Protein AF-A0A7S4KJ92-F1 (afdb_monomer)

Organism: Guillardia theta (NCBI:txid55529)

Secondary structure (DSSP, 8-state):
-----SPPEEE-HHHHHHHHTSSSEEEEEE-SSS-EEEEE-HHHHHHHT--HHHHHTSBTTTT--HHHHHHHHHHHIIIIIS---EEEEEEEEETTEEEEEEEEEEEEEEEEEPTTS-EEEEEEEEEEEEEEHHHHHHHHHHHHHHHHHHHH-SS-EEEEETTSBEEEE-HHHHHHH-S--BIIIIIS---TTGGGT--------S--TTTTTHHHHHHHHHHHHHHHTTSTT-EEEEEEEEEEEPTTS-EEEEEEEEEEEEEE-TTT--EEEEEEEEE-HHHHHHHHHHHHHHHHHHH------SS-----TTTTTSS----------------------------------------------TTHHHHHHHHHTTTSTT--HHHHHHHTTT-HHHHHHHHHHHHTTHHHHHT--HHHHHHHHHHHHHT--S-SSSSHHHHHHHHHHHHHHHHTSSGGGS--HHHHHHHHHHHHHTTTT--S--HHHHHHTT-HHHHHHTTSSHHHHHHHHHHHHHHTSTTT-TTTTS-HHHHHHHHHHHHHHHTTT-GGGHHHHHHHIIIIIIHHHH-TT----SS--HHHHHHHHHHHHHHHHTGGGTS-HHHHHHHHHHHHHHHHHHHHHHHHTTPPPPTT--TTS--HHHHHHHHIIIIIHHHHHHHHHH-GGGHHHHHHHHHHHHHHHHHHHHHHHTT-

Sequence (696 aa):
MPSLETETLILEDCHLKALDAVPLCVTITDYSEPPKNIWANASYLSTVGVSFDAFVSQDVLSRLDAEEKERWKARYQKVQVERQMLIEKDIVPAGKENISVEAIYGPASVKRIAKDGQAGETIECVMTVRWPLDIRRQLEENTKYMTSLLECSPYPLCFFTFDGHLITCNPAAVGVFGKTIWLQSDIFGMSERERRGLNDQVPAISSSGSFSIERTERRTAYENMMEALSEEGSSYEVDLPIKRENEDGTSELWYCRIFAQRQKDPFTGEPIIMISHQDVTNLRKVECELGRLEMSEHTRQHIVKQHDSDVAGSLMVLLGEDWNFLYDGGTMSDARSDGEGDGDGTPRSLESTVSANSAGLSSKPMQLQGLRACLERADDWDFNVFDLEREADGLPLQVLCWHVFMKHNLIEEFHLDQVKFVNFLRTIESGHSDNPYHNATHVADVVQSMHCLLVKGGVGKFVGKLEILAGLLASCIHDFEHRGFNNDFLVKTQDDWAIDSNDKSPNESHHLSSSFRILRQPECNFLHQMPQAQQAHLRKLVIDMVMATDMGEHMAIVSKLKSDLQKRLENPDDDIGSDPPDALKTLILQGAIKVADIGHLYADHEVHIQWSERLEEEMWRQGDVEKQREMKISFLMDREKPGVTKSQPGFVDFVVRPLFDTWCACFPESKVLLERIDRNYEYWKSKEKEHHDNKA

Foldseek 3Di:
DPPDDLDAAEDEPVVLVVVLVFQWWKWKKFPPVQIFTDDTHPNNCQQQVHDGVRRRPDRPVVPDDPVVVVVSVVLCCCAPVVSDWDWDWDWHDGPPDIFTKIKIKHWYWYWYQPPVRDTDDIGTIIMITIDGPVLVVLLVVVVVVVVCCQAPDPFWKFKAALLFATPDTHVNVCVQQNDGDGCCCRVLNDDPQVSVVHDDDDDDDDDDPDDPPLRPVSSVLVVVQSVQQPDAFGKDKDWHWDWDQDPVRDIDTWTKIKIWTWYQDSGNRHTMIMITIDTCRLVVVLVVVVQVVVVCVVPVDDDDDDDDDPPVVPVVVLPDDDDDDDDDDDDDDDDDDDDDDDDDDDDDDDDDDDDDDDDDDDDDPPLPVQLVVLLVCLLPLQRQLVSQCVSSVNLLLLSLLVSLCVVLVVCVVLVFSPQLQSVLLVVQQVLADPALALHSSLLSQLLSLLSNCCPQQQLVLADDSLLSVLLNVLSSQLQGNPPLDDLVLCCVVVPPLCVVCVSQRSRLVCSLVVSVVSCPDPSNVRNPRGDPVSVVVSSVLSSLQSSLLPPVCQVVLLVCLVPPQLVLVVDPVNDCHSHHDPVVSSSSSNLSSNCSSVSLLLHDQVSVVSNQVSNLVSLLVNQVVCVVVVHDRDPQNPPVDHHRLLCLLVCCVPRVCSSVVSSCSRGVSCVSSVVSNVVNNVVSVVVVVVVVVVVD

Mean predicted aligned error: 20.09 Å

Structure (mmCIF, N/CA/C/O backbone):
data_AF-A0A7S4KJ92-F1
#
_entry.id   AF-A0A7S4KJ92-F1
#
loop_
_atom_site.group_PDB
_atom_site.id
_atom_site.type_symbol
_atom_site.label_atom_id
_atom_site.label_alt_id
_atom_site.label_comp_id
_atom_site.label_asym_id
_atom_site.label_entity_id
_atom_site.label_seq_id
_atom_site.pdbx_PDB_ins_code
_atom_site.Cartn_x
_atom_site.Cartn_y
_atom_site.Cartn_z
_atom_site.occupancy
_atom_site.B_iso_or_equiv
_atom_site.auth_seq_id
_atom_site.auth_comp_id
_atom_site.auth_asym_id
_atom_site.auth_atom_id
_atom_site.pdbx_PDB_model_num
ATOM 1 N N . MET A 1 1 ? -44.785 -15.558 6.637 1.00 25.92 1 MET A N 1
ATOM 2 C CA . MET A 1 1 ? -46.050 -15.991 7.271 1.00 25.92 1 MET A CA 1
ATOM 3 C C . MET A 1 1 ? -46.881 -16.701 6.220 1.00 25.92 1 MET A C 1
ATOM 5 O O . MET A 1 1 ? -46.959 -16.160 5.121 1.00 25.92 1 MET A O 1
ATOM 9 N N . PRO A 1 2 ? -47.431 -17.894 6.489 1.00 28.12 2 PRO A N 1
ATOM 10 C CA . PRO A 1 2 ? -48.259 -18.567 5.503 1.00 28.12 2 PRO A CA 1
ATOM 11 C C . PRO A 1 2 ? -49.498 -17.710 5.233 1.00 28.12 2 PRO A C 1
ATOM 13 O O . PRO A 1 2 ? -50.089 -17.154 6.159 1.00 28.12 2 PRO A O 1
ATOM 16 N N . SER A 1 3 ? -49.850 -17.564 3.959 1.00 30.17 3 SER A N 1
ATOM 17 C CA . SER A 1 3 ? -51.101 -16.960 3.518 1.00 30.17 3 SER A CA 1
ATOM 18 C C . SER A 1 3 ? -52.260 -17.757 4.116 1.00 30.17 3 SER A C 1
ATOM 20 O O . SER A 1 3 ? -52.541 -18.865 3.668 1.00 30.17 3 SER A O 1
ATOM 22 N N . LEU A 1 4 ? -52.880 -17.225 5.170 1.00 39.38 4 LEU A N 1
ATOM 23 C CA . LEU A 1 4 ? -54.017 -17.847 5.844 1.00 39.38 4 LEU A CA 1
ATOM 24 C C . LEU A 1 4 ? -55.265 -17.691 4.970 1.00 39.38 4 LEU A C 1
ATOM 26 O O . LEU A 1 4 ? -56.031 -16.737 5.105 1.00 39.38 4 LEU A O 1
ATOM 30 N N . GLU A 1 5 ? -55.442 -18.635 4.049 1.00 37.50 5 GLU A N 1
ATOM 31 C CA . GLU A 1 5 ? -56.768 -19.010 3.565 1.00 37.50 5 GLU A CA 1
ATOM 32 C C . GLU A 1 5 ? -57.603 -19.514 4.758 1.00 37.50 5 GLU A C 1
ATOM 34 O O . GLU A 1 5 ? -57.062 -19.999 5.751 1.00 37.50 5 GLU A O 1
ATOM 39 N N . THR A 1 6 ? -58.922 -19.320 4.698 1.00 43.81 6 THR A N 1
ATOM 40 C CA . THR A 1 6 ? -59.920 -19.537 5.764 1.00 43.81 6 THR A CA 1
ATOM 41 C C . THR A 1 6 ? -60.069 -21.005 6.201 1.00 43.81 6 THR A C 1
ATOM 43 O O . THR A 1 6 ? -61.137 -21.600 6.056 1.00 43.81 6 THR A O 1
ATOM 46 N N . GLU A 1 7 ? -59.017 -21.603 6.754 1.00 53.06 7 GLU A N 1
ATOM 47 C CA . GLU A 1 7 ? -59.042 -22.913 7.406 1.00 53.06 7 GLU A CA 1
ATOM 48 C C . GLU A 1 7 ? -59.018 -22.749 8.933 1.00 53.06 7 GLU A C 1
ATOM 50 O O . GLU A 1 7 ? -58.279 -21.939 9.492 1.00 53.06 7 GLU A O 1
ATOM 55 N N . THR A 1 8 ? -59.868 -23.507 9.632 1.00 58.00 8 THR A N 1
ATOM 56 C CA . THR A 1 8 ? -59.889 -23.531 11.103 1.00 58.00 8 THR A CA 1
ATOM 57 C C . THR A 1 8 ? -58.614 -24.196 11.619 1.00 58.00 8 THR A C 1
ATOM 59 O O . THR A 1 8 ? -58.335 -25.344 11.274 1.00 58.00 8 THR A O 1
ATOM 62 N N . LEU A 1 9 ? -57.858 -23.497 12.467 1.00 62.56 9 LEU A N 1
ATOM 63 C CA . LEU A 1 9 ? -56.593 -23.992 13.014 1.00 62.56 9 LEU A CA 1
ATOM 64 C C . LEU A 1 9 ? -56.845 -24.944 14.190 1.00 62.56 9 LEU A C 1
ATOM 66 O O . LEU A 1 9 ? -57.376 -24.528 15.217 1.00 62.56 9 LEU A O 1
ATOM 70 N N . ILE A 1 10 ? -56.435 -26.210 14.072 1.00 72.12 10 ILE A N 1
ATOM 71 C CA . ILE A 1 10 ? -56.477 -27.172 15.185 1.00 72.12 10 ILE A CA 1
ATOM 72 C C . ILE A 1 10 ? -55.131 -27.140 15.921 1.00 72.12 10 ILE A C 1
ATOM 74 O O . ILE A 1 10 ? -54.096 -27.505 15.363 1.00 72.12 10 ILE A O 1
ATOM 78 N N . LEU A 1 11 ? -55.140 -26.711 17.183 1.00 69.44 11 LEU A N 1
ATOM 79 C CA . LEU A 1 11 ? -53.953 -26.597 18.029 1.00 69.44 11 LEU A CA 1
ATOM 80 C C . LEU A 1 11 ? -53.884 -27.769 19.015 1.00 69.44 11 LEU A C 1
ATOM 82 O O . LEU A 1 11 ? -54.837 -28.048 19.745 1.00 69.44 11 LEU A O 1
ATOM 86 N N . GLU A 1 12 ? -52.735 -28.437 19.039 1.00 72.94 12 GLU A N 1
ATOM 87 C CA . GLU A 1 12 ? -52.375 -29.458 20.025 1.00 72.94 12 GLU A CA 1
ATOM 88 C C . GLU A 1 12 ? -51.339 -28.872 20.994 1.00 72.94 12 GLU A C 1
ATOM 90 O O . GLU A 1 12 ? -50.691 -27.868 20.686 1.00 72.94 12 GLU A O 1
ATOM 95 N N . ASP A 1 13 ? -51.138 -29.498 22.155 1.00 66.56 13 ASP A N 1
ATOM 96 C CA . ASP A 1 13 ? -50.218 -28.994 23.190 1.00 66.56 13 ASP A CA 1
ATOM 97 C C . ASP A 1 13 ? -48.780 -28.761 22.674 1.00 66.56 13 ASP A C 1
ATOM 99 O O . ASP A 1 13 ? -48.070 -27.877 23.156 1.00 66.56 13 ASP A O 1
ATOM 103 N N . CYS A 1 14 ? -48.336 -29.520 21.666 1.00 58.12 14 CYS A N 1
ATOM 104 C CA . CYS A 1 14 ? -47.044 -29.316 21.006 1.00 58.12 14 CYS A CA 1
ATOM 105 C C . CYS A 1 14 ? -46.990 -28.022 20.173 1.00 58.12 14 CYS A C 1
ATOM 107 O O . CYS A 1 14 ? -45.950 -27.365 20.139 1.00 58.12 14 CYS A O 1
ATOM 109 N N . HIS A 1 15 ? -48.101 -27.619 19.552 1.00 62.81 15 HIS A N 1
ATOM 110 C CA . HIS A 1 15 ? -48.201 -26.387 18.770 1.00 62.81 15 HIS A CA 1
ATOM 111 C C . HIS A 1 15 ? -48.186 -25.149 19.670 1.00 62.81 15 HIS A C 1
ATOM 113 O O . HIS A 1 15 ? -47.590 -24.142 19.302 1.00 62.81 15 HIS A O 1
ATOM 119 N N . LEU A 1 16 ? -48.759 -25.230 20.877 1.00 69.50 16 LEU A N 1
ATOM 120 C CA . LEU A 1 16 ? -48.704 -24.134 21.854 1.00 69.50 16 LEU A CA 1
ATOM 121 C C . LEU A 1 16 ? -47.260 -23.816 22.272 1.00 69.50 16 LEU A C 1
ATOM 123 O O . LEU A 1 16 ? -46.873 -22.653 22.297 1.00 69.50 16 LEU A O 1
ATOM 127 N N . LYS A 1 17 ? -46.424 -24.842 22.485 1.00 66.25 17 LYS A N 1
ATOM 128 C CA . LYS A 1 17 ? -44.987 -24.645 22.757 1.00 66.25 17 LYS A CA 1
ATOM 129 C C . LYS A 1 17 ? -44.243 -23.991 21.594 1.00 66.25 17 LYS A C 1
ATOM 131 O O . LYS A 1 17 ? -43.316 -23.224 21.821 1.00 66.25 17 LYS A O 1
ATOM 136 N N . ALA A 1 18 ? -44.630 -24.291 20.355 1.00 54.84 18 ALA A N 1
ATOM 137 C CA . ALA A 1 18 ? -44.045 -23.636 19.189 1.00 54.84 18 ALA A CA 1
ATOM 138 C C . ALA A 1 18 ? -44.431 -22.148 19.126 1.00 54.84 18 ALA A C 1
ATOM 140 O O . ALA A 1 18 ? -43.604 -21.326 18.750 1.00 54.84 18 ALA A O 1
ATOM 141 N N . LEU A 1 19 ? -45.652 -21.790 19.541 1.00 59.44 19 LEU A N 1
ATOM 142 C CA . LEU A 1 19 ? -46.106 -20.397 19.623 1.00 59.44 19 LEU A CA 1
ATOM 143 C C . LEU A 1 19 ? -45.386 -19.589 20.716 1.00 59.44 19 LEU A C 1
ATOM 145 O O . LEU A 1 19 ? -45.253 -18.376 20.572 1.00 59.44 19 LEU A O 1
ATOM 149 N N . ASP A 1 20 ? -44.887 -20.233 21.775 1.00 64.44 20 ASP A N 1
ATOM 150 C CA . ASP A 1 20 ? -44.022 -19.578 22.770 1.00 64.44 20 ASP A CA 1
ATOM 151 C C . ASP A 1 20 ? -42.669 -19.141 22.194 1.00 64.44 20 ASP A C 1
ATOM 153 O O . ASP A 1 20 ? -42.090 -18.173 22.676 1.00 64.44 20 ASP A O 1
ATOM 157 N N . ALA A 1 21 ? -42.193 -19.799 21.132 1.00 48.34 21 ALA A N 1
ATOM 158 C CA . ALA A 1 21 ? -40.993 -19.386 20.406 1.00 48.34 21 ALA A CA 1
ATOM 159 C C . ALA A 1 21 ? -41.260 -18.251 19.395 1.00 48.34 21 ALA A C 1
ATOM 161 O O . ALA A 1 21 ? -40.325 -17.734 18.785 1.00 48.34 21 ALA A O 1
ATOM 162 N N . VAL A 1 22 ? -42.527 -17.865 19.184 1.00 50.78 22 VAL A N 1
ATOM 163 C CA . VAL A 1 22 ? -42.909 -16.807 18.241 1.00 50.78 22 VAL A CA 1
ATOM 164 C C . VAL A 1 22 ? -42.945 -15.457 18.973 1.00 50.78 22 VAL A C 1
ATOM 166 O O . VAL A 1 22 ? -43.597 -15.342 20.011 1.00 50.78 22 VAL A O 1
ATOM 169 N N . PRO A 1 23 ? -42.336 -14.394 18.416 1.00 54.50 23 PRO A N 1
ATOM 170 C CA . PRO A 1 23 ? -42.238 -13.081 19.072 1.00 54.50 23 PRO A CA 1
ATOM 171 C C . PRO A 1 23 ? -43.548 -12.306 19.223 1.00 54.50 23 PRO A C 1
ATOM 173 O O . PRO A 1 23 ? -43.612 -11.290 19.915 1.00 54.50 23 PRO A O 1
ATOM 176 N N . LEU A 1 24 ? -44.598 -12.752 18.541 1.00 66.56 24 LEU A N 1
ATOM 177 C CA . LEU A 1 24 ? -45.885 -12.072 18.484 1.00 66.56 24 LEU A CA 1
ATOM 178 C C . LEU A 1 24 ? -46.655 -12.257 19.789 1.00 66.56 24 LEU A C 1
ATOM 180 O O . LEU A 1 24 ? -46.557 -13.295 20.428 1.00 66.56 24 LEU A O 1
ATOM 184 N N . CYS A 1 25 ? -47.490 -11.292 20.159 1.00 78.00 25 CYS A N 1
ATOM 185 C CA . CYS A 1 25 ? -48.391 -11.448 21.296 1.00 78.00 25 CYS A CA 1
ATOM 186 C C . CYS A 1 25 ? -49.579 -12.330 20.892 1.00 78.00 25 CYS A C 1
ATOM 188 O O . CYS A 1 25 ? -50.447 -11.887 20.135 1.00 78.00 25 CYS A O 1
ATOM 190 N N . VAL A 1 26 ? -49.643 -13.562 21.401 1.00 81.44 26 VAL A N 1
ATOM 191 C CA . VAL A 1 26 ? -50.700 -14.525 21.054 1.00 81.44 26 VAL A CA 1
ATOM 192 C C . VAL A 1 26 ? -51.526 -14.876 22.284 1.00 81.44 26 VAL A C 1
ATOM 194 O O . VAL A 1 26 ? -50.987 -15.239 23.327 1.00 81.44 26 VAL A O 1
ATOM 197 N N . THR A 1 27 ? -52.851 -14.804 22.150 1.00 87.00 27 THR A N 1
ATOM 198 C CA . THR A 1 27 ? -53.800 -15.252 23.178 1.00 87.00 27 THR A CA 1
ATOM 199 C C . THR A 1 27 ? -54.859 -16.159 22.580 1.00 87.00 27 THR A C 1
ATOM 201 O O . THR A 1 27 ? -55.349 -15.905 21.480 1.00 87.00 27 THR A O 1
ATOM 204 N N . ILE A 1 28 ? -55.270 -17.167 23.338 1.00 86.38 28 ILE A N 1
ATOM 205 C CA . ILE A 1 28 ? -56.367 -18.067 23.004 1.00 86.38 28 ILE A CA 1
ATOM 206 C C . ILE A 1 28 ? -57.424 -17.940 24.091 1.00 86.38 28 ILE A C 1
ATOM 208 O O . ILE A 1 28 ? -57.157 -18.192 25.271 1.00 86.38 28 ILE A O 1
ATOM 212 N N . THR A 1 29 ? -58.631 -17.570 23.683 1.00 86.12 29 THR A N 1
ATOM 213 C CA . THR A 1 29 ? -59.750 -17.348 24.597 1.00 86.12 29 THR A CA 1
ATOM 214 C C . THR A 1 29 ? -60.937 -18.194 24.156 1.00 86.12 29 THR A C 1
ATOM 216 O O . THR A 1 29 ? -61.297 -18.223 22.977 1.00 86.12 29 THR A O 1
ATOM 219 N N . ASP A 1 30 ? -61.532 -18.895 25.116 1.00 85.38 30 ASP A N 1
ATOM 220 C CA . ASP A 1 30 ? -62.836 -19.527 24.984 1.00 85.38 30 ASP A CA 1
ATOM 221 C C . ASP A 1 30 ? -63.912 -18.453 25.111 1.00 85.38 30 ASP A C 1
ATOM 223 O O . ASP A 1 30 ? -63.964 -17.709 26.096 1.00 85.38 30 ASP A O 1
ATOM 227 N N . TYR A 1 31 ? -64.768 -18.390 24.100 1.00 78.75 31 TYR A N 1
ATOM 228 C CA . TYR A 1 31 ? -65.889 -17.467 24.044 1.00 78.75 31 TYR A CA 1
ATOM 229 C C . TYR A 1 31 ? -67.212 -18.116 24.509 1.00 78.75 31 TYR A C 1
ATOM 231 O O . TYR A 1 31 ? -68.294 -17.632 24.185 1.00 78.75 31 TYR A O 1
ATOM 239 N N . SER A 1 32 ? -67.158 -19.207 25.276 1.00 74.44 32 SER A N 1
ATOM 240 C CA . SER A 1 32 ? -68.310 -19.723 26.025 1.00 74.44 32 SER A CA 1
ATOM 241 C C . SER A 1 32 ? -68.794 -18.720 27.090 1.00 74.44 32 SER A C 1
ATOM 243 O O . SER A 1 32 ? -68.071 -17.801 27.457 1.00 74.44 32 SER A O 1
ATOM 245 N N . GLU A 1 33 ? -70.032 -18.838 27.588 1.00 71.75 33 GLU A N 1
ATOM 246 C CA . GLU A 1 33 ? -70.510 -18.028 28.724 1.00 71.75 33 GLU A CA 1
ATOM 247 C C . GLU A 1 33 ? -70.464 -18.870 30.022 1.00 71.75 33 GLU A C 1
ATOM 249 O O . GLU A 1 33 ? -71.212 -19.846 30.128 1.00 71.75 33 GLU A O 1
ATOM 254 N N . PRO A 1 34 ? -69.634 -18.528 31.034 1.00 72.75 34 PRO A N 1
ATOM 255 C CA . PRO A 1 34 ? -68.718 -17.387 31.106 1.00 72.75 34 PRO A CA 1
ATOM 256 C C . PRO A 1 34 ? -67.386 -17.635 30.366 1.00 72.75 34 PRO A C 1
ATOM 258 O O . PRO A 1 34 ? -66.849 -18.744 30.454 1.00 72.75 34 PRO A O 1
ATOM 261 N N . PRO A 1 35 ? -66.816 -16.606 29.713 1.00 77.00 35 PRO A N 1
ATOM 262 C CA . PRO A 1 35 ? -65.637 -16.768 28.871 1.00 77.00 35 PRO A CA 1
ATOM 263 C C . PRO A 1 35 ? -64.366 -16.914 29.681 1.00 77.00 35 PRO A C 1
ATOM 265 O O . PRO A 1 35 ? -64.225 -16.363 30.777 1.00 77.00 35 PRO A O 1
ATOM 268 N N . LYS A 1 36 ? -63.429 -17.672 29.117 1.00 83.38 36 LYS A N 1
ATOM 269 C CA . LYS A 1 36 ? -62.220 -18.102 29.817 1.00 83.38 36 LYS A CA 1
ATOM 270 C C . LYS A 1 36 ? -61.004 -17.950 28.929 1.00 83.38 36 LYS A C 1
ATOM 272 O O . LYS A 1 36 ? -60.973 -18.428 27.800 1.00 83.38 36 LYS A O 1
ATOM 277 N N . ASN A 1 37 ? -59.963 -17.333 29.466 1.00 86.31 37 ASN A N 1
ATOM 278 C CA . ASN A 1 37 ? -58.655 -17.360 28.832 1.00 86.31 37 ASN A CA 1
ATOM 279 C C . ASN A 1 37 ? -58.081 -18.774 28.935 1.00 86.31 37 ASN A C 1
ATOM 281 O O . ASN A 1 37 ? -57.949 -19.309 30.032 1.00 86.31 37 ASN A O 1
ATOM 285 N N . ILE A 1 38 ? -57.763 -19.382 27.795 1.00 84.12 38 ILE A N 1
ATOM 286 C CA . ILE A 1 38 ? -57.231 -20.746 27.743 1.00 84.12 38 ILE A CA 1
ATOM 287 C C . ILE A 1 38 ? -55.708 -20.709 27.813 1.00 84.12 38 ILE A C 1
ATOM 289 O O . ILE A 1 38 ? -55.103 -21.485 28.550 1.00 84.12 38 ILE A O 1
ATOM 293 N N . TRP A 1 39 ? -55.086 -19.827 27.028 1.00 87.81 39 TRP A N 1
ATOM 294 C CA . TRP A 1 39 ? -53.636 -19.795 26.886 1.00 87.81 39 TRP A CA 1
ATOM 295 C C . TRP A 1 39 ? -53.137 -18.437 26.382 1.00 87.81 39 TRP A C 1
ATOM 297 O O . TRP A 1 39 ? -53.845 -17.738 25.658 1.00 87.81 39 TRP A O 1
ATOM 307 N N . ALA A 1 40 ? -51.917 -18.067 26.753 1.00 85.06 40 ALA A N 1
ATOM 308 C CA . ALA A 1 40 ? -51.192 -16.942 26.179 1.00 85.06 40 ALA A CA 1
ATOM 309 C C . ALA A 1 40 ? -49.704 -17.262 26.149 1.00 85.06 40 ALA A C 1
ATOM 311 O O . ALA A 1 40 ? -49.214 -17.948 27.049 1.00 85.06 40 ALA A O 1
ATOM 312 N N . ASN A 1 41 ? -49.010 -16.734 25.145 1.00 82.75 41 ASN A N 1
ATOM 313 C CA . ASN A 1 41 ? -47.577 -16.933 25.031 1.00 82.75 41 ASN A CA 1
ATOM 314 C C . ASN A 1 41 ? -46.787 -16.016 25.977 1.00 82.75 41 ASN A C 1
ATOM 316 O O . ASN A 1 41 ? -47.293 -14.989 26.449 1.00 82.75 41 ASN A O 1
ATOM 320 N N . ALA A 1 42 ? -45.529 -16.372 26.238 1.00 77.12 42 ALA A N 1
ATOM 321 C CA . ALA A 1 42 ? -44.655 -15.625 27.150 1.00 77.12 42 ALA A CA 1
ATOM 322 C C . ALA A 1 42 ? -44.536 -14.127 26.795 1.00 77.12 42 ALA A C 1
ATOM 324 O O . ALA A 1 42 ? -44.580 -13.277 27.688 1.00 77.12 42 ALA A O 1
ATOM 325 N N . SER A 1 43 ? -44.470 -13.802 25.497 1.00 70.75 43 SER A N 1
ATOM 326 C CA . SER A 1 43 ? -44.405 -12.423 24.989 1.00 70.75 43 SER A CA 1
ATOM 327 C C . SER A 1 43 ? -45.618 -11.587 25.426 1.00 70.75 43 SER A C 1
ATOM 329 O O . SER A 1 43 ? -45.463 -10.486 25.965 1.00 70.75 43 SER A O 1
ATOM 331 N N . TYR A 1 44 ? -46.836 -12.134 25.311 1.00 81.50 44 TYR A N 1
ATOM 332 C CA . TYR A 1 44 ? -48.044 -11.454 25.784 1.00 81.50 44 TYR A CA 1
ATOM 333 C C . TYR A 1 44 ? -48.038 -11.272 27.305 1.00 81.50 44 TYR A C 1
ATOM 335 O O . TYR A 1 44 ? -48.244 -10.160 27.787 1.00 81.50 44 TYR A O 1
ATOM 343 N N . LEU A 1 45 ? -47.771 -12.337 28.068 1.00 82.62 45 LEU A N 1
ATOM 344 C CA . LEU A 1 45 ? -47.779 -12.299 29.538 1.00 82.62 45 LEU A CA 1
ATOM 345 C C . LEU A 1 45 ? -46.776 -11.285 30.104 1.00 82.62 45 LEU A C 1
ATOM 347 O O . LEU A 1 45 ? -47.101 -10.567 31.051 1.00 82.62 45 LEU A O 1
ATOM 351 N N . SER A 1 46 ? -45.595 -11.195 29.486 1.00 77.81 46 SER A N 1
ATOM 352 C CA . SER A 1 46 ? -44.579 -10.186 29.790 1.00 77.81 46 SER A CA 1
ATOM 353 C C . SER A 1 46 ? -45.088 -8.771 29.495 1.00 77.81 46 SER A C 1
ATOM 355 O O . SER A 1 46 ? -45.022 -7.898 30.359 1.00 77.81 46 SER A O 1
ATOM 357 N N . THR A 1 47 ? -45.703 -8.569 28.323 1.00 73.44 47 THR A N 1
ATOM 358 C CA . THR A 1 47 ? -46.237 -7.267 27.881 1.00 73.44 47 THR A CA 1
ATOM 359 C C . THR A 1 47 ? -47.302 -6.715 28.832 1.00 73.44 47 THR A C 1
ATOM 361 O O . THR A 1 47 ? -47.288 -5.530 29.163 1.00 73.44 47 THR A O 1
ATOM 364 N N . VAL A 1 48 ? -48.221 -7.563 29.302 1.00 75.06 48 VAL A N 1
ATOM 365 C CA . VAL A 1 48 ? -49.289 -7.156 30.235 1.00 75.06 48 VAL A CA 1
ATOM 366 C C . VAL A 1 48 ? -48.906 -7.299 31.716 1.00 75.06 48 VAL A C 1
ATOM 368 O O . VAL A 1 48 ? -49.669 -6.882 32.588 1.00 75.06 48 VAL A O 1
ATOM 371 N N . GLY A 1 49 ? -47.735 -7.865 32.022 1.00 79.38 49 GLY A N 1
ATOM 372 C CA . GLY A 1 49 ? -47.211 -8.002 33.384 1.00 79.38 49 GLY A CA 1
ATOM 373 C C . GLY A 1 49 ? -48.028 -8.925 34.297 1.00 79.38 49 GLY A C 1
ATOM 374 O O . GLY A 1 49 ? -48.158 -8.643 35.490 1.00 79.38 49 GLY A O 1
ATOM 375 N N . VAL A 1 50 ? -48.607 -10.010 33.767 1.00 81.31 50 VAL A N 1
ATOM 376 C CA . VAL A 1 50 ? -49.403 -10.981 34.547 1.00 81.31 50 VAL A CA 1
ATOM 377 C C . VAL A 1 50 ? -48.850 -12.398 34.419 1.00 81.31 50 VAL A C 1
ATOM 379 O O . VAL A 1 50 ? -48.354 -12.791 33.369 1.00 81.31 50 VAL A O 1
ATOM 382 N N . SER A 1 51 ? -48.958 -13.198 35.485 1.00 84.69 51 SER A N 1
ATOM 383 C CA . SER A 1 51 ? -48.598 -14.619 35.424 1.00 84.69 51 SER A CA 1
ATOM 384 C C . SER A 1 51 ? -49.632 -15.424 34.631 1.00 84.69 51 SER A C 1
ATOM 386 O O . SER A 1 51 ? -50.804 -15.048 34.566 1.00 84.69 51 SER A O 1
ATOM 388 N N . PHE A 1 52 ? -49.218 -16.565 34.073 1.00 83.12 52 PHE A N 1
ATOM 389 C CA . PHE A 1 52 ? -50.116 -17.474 33.351 1.00 83.12 52 PHE A CA 1
ATOM 390 C C . PHE A 1 52 ? -51.316 -17.911 34.210 1.00 83.12 52 PHE A C 1
ATOM 392 O O . PHE A 1 52 ? -52.460 -17.802 33.774 1.00 83.12 52 PHE A O 1
ATOM 399 N N . ASP A 1 53 ? -51.077 -18.308 35.465 1.00 82.62 53 ASP A N 1
ATOM 400 C CA . ASP A 1 53 ? -52.143 -18.724 36.388 1.00 82.62 53 ASP A CA 1
ATOM 401 C C . ASP A 1 53 ? -53.140 -17.591 36.667 1.00 82.62 53 ASP A C 1
ATOM 403 O O . ASP A 1 53 ? -54.353 -17.815 36.719 1.00 82.62 53 ASP A O 1
ATOM 407 N N . ALA A 1 54 ? -52.645 -16.355 36.800 1.00 83.56 54 ALA A N 1
ATOM 408 C CA . ALA A 1 54 ? -53.489 -15.179 36.964 1.00 83.56 54 ALA A CA 1
ATOM 409 C C . ALA A 1 54 ? -54.245 -14.834 35.675 1.00 83.56 54 ALA A C 1
ATOM 411 O O . ALA A 1 54 ? -55.374 -14.362 35.749 1.00 83.56 54 ALA A O 1
ATOM 412 N N . PHE A 1 55 ? -53.652 -15.058 34.503 1.00 85.31 55 PHE A N 1
ATOM 413 C CA . PHE A 1 55 ? -54.274 -14.809 33.205 1.00 85.31 55 PHE A CA 1
ATOM 414 C C . PHE A 1 55 ? -55.429 -15.778 32.916 1.00 85.31 55 PHE A C 1
ATOM 416 O O . PHE A 1 55 ? -56.505 -15.340 32.507 1.00 85.31 55 PHE A O 1
ATOM 423 N N . VAL A 1 56 ? -55.240 -17.072 33.185 1.00 84.75 56 VAL A N 1
ATOM 424 C CA . VAL A 1 56 ? -56.270 -18.114 33.007 1.00 84.75 56 VAL A CA 1
ATOM 425 C C . VAL A 1 56 ? -57.396 -17.979 34.039 1.00 84.75 56 VAL A C 1
ATOM 427 O O . VAL A 1 56 ? -58.554 -18.259 33.740 1.00 84.75 56 VAL A O 1
ATOM 430 N N . SER A 1 57 ? -57.078 -17.503 35.247 1.00 81.62 57 SER A N 1
ATOM 431 C CA . SER A 1 57 ? -58.062 -17.298 36.321 1.00 81.62 57 SER A CA 1
ATOM 432 C C . SER A 1 57 ? -58.832 -15.972 36.220 1.00 81.62 57 SER A C 1
ATOM 434 O O . SER A 1 57 ? -59.698 -15.709 37.055 1.00 81.62 57 SER A O 1
ATOM 436 N N . GLN A 1 58 ? -58.520 -15.114 35.242 1.00 80.12 58 GLN A N 1
ATOM 437 C CA . GLN A 1 58 ? -59.206 -13.834 35.056 1.00 80.12 58 GLN A CA 1
ATOM 438 C C . GLN A 1 58 ? -60.609 -14.021 34.473 1.00 80.12 58 GLN A C 1
ATOM 440 O O . GLN A 1 58 ? -60.792 -14.674 33.447 1.00 80.12 58 GLN A O 1
ATOM 445 N N . ASP A 1 59 ? -61.593 -13.363 35.089 1.00 77.81 59 ASP A N 1
ATOM 446 C CA . ASP A 1 59 ? -62.918 -13.197 34.496 1.00 77.81 59 ASP A CA 1
ATOM 447 C C . ASP A 1 59 ? -62.847 -12.129 33.397 1.00 77.81 59 ASP A C 1
ATOM 449 O O . ASP A 1 59 ? -62.756 -10.926 33.675 1.00 77.81 59 ASP A O 1
ATOM 453 N N . VAL A 1 60 ? -62.893 -12.594 32.147 1.00 74.62 60 VAL A N 1
ATOM 454 C CA . VAL A 1 60 ? -62.769 -11.776 30.935 1.00 74.62 60 VAL A CA 1
ATOM 455 C C . VAL A 1 60 ? -63.866 -10.705 30.855 1.00 74.62 60 VAL A C 1
ATOM 457 O O . VAL A 1 60 ? -63.602 -9.616 30.358 1.00 74.62 60 VAL A O 1
ATOM 460 N N . LEU A 1 61 ? -65.075 -10.953 31.378 1.00 73.19 61 LEU A N 1
ATOM 461 C CA . LEU A 1 61 ? -66.200 -10.005 31.294 1.00 73.19 61 LEU A CA 1
ATOM 462 C C . LEU A 1 61 ? -66.279 -9.041 32.479 1.00 73.19 61 LEU A C 1
ATOM 464 O O . LEU A 1 61 ? -66.934 -8.000 32.372 1.00 73.19 61 LEU A O 1
ATOM 468 N N . SER A 1 62 ? -65.644 -9.369 33.605 1.00 69.06 62 SER A N 1
ATOM 469 C CA . SER A 1 62 ? -65.674 -8.534 34.817 1.00 69.06 62 SER A CA 1
ATOM 470 C C . SER A 1 62 ? -65.026 -7.158 34.632 1.00 69.06 62 SER A C 1
ATOM 472 O O . SER A 1 62 ? -65.373 -6.217 35.346 1.00 69.06 62 SER A O 1
ATOM 474 N N . ARG A 1 63 ? -64.107 -7.035 33.665 1.00 64.50 63 ARG A N 1
ATOM 475 C CA . ARG A 1 63 ? -63.330 -5.819 33.381 1.00 64.50 63 ARG A CA 1
ATOM 476 C C . ARG A 1 63 ? -63.864 -4.978 32.224 1.00 64.50 63 ARG A C 1
ATOM 478 O O . ARG A 1 63 ? -63.406 -3.853 32.076 1.00 64.50 63 ARG A O 1
ATOM 485 N N . LEU A 1 64 ? -64.805 -5.512 31.444 1.00 72.12 64 LEU A N 1
ATOM 486 C CA . LEU A 1 64 ? -65.313 -4.862 30.236 1.00 72.12 64 LEU A CA 1
ATOM 487 C C . LEU A 1 64 ? -66.542 -3.998 30.528 1.00 72.12 64 LEU A C 1
ATOM 489 O O . LEU A 1 64 ? -67.453 -4.412 31.267 1.00 72.12 64 LEU A O 1
ATOM 493 N N . ASP A 1 65 ? -66.594 -2.828 29.900 1.00 76.81 65 ASP A N 1
ATOM 494 C CA . ASP A 1 65 ? -67.781 -1.977 29.906 1.00 76.81 65 ASP A CA 1
ATOM 495 C C . ASP A 1 65 ? -68.904 -2.528 28.993 1.00 76.81 65 ASP A C 1
ATOM 497 O O . ASP A 1 65 ? -68.812 -3.620 28.422 1.00 76.81 65 ASP A O 1
ATOM 501 N N . ALA A 1 66 ? -70.036 -1.822 28.916 1.00 77.12 66 ALA A N 1
ATOM 502 C CA . ALA A 1 66 ? -71.186 -2.276 28.132 1.00 77.12 66 ALA A CA 1
ATOM 503 C C . ALA A 1 66 ? -70.918 -2.296 26.612 1.00 77.12 66 ALA A C 1
ATOM 505 O O . ALA A 1 66 ? -71.465 -3.156 25.922 1.00 77.12 66 ALA A O 1
ATOM 506 N N . GLU A 1 67 ? -70.075 -1.394 26.103 1.00 78.19 67 GLU A N 1
ATOM 507 C CA . GLU A 1 67 ? -69.735 -1.286 24.679 1.00 78.19 67 GLU A CA 1
ATOM 508 C C . GLU A 1 67 ? -68.727 -2.374 24.279 1.00 78.19 67 GLU A C 1
ATOM 510 O O . GLU A 1 67 ? -68.880 -3.051 23.258 1.00 78.19 67 GLU A O 1
ATOM 515 N N . GLU A 1 68 ? -67.737 -2.626 25.130 1.00 72.94 68 GLU A N 1
ATOM 516 C CA . GLU A 1 68 ? -66.754 -3.692 24.957 1.00 72.94 68 GLU A CA 1
ATOM 517 C C . GLU A 1 68 ? -67.394 -5.083 25.020 1.00 72.94 68 GLU A C 1
ATOM 519 O O . GLU A 1 68 ? -67.018 -5.976 24.255 1.00 72.94 68 GLU A O 1
ATOM 524 N N . LYS A 1 69 ? -68.417 -5.268 25.867 1.00 78.75 69 LYS A N 1
ATOM 525 C CA . LYS A 1 69 ? -69.221 -6.501 25.911 1.00 78.75 69 LYS A CA 1
ATOM 526 C C . LYS A 1 69 ? -69.995 -6.743 24.615 1.00 78.75 69 LYS A C 1
ATOM 528 O O . LYS A 1 69 ? -70.099 -7.894 24.187 1.00 78.75 69 LYS A O 1
ATOM 533 N N . GLU A 1 70 ? -70.512 -5.701 23.965 1.00 80.25 70 GLU A N 1
ATOM 534 C CA . GLU A 1 70 ? -71.141 -5.842 22.644 1.00 80.25 70 GLU A CA 1
ATOM 535 C C . GLU A 1 70 ? -70.118 -6.131 21.541 1.00 80.25 70 GLU A C 1
ATOM 537 O O . GLU A 1 70 ? -70.334 -7.045 20.740 1.00 80.25 70 GLU A O 1
ATOM 542 N N . ARG A 1 71 ? -68.971 -5.433 21.527 1.00 80.62 71 ARG A N 1
ATOM 543 C CA . ARG A 1 71 ? -67.874 -5.725 20.583 1.00 80.62 71 ARG A CA 1
ATOM 544 C C . ARG A 1 71 ? -67.395 -7.163 20.705 1.00 80.62 71 ARG A C 1
ATOM 546 O O . ARG A 1 71 ? -67.179 -7.832 19.698 1.00 80.62 71 ARG A O 1
ATOM 553 N N . TRP A 1 72 ? -67.273 -7.657 21.931 1.00 80.25 72 TRP A N 1
ATOM 554 C CA . TRP A 1 72 ? -66.898 -9.036 22.200 1.00 80.25 72 TRP A CA 1
ATOM 555 C C . TRP A 1 72 ? -67.896 -10.031 21.586 1.00 80.25 72 TRP A C 1
ATOM 557 O O . TRP A 1 72 ? -67.484 -10.963 20.891 1.00 80.25 72 TRP A O 1
ATOM 567 N N . LYS A 1 73 ? -69.207 -9.795 21.750 1.00 81.00 73 LYS A N 1
ATOM 568 C CA . LYS A 1 73 ? -70.262 -10.641 21.160 1.00 81.00 73 LYS A CA 1
ATOM 569 C C . LYS A 1 73 ? -70.259 -10.586 19.631 1.00 81.00 73 LYS A C 1
ATOM 571 O O . LYS A 1 73 ? -70.426 -11.614 18.978 1.00 81.00 73 LYS A O 1
ATOM 576 N N . ALA A 1 74 ? -70.014 -9.412 19.051 1.00 82.56 74 ALA A N 1
ATOM 577 C CA . ALA A 1 74 ? -69.899 -9.250 17.604 1.00 82.56 74 ALA A CA 1
ATOM 578 C C . ALA A 1 74 ? -68.671 -9.980 17.027 1.00 82.56 74 ALA A C 1
ATOM 580 O O . ALA A 1 74 ? -68.776 -10.619 15.977 1.00 82.56 74 ALA A O 1
ATOM 581 N N . ARG A 1 75 ? -67.523 -9.936 17.723 1.00 84.62 75 ARG A N 1
ATOM 582 C CA . ARG A 1 75 ? -66.314 -10.694 17.352 1.00 84.62 75 ARG A CA 1
ATOM 583 C C . ARG A 1 75 ? -66.568 -12.199 17.394 1.00 84.62 75 ARG A C 1
ATOM 585 O O . ARG A 1 75 ? -66.194 -12.886 16.450 1.00 84.62 75 ARG A O 1
ATOM 592 N N . TYR A 1 76 ? -67.256 -12.700 18.424 1.00 81.25 76 TYR A N 1
ATOM 593 C CA . TYR A 1 76 ? -67.649 -14.111 18.497 1.00 81.25 76 TYR A CA 1
ATOM 594 C C . TYR A 1 76 ? -68.481 -14.540 17.287 1.00 81.25 76 TYR A C 1
ATOM 596 O O . TYR A 1 76 ? -68.147 -15.513 16.614 1.00 81.25 76 TYR A O 1
ATOM 604 N N . GLN A 1 77 ? -69.529 -13.778 16.971 1.00 82.44 77 GLN A N 1
ATOM 605 C CA . GLN A 1 77 ? -70.418 -14.090 15.857 1.00 82.44 77 GLN A CA 1
ATOM 606 C C . GLN A 1 77 ? -69.655 -14.139 14.520 1.00 82.44 77 GLN A C 1
ATOM 608 O O . GLN A 1 77 ? -69.784 -15.104 13.773 1.00 82.44 77 GLN A O 1
ATOM 613 N N . LYS A 1 78 ? -68.796 -13.153 14.240 1.00 82.31 78 LYS A N 1
ATOM 614 C CA . LYS A 1 78 ? -68.037 -13.105 12.979 1.00 82.31 78 LYS A CA 1
ATOM 615 C C . LYS A 1 78 ? -66.936 -14.167 12.888 1.00 82.31 78 LYS A C 1
ATOM 617 O O . LYS A 1 78 ? -66.775 -14.810 11.855 1.00 82.31 78 LYS A O 1
ATOM 622 N N . VAL A 1 79 ? -66.172 -14.360 13.961 1.00 81.31 79 VAL A N 1
ATOM 623 C CA . VAL A 1 79 ? -64.963 -15.197 13.928 1.00 81.31 79 VAL A CA 1
ATOM 624 C C . VAL A 1 79 ? -65.287 -16.669 14.161 1.00 81.31 79 VAL A C 1
ATOM 626 O O . VAL A 1 79 ? -64.776 -17.518 13.439 1.00 81.31 79 VAL A O 1
ATOM 629 N N . GLN A 1 80 ? -66.154 -16.990 15.126 1.00 77.19 80 GLN A N 1
ATOM 630 C CA . GLN A 1 80 ? -66.491 -18.380 15.461 1.00 77.19 80 GLN A CA 1
ATOM 631 C C . GLN A 1 80 ? -67.668 -18.922 14.657 1.00 77.19 80 GLN A C 1
ATOM 633 O O . GLN A 1 80 ? -67.590 -20.036 14.138 1.00 77.19 80 GLN A O 1
ATOM 638 N N . VAL A 1 81 ? -68.755 -18.153 14.538 1.00 78.31 81 VAL A N 1
ATOM 639 C CA . VAL A 1 81 ? -69.979 -18.635 13.874 1.00 78.31 81 VAL A CA 1
ATOM 640 C C . VAL A 1 81 ? -69.867 -18.495 12.358 1.00 78.31 81 VAL A C 1
ATOM 642 O O . VAL A 1 81 ? -70.134 -19.447 11.630 1.00 78.31 81 VAL A O 1
ATOM 645 N N . GLU A 1 82 ? -69.424 -17.335 11.874 1.00 79.69 82 GLU A N 1
ATOM 646 C CA . GLU A 1 82 ? -69.287 -17.057 10.437 1.00 79.69 82 GLU A CA 1
ATOM 647 C C . GLU A 1 82 ? -67.918 -17.473 9.862 1.00 79.69 82 GLU A C 1
ATOM 649 O O . GLU A 1 82 ? -67.728 -17.411 8.648 1.00 79.69 82 GLU A O 1
ATOM 654 N N . ARG A 1 83 ? -66.983 -17.936 10.712 1.00 78.88 83 ARG A N 1
ATOM 655 C CA . ARG A 1 83 ? -65.619 -18.385 10.350 1.00 78.88 83 ARG A CA 1
ATOM 656 C C . ARG A 1 83 ? -64.821 -17.345 9.549 1.00 78.88 83 ARG A C 1
ATOM 658 O O . ARG A 1 83 ? -63.990 -17.700 8.714 1.00 78.88 83 ARG A O 1
ATOM 665 N N . GLN A 1 84 ? -65.051 -16.057 9.804 1.00 76.06 84 GLN A N 1
ATOM 666 C CA . GLN A 1 84 ? -64.343 -14.966 9.137 1.00 76.06 84 GLN A CA 1
ATOM 667 C C . GLN A 1 84 ? -63.155 -14.479 9.966 1.00 76.06 84 GLN A C 1
ATOM 669 O O . GLN A 1 84 ? -63.283 -14.197 11.156 1.00 76.06 84 GLN A O 1
ATOM 674 N N . MET A 1 85 ? -62.002 -14.319 9.315 1.00 74.00 85 MET A N 1
ATOM 675 C CA . MET A 1 85 ? -60.873 -13.604 9.906 1.00 74.00 85 MET A CA 1
ATOM 676 C C . MET A 1 85 ? -61.208 -12.121 10.029 1.00 74.00 85 MET A C 1
ATOM 678 O O . MET A 1 85 ? -61.731 -11.506 9.098 1.00 74.00 85 MET A O 1
ATOM 682 N N . LEU A 1 86 ? -60.880 -11.542 11.176 1.00 80.44 86 LEU A N 1
ATOM 683 C CA . LEU A 1 86 ? -61.189 -10.155 11.484 1.00 80.44 86 LEU A CA 1
ATOM 684 C C . LEU A 1 86 ? -59.914 -9.439 11.913 1.00 80.44 86 LEU A C 1
ATOM 686 O O . LEU A 1 86 ? -59.168 -9.945 12.744 1.00 80.44 86 LEU A O 1
ATOM 690 N N . ILE A 1 87 ? -59.660 -8.279 11.315 1.00 79.81 87 ILE A N 1
ATOM 691 C CA . ILE A 1 87 ? -58.484 -7.454 11.591 1.00 79.81 87 ILE A CA 1
ATOM 692 C C . ILE A 1 87 ? -58.983 -6.135 12.166 1.00 79.81 87 ILE A C 1
ATOM 694 O O . ILE A 1 87 ? -59.743 -5.419 11.513 1.00 79.81 87 ILE A O 1
ATOM 698 N N . GLU A 1 88 ? -58.575 -5.816 13.388 1.00 81.75 88 GLU A N 1
ATOM 699 C CA . GLU A 1 88 ? -58.941 -4.572 14.066 1.00 81.75 88 GLU A CA 1
ATOM 700 C C . GLU A 1 88 ? -57.709 -3.902 14.669 1.00 81.75 88 GLU A C 1
ATOM 702 O O . GLU A 1 88 ? -56.718 -4.553 14.989 1.00 81.75 88 GLU A O 1
ATOM 707 N N . LYS A 1 89 ? -57.782 -2.583 14.859 1.00 79.12 89 LYS A N 1
ATOM 708 C CA . LYS A 1 89 ? -56.832 -1.871 15.716 1.00 79.12 89 LYS A CA 1
ATOM 709 C C . LYS A 1 89 ? -57.333 -1.940 17.151 1.00 79.12 89 LYS A C 1
ATOM 711 O O . LYS A 1 89 ? -58.484 -1.591 17.411 1.00 79.12 89 LYS A O 1
ATOM 716 N N . ASP A 1 90 ? -56.472 -2.386 18.050 1.00 71.19 90 ASP A N 1
ATOM 717 C CA . ASP A 1 90 ? -56.769 -2.589 19.463 1.00 71.19 90 ASP A CA 1
ATOM 718 C C . ASP A 1 90 ? -55.727 -1.861 20.322 1.00 71.19 90 ASP A C 1
ATOM 720 O O . ASP A 1 90 ? -54.676 -1.441 19.829 1.00 71.19 90 ASP A O 1
ATOM 724 N N . ILE A 1 91 ? -56.022 -1.681 21.606 1.00 69.94 91 ILE A N 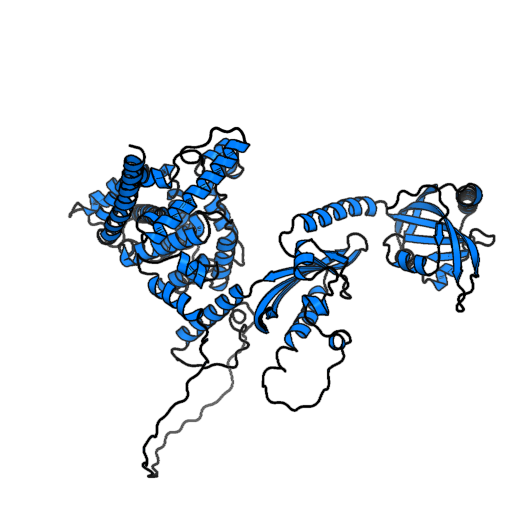1
ATOM 725 C CA . ILE A 1 91 ? -55.103 -1.050 22.555 1.00 69.94 91 ILE A CA 1
ATOM 726 C C . ILE A 1 91 ? -54.830 -2.032 23.684 1.00 69.94 91 ILE A C 1
ATOM 728 O O . ILE A 1 91 ? -55.742 -2.431 24.404 1.00 69.94 91 ILE A O 1
ATOM 732 N N . VAL A 1 92 ? -53.561 -2.402 23.859 1.00 68.62 92 VAL A N 1
ATOM 733 C CA . VAL A 1 92 ? -53.141 -3.268 24.965 1.00 68.62 92 VAL A CA 1
ATOM 734 C C . VAL A 1 92 ? -52.543 -2.400 26.076 1.00 68.62 92 VAL A C 1
ATOM 736 O O . VAL A 1 92 ? -51.597 -1.652 25.811 1.00 68.62 92 VAL A O 1
ATOM 739 N N . PRO A 1 93 ? -53.061 -2.481 27.315 1.00 65.12 93 PRO A N 1
ATOM 740 C CA . PRO A 1 93 ? -52.450 -1.812 28.454 1.00 65.12 93 PRO A CA 1
ATOM 741 C C . PRO A 1 93 ? -51.149 -2.527 28.843 1.00 65.12 93 PRO A C 1
ATOM 743 O O . PRO A 1 93 ? -51.182 -3.668 29.306 1.00 65.12 93 PRO A O 1
ATOM 746 N N . ALA A 1 94 ? -50.012 -1.852 28.666 1.00 64.12 94 ALA A N 1
ATOM 747 C CA . ALA A 1 94 ? -48.676 -2.346 28.993 1.00 64.12 94 ALA A CA 1
ATOM 748 C C . ALA A 1 94 ? -48.067 -1.484 30.113 1.00 64.12 94 ALA A C 1
ATOM 750 O O . ALA A 1 94 ? -47.411 -0.463 29.891 1.00 64.12 94 ALA A O 1
ATOM 751 N N . GLY A 1 95 ? -48.330 -1.860 31.366 1.00 66.62 95 GLY A N 1
ATOM 752 C CA . GLY A 1 95 ? -47.853 -1.107 32.528 1.00 66.62 95 GLY A CA 1
ATOM 753 C C . GLY A 1 95 ? -48.499 0.282 32.650 1.00 66.62 95 GLY A C 1
ATOM 754 O O . GLY A 1 95 ? -49.666 0.384 33.020 1.00 66.62 95 GLY A O 1
ATOM 755 N N . LYS A 1 96 ? -47.728 1.357 32.412 1.00 54.62 96 LYS A N 1
ATOM 756 C CA . LYS A 1 96 ? -48.199 2.759 32.496 1.00 54.62 96 LYS A CA 1
ATOM 757 C C . LYS A 1 96 ? -48.605 3.362 31.145 1.00 54.62 96 LYS A C 1
ATOM 759 O O . LYS A 1 96 ? -49.145 4.466 31.135 1.00 54.62 96 LYS A O 1
ATOM 764 N N . GLU A 1 97 ? -48.350 2.668 30.038 1.00 60.88 97 GLU A N 1
ATOM 765 C CA . GLU A 1 97 ? -48.599 3.160 28.681 1.00 60.88 97 GLU A CA 1
ATOM 766 C C . GLU A 1 97 ? -49.508 2.205 27.897 1.00 60.88 97 GLU A C 1
ATOM 768 O O . GLU A 1 97 ? -49.575 1.003 28.154 1.00 60.88 97 GLU A O 1
ATOM 773 N N . ASN A 1 98 ? -50.242 2.766 26.938 1.00 72.00 98 ASN A N 1
ATOM 774 C CA . ASN A 1 98 ? -51.172 2.042 26.080 1.00 72.00 98 ASN A CA 1
ATOM 775 C C . ASN A 1 98 ? -50.520 1.824 24.710 1.00 72.00 98 ASN A C 1
ATOM 777 O O . ASN A 1 98 ? -50.226 2.797 24.015 1.00 72.00 98 ASN A O 1
ATOM 781 N N . ILE A 1 99 ? -50.320 0.567 24.308 1.00 68.00 99 ILE A N 1
ATOM 782 C CA . ILE A 1 99 ? -49.697 0.225 23.022 1.00 68.00 99 ILE A CA 1
ATOM 783 C C . ILE A 1 99 ? -50.791 0.031 21.972 1.00 68.00 99 ILE A C 1
ATOM 785 O O . ILE A 1 99 ? -51.695 -0.788 22.149 1.00 68.00 99 ILE A O 1
ATOM 789 N N . SER A 1 100 ? -50.694 0.774 20.867 1.00 75.88 100 SER A N 1
ATOM 790 C CA . SER A 1 100 ? -51.551 0.585 19.694 1.00 75.88 100 SER A CA 1
ATOM 791 C C . SER A 1 100 ? -51.089 -0.645 18.919 1.00 75.88 100 SER A C 1
ATOM 793 O O . SER A 1 100 ? -49.957 -0.702 18.429 1.00 75.88 100 SER A O 1
ATOM 795 N N . VAL A 1 101 ? -51.966 -1.635 18.812 1.00 75.50 101 VAL A N 1
ATOM 796 C CA . VAL A 1 101 ? -51.695 -2.890 18.114 1.00 75.50 101 VAL A CA 1
ATOM 797 C C . VAL A 1 101 ? -52.708 -3.094 17.001 1.00 75.50 101 VAL A C 1
ATOM 799 O O . VAL A 1 101 ? -53.818 -2.566 17.026 1.00 75.50 101 VAL A O 1
ATOM 802 N N . GLU A 1 102 ? -52.343 -3.899 16.021 1.00 80.88 102 GLU A N 1
ATOM 803 C CA . GLU A 1 102 ? -53.302 -4.484 15.096 1.00 80.88 102 GLU A CA 1
ATOM 804 C C . GLU A 1 102 ? -53.456 -5.962 15.471 1.00 80.88 102 GLU A C 1
ATOM 806 O O . GLU A 1 102 ? -52.481 -6.688 15.685 1.00 80.88 102 GLU A O 1
ATOM 811 N N . ALA A 1 103 ? -54.707 -6.359 15.679 1.00 80.56 103 ALA A N 1
ATOM 812 C CA . ALA A 1 103 ? -55.113 -7.659 16.171 1.00 80.56 103 ALA A CA 1
ATOM 813 C C . ALA A 1 103 ? -55.822 -8.418 15.048 1.00 80.56 103 ALA A C 1
ATOM 815 O O . ALA A 1 103 ? -56.848 -7.961 14.538 1.00 80.56 103 ALA A O 1
ATOM 816 N N . ILE A 1 104 ? -55.290 -9.587 14.690 1.00 81.69 104 ILE A N 1
ATOM 817 C CA . ILE A 1 104 ? -56.016 -10.574 13.894 1.00 81.69 104 ILE A CA 1
ATOM 818 C C . ILE A 1 104 ? -56.737 -11.522 14.847 1.00 81.69 104 ILE A C 1
ATOM 820 O O . ILE A 1 104 ? -56.105 -12.157 15.693 1.00 81.69 104 ILE A O 1
ATOM 824 N N . TYR A 1 105 ? -58.038 -11.681 14.643 1.00 83.56 105 TYR A N 1
ATOM 825 C CA . TYR A 1 105 ? -58.863 -12.699 15.278 1.00 83.56 105 TYR A CA 1
ATOM 826 C C . TYR A 1 105 ? -59.177 -13.794 14.261 1.00 83.56 105 TYR A C 1
ATOM 828 O O . TYR A 1 105 ? -59.742 -13.520 13.199 1.00 83.56 105 TYR A O 1
ATOM 836 N N . GLY A 1 106 ? -58.819 -15.031 14.599 1.00 81.50 106 GLY A N 1
ATOM 837 C CA . GLY A 1 106 ? -59.064 -16.207 13.771 1.00 81.50 106 GLY A CA 1
ATOM 838 C C . GLY A 1 106 ? -59.756 -17.331 14.550 1.00 81.50 106 GLY A C 1
ATOM 839 O O . GLY A 1 106 ? -59.552 -17.455 15.766 1.00 81.50 106 GLY A O 1
ATOM 840 N N . PRO A 1 107 ? -60.578 -18.159 13.880 1.00 81.81 107 PRO A N 1
ATOM 841 C CA . PRO A 1 107 ? -61.148 -19.348 14.495 1.00 81.81 107 PRO A CA 1
ATOM 842 C C . PRO A 1 107 ? -60.067 -20.405 14.743 1.00 81.81 107 PRO A C 1
ATOM 844 O O . PRO A 1 107 ? -59.297 -20.746 13.843 1.00 81.81 107 PRO A O 1
ATOM 847 N N . ALA A 1 108 ? -60.041 -20.959 15.951 1.00 79.69 108 ALA A N 1
ATOM 848 C CA . ALA A 1 108 ? -59.165 -22.056 16.328 1.00 79.69 108 ALA A CA 1
ATOM 849 C C . ALA A 1 108 ? -59.916 -23.104 17.162 1.00 79.69 108 ALA A C 1
ATOM 851 O O . ALA A 1 108 ? -60.922 -22.818 17.811 1.00 79.69 108 ALA A O 1
ATOM 852 N N . SER A 1 109 ? -59.394 -24.321 17.186 1.00 81.31 109 SER A N 1
ATOM 853 C CA . SER A 1 109 ? -59.905 -25.408 18.015 1.00 81.31 109 SER A CA 1
ATOM 854 C C . SER A 1 109 ? -58.739 -26.003 18.790 1.00 81.31 109 SER A C 1
ATOM 856 O O . SER A 1 109 ? -57.780 -26.484 18.189 1.00 81.31 109 SER A O 1
ATOM 858 N N . VAL A 1 110 ? -58.791 -25.982 20.119 1.00 79.50 110 VAL A N 1
ATOM 859 C CA . VAL A 1 110 ? -57.739 -26.571 20.959 1.00 79.50 110 VAL A CA 1
ATOM 860 C C . VAL A 1 110 ? -58.158 -27.972 21.374 1.00 79.50 110 VAL A C 1
ATOM 862 O O . VAL A 1 110 ? -59.224 -28.166 21.961 1.00 79.50 110 VAL A O 1
ATOM 865 N N . LYS A 1 111 ? -57.305 -28.957 21.087 1.00 76.94 111 LYS A N 1
ATOM 866 C CA . LYS A 1 111 ? -57.463 -30.332 21.569 1.00 76.94 111 LYS A CA 1
ATOM 867 C C . LYS A 1 111 ? -56.598 -30.546 22.795 1.00 76.94 111 LYS A C 1
ATOM 869 O O . LYS A 1 111 ? -55.374 -30.505 22.711 1.00 76.94 111 LYS A O 1
ATOM 874 N N . ARG A 1 112 ? -57.236 -30.828 23.929 1.00 65.25 112 ARG A N 1
ATOM 875 C CA . ARG A 1 112 ? -56.522 -31.137 25.167 1.00 65.25 112 AR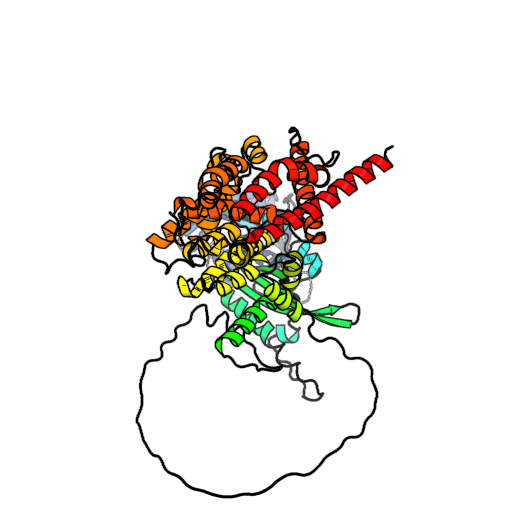G A CA 1
ATOM 876 C C . ARG A 1 112 ? -56.127 -32.610 25.173 1.00 65.25 112 ARG A C 1
ATOM 878 O O . ARG A 1 112 ? -57.003 -33.471 25.128 1.00 65.25 112 ARG A O 1
ATOM 885 N N . ILE A 1 113 ? -54.836 -32.920 25.236 1.00 60.31 113 ILE A N 1
ATOM 886 C CA . ILE A 1 113 ? -54.373 -34.311 25.314 1.00 60.31 113 ILE A CA 1
ATOM 887 C C . ILE A 1 113 ? -54.216 -34.666 26.796 1.00 60.31 113 ILE A C 1
ATOM 889 O O . ILE A 1 113 ? -53.492 -34.004 27.540 1.00 60.31 113 ILE A O 1
ATOM 893 N N . ALA A 1 114 ? -54.939 -35.683 27.267 1.00 56.00 114 ALA A N 1
ATOM 894 C CA . ALA A 1 114 ? -54.788 -36.145 28.642 1.00 56.00 114 ALA A CA 1
ATOM 895 C C . ALA A 1 114 ? -53.419 -36.836 28.826 1.00 56.00 114 ALA A C 1
ATOM 897 O O . ALA 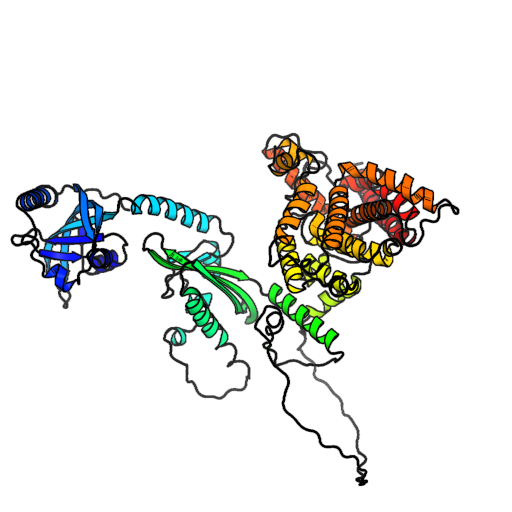A 1 114 ? -52.835 -37.357 27.875 1.00 56.00 114 ALA A O 1
ATOM 898 N N . LYS A 1 115 ? -52.873 -36.830 30.054 1.00 50.94 115 LYS A N 1
ATOM 899 C CA . LYS A 1 115 ? -51.522 -37.359 30.372 1.00 50.94 115 LYS A CA 1
ATOM 900 C C . LYS A 1 115 ? -51.313 -38.839 30.000 1.00 50.94 115 LYS A C 1
ATOM 902 O O . LYS A 1 115 ? -50.179 -39.304 29.980 1.00 50.94 115 LYS A O 1
ATOM 907 N N . ASP A 1 116 ? -52.389 -39.564 29.737 1.00 51.19 116 ASP A N 1
ATOM 908 C CA . ASP A 1 116 ? -52.469 -40.968 29.331 1.00 51.19 116 ASP A CA 1
ATOM 909 C C . ASP A 1 116 ? -52.619 -41.166 27.807 1.00 51.19 116 ASP A C 1
ATOM 911 O O . ASP A 1 116 ? -52.763 -42.297 27.344 1.00 51.19 116 ASP A O 1
ATOM 915 N N . GLY A 1 117 ? -52.545 -40.094 27.010 1.00 54.19 117 GLY A N 1
ATOM 916 C CA . GLY A 1 117 ? -52.550 -40.155 25.546 1.00 54.19 117 GLY A CA 1
ATOM 917 C C . GLY A 1 117 ? -53.931 -40.363 24.917 1.00 54.19 117 GLY A C 1
ATOM 918 O O . GLY A 1 117 ? -54.016 -40.562 23.705 1.00 54.19 117 GLY A O 1
ATOM 919 N N . GLN A 1 118 ? -55.017 -40.306 25.697 1.00 53.03 118 GLN A N 1
ATOM 920 C CA . GLN A 1 118 ? -56.372 -40.272 25.144 1.00 53.03 118 GLN A CA 1
ATOM 921 C C . GLN A 1 118 ? -56.734 -38.850 24.690 1.00 53.03 118 GLN A C 1
ATOM 923 O O . GLN A 1 118 ? -56.469 -37.867 25.388 1.00 53.03 118 GLN A O 1
ATOM 928 N N . ALA A 1 119 ? -57.334 -38.742 23.499 1.00 54.81 119 ALA A N 1
ATOM 929 C CA . ALA A 1 119 ? -57.798 -37.474 22.944 1.00 54.81 119 ALA A CA 1
ATOM 930 C C . ALA A 1 119 ? -58.923 -36.902 23.822 1.00 54.81 119 ALA A C 1
ATOM 932 O O . ALA A 1 119 ? -59.989 -37.508 23.937 1.00 54.81 119 ALA A O 1
ATOM 933 N N . GLY A 1 120 ? -58.671 -35.760 24.462 1.00 61.72 120 GLY A N 1
ATOM 934 C CA . GLY A 1 120 ? -59.664 -35.040 25.249 1.00 61.72 120 GLY A CA 1
ATOM 935 C C . GLY A 1 120 ? -60.615 -34.203 24.391 1.00 61.72 120 GLY A C 1
ATOM 936 O O . GLY A 1 120 ? -60.581 -34.221 23.159 1.00 61.72 120 GLY A O 1
ATOM 937 N N . GLU A 1 121 ? -61.494 -33.470 25.073 1.00 68.62 121 GLU A N 1
ATOM 938 C CA . GLU A 1 121 ? -62.504 -32.599 24.468 1.00 68.62 121 GLU A CA 1
ATOM 939 C C . GLU A 1 121 ? -61.859 -31.509 23.592 1.00 68.62 121 GLU A C 1
ATOM 941 O O . GLU A 1 121 ? -60.841 -30.913 23.958 1.00 68.62 121 GLU A O 1
ATOM 946 N N . THR A 1 122 ? -62.438 -31.278 22.409 1.00 75.94 122 THR A N 1
ATOM 947 C CA . THR A 1 122 ? -62.032 -30.190 21.508 1.00 75.94 122 THR A CA 1
ATOM 948 C C . THR A 1 122 ? -62.815 -28.940 21.879 1.00 75.94 122 THR A C 1
ATOM 950 O O . THR A 1 122 ? -64.043 -28.964 21.858 1.00 75.94 122 THR A O 1
ATOM 953 N N . ILE A 1 123 ? -62.108 -27.865 22.216 1.00 79.81 123 ILE A N 1
ATOM 954 C CA . ILE A 1 123 ? -62.711 -26.590 22.608 1.00 79.81 123 ILE A CA 1
ATOM 955 C C . ILE A 1 123 ? -62.566 -25.613 21.444 1.00 79.81 123 ILE A C 1
ATOM 957 O O . ILE A 1 123 ? -61.449 -25.323 21.010 1.00 79.81 123 ILE A O 1
ATOM 961 N N . GLU A 1 124 ? -63.690 -25.101 20.948 1.00 82.75 124 GLU A N 1
ATOM 962 C CA . GLU A 1 124 ? -63.708 -24.025 19.954 1.00 82.75 124 GLU A CA 1
ATOM 963 C C . GLU A 1 124 ? -63.348 -22.699 20.631 1.00 82.75 124 GLU A C 1
ATOM 965 O O . GLU A 1 124 ? -63.925 -22.319 21.649 1.00 82.75 124 GLU A O 1
ATOM 970 N N . CYS A 1 125 ? -62.365 -21.996 20.085 1.00 85.38 125 CYS A N 1
ATOM 971 C CA . CYS A 1 125 ? -61.749 -20.842 20.726 1.00 85.38 125 CYS A CA 1
ATOM 972 C C . CYS A 1 125 ? -61.262 -19.833 19.690 1.00 85.38 125 CYS A C 1
ATOM 974 O O . CYS A 1 125 ? -60.982 -20.169 18.540 1.00 85.38 125 CYS A O 1
ATOM 976 N N . VAL A 1 126 ? -61.160 -18.566 20.073 1.00 84.38 126 VAL A N 1
ATOM 977 C CA . VAL A 1 126 ? -60.613 -17.537 19.184 1.00 84.38 126 VAL A CA 1
ATOM 978 C C . VAL A 1 126 ? -59.134 -17.380 19.488 1.00 84.38 126 VAL A C 1
ATOM 980 O O . VAL A 1 126 ? -58.757 -17.047 20.615 1.00 84.38 126 VAL A O 1
ATOM 983 N N . MET A 1 127 ? -58.303 -17.581 18.468 1.00 84.44 127 MET A N 1
ATOM 984 C CA . MET A 1 127 ? -56.900 -17.204 18.526 1.00 84.44 127 MET A CA 1
ATOM 985 C C . MET A 1 127 ? -56.781 -15.742 18.111 1.00 84.44 127 MET A C 1
ATOM 987 O O . MET A 1 127 ? -57.234 -15.346 17.037 1.00 84.44 127 MET A O 1
ATOM 991 N N . THR A 1 128 ? -56.179 -14.938 18.978 1.00 84.81 128 THR A N 1
ATOM 992 C CA . THR A 1 128 ? -55.885 -13.534 18.705 1.00 84.81 128 THR A CA 1
ATOM 993 C C . THR A 1 128 ? -54.381 -13.358 18.601 1.00 84.81 128 THR A C 1
ATOM 995 O O . THR A 1 128 ? -53.661 -13.641 19.559 1.00 84.81 128 THR A O 1
ATOM 998 N N . VAL A 1 129 ? -53.920 -12.870 17.454 1.00 79.88 129 VAL A N 1
ATOM 999 C CA . VAL A 1 129 ? -52.520 -12.512 17.211 1.00 79.88 129 VAL A CA 1
ATOM 1000 C C . VAL A 1 129 ? -52.436 -10.996 17.160 1.00 79.88 129 VAL A C 1
ATOM 1002 O O . VAL A 1 129 ? -53.104 -10.372 16.339 1.00 79.88 129 VAL A O 1
ATOM 1005 N N . ARG A 1 130 ? -51.641 -10.398 18.046 1.00 78.69 130 ARG A N 1
ATOM 1006 C CA . ARG A 1 130 ? -51.443 -8.948 18.123 1.00 78.69 130 ARG A CA 1
ATOM 1007 C C . ARG A 1 130 ? -50.019 -8.599 17.721 1.00 78.69 130 ARG A C 1
ATOM 1009 O O . ARG A 1 130 ? -49.071 -9.206 18.224 1.00 78.69 130 ARG A O 1
ATOM 1016 N N . TRP A 1 131 ? -49.874 -7.587 16.869 1.00 73.75 131 TRP A N 1
ATOM 1017 C CA . TRP A 1 131 ? -48.583 -6.971 16.575 1.00 73.75 131 TRP A CA 1
ATOM 1018 C C . TRP A 1 131 ? -48.606 -5.467 16.874 1.00 73.75 131 TRP A C 1
ATOM 1020 O O . TRP A 1 131 ? -49.548 -4.769 16.486 1.00 73.75 131 TRP A O 1
ATOM 1030 N N . PRO A 1 132 ? -47.572 -4.931 17.541 1.00 65.38 132 PRO A N 1
ATOM 1031 C CA . PRO A 1 132 ? -47.357 -3.491 17.608 1.00 65.38 132 PRO A CA 1
ATOM 1032 C C . PRO A 1 132 ? -47.081 -2.935 16.207 1.00 65.38 132 PRO A C 1
ATOM 1034 O O . PRO A 1 132 ? -46.294 -3.506 15.448 1.00 65.38 132 PRO A O 1
ATOM 1037 N N . LEU A 1 133 ? -47.734 -1.827 15.850 1.00 58.41 133 LEU A N 1
ATOM 1038 C CA . LEU A 1 133 ? -47.653 -1.253 14.498 1.00 58.41 133 LEU A CA 1
ATOM 1039 C C . LEU A 1 133 ? -46.227 -0.810 14.106 1.00 58.41 133 LEU A C 1
ATOM 1041 O O . LEU A 1 133 ? -45.885 -0.875 12.926 1.00 58.41 133 LEU A O 1
ATOM 1045 N N . ASP A 1 134 ? -45.378 -0.446 15.072 1.00 56.50 134 ASP A N 1
ATOM 1046 C CA . ASP A 1 134 ? -43.992 -0.017 14.825 1.00 56.50 134 ASP A CA 1
ATOM 1047 C C . ASP A 1 134 ? -43.025 -1.188 14.544 1.00 56.50 134 ASP A C 1
ATOM 1049 O O . ASP A 1 134 ? -42.058 -1.036 13.798 1.00 56.50 134 ASP A O 1
ATOM 1053 N N . ILE A 1 135 ? -43.318 -2.392 15.053 1.00 53.34 135 ILE A N 1
ATOM 1054 C CA . ILE A 1 135 ? -42.431 -3.567 14.957 1.00 53.34 135 ILE A CA 1
ATOM 1055 C C . ILE A 1 135 ? -42.475 -4.209 13.561 1.00 53.34 135 ILE A C 1
ATOM 1057 O O . ILE A 1 135 ? -41.470 -4.720 13.073 1.00 53.34 135 ILE A O 1
ATOM 1061 N N . ARG A 1 136 ? -43.615 -4.142 12.859 1.00 49.66 136 ARG A N 1
ATOM 1062 C CA . ARG A 1 136 ? -43.775 -4.754 11.526 1.00 49.66 136 ARG A CA 1
ATOM 1063 C C . ARG A 1 136 ? -42.846 -4.147 10.469 1.00 49.66 136 ARG A C 1
ATOM 1065 O O . ARG A 1 136 ? -42.286 -4.886 9.665 1.00 49.66 136 ARG A O 1
ATOM 1072 N N . ARG A 1 137 ? -42.660 -2.822 10.479 1.00 52.66 137 ARG A N 1
ATOM 1073 C CA . ARG A 1 137 ? -41.757 -2.131 9.539 1.00 52.66 137 ARG A CA 1
ATOM 1074 C C . ARG A 1 137 ? -40.295 -2.496 9.804 1.00 52.66 137 ARG A C 1
ATOM 1076 O O . ARG A 1 137 ? -39.545 -2.768 8.875 1.00 52.66 137 ARG A O 1
ATOM 1083 N N . GLN A 1 138 ? -39.932 -2.568 11.080 1.00 49.66 138 GLN A N 1
ATOM 1084 C CA . GLN A 1 138 ? -38.585 -2.905 11.529 1.00 49.66 138 GLN A CA 1
ATOM 1085 C C . GLN A 1 138 ? -38.222 -4.371 11.218 1.00 49.66 138 GLN A C 1
ATOM 1087 O O . GLN A 1 138 ? -37.103 -4.660 10.802 1.00 49.66 138 GLN A O 1
ATOM 1092 N N . LEU A 1 139 ? -39.189 -5.291 11.316 1.00 48.94 139 LEU A N 1
ATOM 1093 C CA . LEU A 1 139 ? -39.035 -6.704 10.941 1.00 48.94 139 LEU A CA 1
ATOM 1094 C C . LEU A 1 139 ? -38.715 -6.901 9.451 1.00 48.94 139 LEU A C 1
ATOM 1096 O O . LEU A 1 139 ? -37.853 -7.711 9.100 1.00 48.94 139 LEU A O 1
ATOM 1100 N N . GLU A 1 140 ? -39.400 -6.177 8.563 1.00 56.06 140 GLU A N 1
ATOM 1101 C CA . GLU A 1 140 ? -39.174 -6.267 7.113 1.00 56.06 140 GLU A CA 1
ATOM 1102 C C . GLU A 1 140 ? -37.797 -5.712 6.709 1.00 56.06 140 GLU A C 1
ATOM 1104 O O . GLU A 1 140 ? -37.128 -6.286 5.844 1.00 56.06 140 GLU A O 1
ATOM 1109 N N . GLU A 1 141 ? -37.351 -4.635 7.360 1.00 54.34 141 GLU A N 1
ATOM 1110 C CA . GLU A 1 141 ? -36.024 -4.035 7.165 1.00 54.34 141 GLU A CA 1
ATOM 1111 C C . GLU A 1 141 ? -34.907 -4.974 7.654 1.00 54.34 141 GLU A C 1
ATOM 1113 O O . GLU A 1 141 ? -33.965 -5.264 6.910 1.00 54.34 141 GLU A O 1
ATOM 1118 N N . ASN A 1 142 ? -35.053 -5.547 8.850 1.00 49.06 142 ASN A N 1
ATOM 1119 C CA . ASN A 1 142 ? -34.046 -6.431 9.431 1.00 49.06 142 ASN A CA 1
ATOM 1120 C C . ASN A 1 142 ? -33.920 -7.781 8.700 1.00 49.06 142 ASN A C 1
ATOM 1122 O O . ASN A 1 142 ? -32.818 -8.307 8.547 1.00 49.06 142 ASN A O 1
ATOM 1126 N N . THR A 1 143 ? -35.028 -8.339 8.199 1.00 54.53 143 THR A N 1
ATOM 1127 C CA . THR A 1 143 ? -35.009 -9.602 7.434 1.00 54.53 143 THR A CA 1
ATOM 1128 C C . THR A 1 143 ? -34.205 -9.462 6.138 1.00 54.53 143 THR A C 1
ATOM 1130 O O . THR A 1 143 ? -33.412 -10.341 5.788 1.00 54.53 143 THR A O 1
ATOM 1133 N N . LYS A 1 144 ? -34.374 -8.339 5.425 1.00 59.59 144 LYS A N 1
ATOM 1134 C CA . LYS A 1 144 ? -33.606 -8.036 4.205 1.00 59.59 144 LYS A CA 1
ATOM 1135 C C . LYS A 1 144 ? -32.120 -7.848 4.489 1.00 59.59 144 LYS A C 1
ATOM 1137 O O . LYS A 1 144 ? -31.294 -8.306 3.700 1.00 59.59 144 LYS A O 1
ATOM 1142 N N . TYR A 1 145 ? -31.793 -7.211 5.610 1.00 53.25 145 TYR A N 1
ATOM 1143 C CA . TYR A 1 145 ? -30.415 -7.011 6.040 1.00 53.25 145 TYR A CA 1
ATOM 1144 C C . TYR A 1 145 ? -29.713 -8.349 6.326 1.00 53.25 145 TYR A C 1
ATOM 1146 O O . TYR A 1 145 ? -28.686 -8.641 5.717 1.00 53.25 145 TYR A O 1
ATOM 1154 N N . MET A 1 146 ? -30.315 -9.209 7.155 1.00 54.53 146 MET A N 1
ATOM 1155 C CA . MET A 1 146 ? -29.736 -10.511 7.528 1.00 54.53 146 MET A CA 1
ATOM 1156 C C . MET A 1 146 ? -29.562 -11.457 6.336 1.00 54.53 146 MET A C 1
ATOM 1158 O O . MET A 1 146 ? -28.562 -12.167 6.248 1.00 54.53 146 MET A O 1
ATOM 1162 N N . THR A 1 147 ? -30.516 -11.449 5.400 1.00 59.91 147 THR A N 1
ATOM 1163 C CA . THR A 1 147 ? -30.442 -12.276 4.183 1.00 59.91 147 THR A CA 1
ATOM 1164 C C . THR A 1 147 ? -29.291 -11.819 3.285 1.00 59.91 147 THR A C 1
ATOM 1166 O O . THR A 1 147 ? -28.476 -12.638 2.874 1.00 59.91 147 THR A O 1
ATOM 1169 N N . SER A 1 148 ? -29.151 -10.504 3.074 1.00 56.28 148 SER A N 1
ATOM 1170 C CA . SER A 1 148 ? -28.025 -9.934 2.318 1.00 56.28 148 SER A CA 1
ATOM 1171 C C . SER A 1 148 ? -26.672 -10.270 2.956 1.00 56.28 148 SER A C 1
ATOM 1173 O O . SER A 1 148 ? -25.707 -10.554 2.255 1.00 56.28 148 SER A O 1
ATOM 1175 N N . LEU A 1 149 ? -26.593 -10.265 4.290 1.00 53.59 149 LEU A N 1
ATOM 1176 C CA . LEU A 1 149 ? -25.353 -10.519 5.026 1.00 53.59 149 LEU A CA 1
ATOM 1177 C C . LEU A 1 149 ? -24.907 -11.992 4.925 1.00 53.59 149 LEU A C 1
ATOM 1179 O O . LEU A 1 149 ? -23.720 -12.269 4.766 1.00 53.59 149 LEU A O 1
ATOM 1183 N N . LEU A 1 150 ? -25.857 -12.933 4.940 1.00 62.06 150 LEU A N 1
ATOM 1184 C CA . LEU A 1 150 ? -25.599 -14.364 4.734 1.00 62.06 150 LEU A CA 1
ATOM 1185 C C . LEU A 1 150 ? -25.210 -14.703 3.288 1.00 62.06 150 LEU A C 1
ATOM 1187 O O . LEU A 1 150 ? -24.340 -15.547 3.080 1.00 62.06 150 LEU A O 1
ATOM 1191 N N . GLU A 1 151 ? -25.846 -14.071 2.299 1.00 61.03 151 GLU A N 1
ATOM 1192 C CA . GLU A 1 151 ? -25.610 -14.354 0.875 1.00 61.03 151 GLU A CA 1
ATOM 1193 C C . GLU A 1 151 ? -24.322 -13.711 0.340 1.00 61.03 151 GLU A C 1
ATOM 1195 O O . GLU A 1 151 ? -23.671 -14.292 -0.527 1.00 61.03 151 GLU A O 1
ATOM 1200 N N . CYS A 1 152 ? -23.926 -12.549 0.869 1.00 51.62 152 CYS A N 1
ATOM 1201 C CA . CYS A 1 152 ? -22.733 -11.826 0.420 1.00 51.62 152 CYS A CA 1
ATOM 1202 C C . CYS A 1 152 ? -21.446 -12.201 1.173 1.00 51.62 152 CYS A C 1
ATOM 1204 O O . CYS A 1 152 ? -20.367 -11.832 0.713 1.00 51.62 152 CYS A O 1
ATOM 1206 N N . SER A 1 153 ? -21.521 -12.886 2.324 1.00 49.44 153 SER A N 1
ATOM 1207 C CA . SER A 1 153 ? -20.325 -13.232 3.108 1.00 49.44 153 SER A CA 1
ATOM 1208 C C . SER A 1 153 ? -19.516 -14.350 2.430 1.00 49.44 153 SER A C 1
ATOM 1210 O O . SER A 1 153 ? -20.027 -15.472 2.330 1.00 49.44 153 SER A O 1
ATOM 1212 N N . PRO A 1 154 ? -18.246 -14.110 2.036 1.00 48.94 154 PRO A N 1
ATOM 1213 C CA . PRO A 1 154 ? -17.361 -15.162 1.530 1.00 48.94 154 PRO A CA 1
ATOM 1214 C C . PRO A 1 154 ? -16.850 -16.082 2.652 1.00 48.94 154 PRO A C 1
ATOM 1216 O O . PRO A 1 154 ? -16.343 -17.168 2.377 1.00 48.94 154 PRO A O 1
ATOM 1219 N N . TYR A 1 155 ? -17.001 -15.671 3.915 1.00 61.25 155 TYR A N 1
ATOM 1220 C CA . TYR A 1 155 ? -16.546 -16.418 5.084 1.00 61.25 155 TYR A CA 1
ATOM 1221 C C . TYR A 1 155 ? -17.652 -17.307 5.655 1.00 61.25 155 TYR A C 1
ATOM 1223 O O . TYR A 1 155 ? -18.824 -16.913 5.610 1.00 61.25 155 TYR A O 1
ATOM 1231 N N . PRO A 1 156 ? -17.307 -18.470 6.234 1.00 63.50 156 PRO A N 1
ATOM 1232 C CA . PRO A 1 156 ? -18.245 -19.304 6.977 1.00 63.50 156 PRO A CA 1
ATOM 1233 C C . PRO A 1 156 ? -18.906 -18.521 8.119 1.00 63.50 156 PRO A C 1
ATOM 1235 O O . PRO A 1 156 ? -18.262 -18.194 9.115 1.00 63.50 156 PRO A O 1
ATOM 1238 N N . LEU A 1 157 ? -20.193 -18.211 7.970 1.00 67.56 157 LEU A N 1
ATOM 1239 C CA . LEU A 1 157 ? -20.960 -17.408 8.918 1.00 67.56 157 LEU A CA 1
ATOM 1240 C C . LEU A 1 157 ? -22.110 -18.235 9.496 1.00 67.56 157 LEU A C 1
ATOM 1242 O O . LEU A 1 157 ? -22.906 -18.811 8.749 1.00 67.56 157 LEU A O 1
ATOM 1246 N N . CYS A 1 158 ? -22.207 -18.265 10.822 1.00 75.12 158 CYS A N 1
ATOM 1247 C CA . CYS A 1 158 ? -23.214 -18.997 11.584 1.00 75.12 158 CYS A CA 1
ATOM 1248 C C . CYS A 1 158 ? -23.911 -18.080 12.595 1.00 75.12 158 CYS A C 1
ATOM 1250 O O . CYS A 1 158 ? -23.277 -17.234 13.219 1.00 75.12 158 CYS A O 1
ATOM 1252 N N . PHE A 1 159 ? -25.205 -18.297 12.811 1.00 75.50 159 PHE A N 1
ATOM 1253 C CA . PHE A 1 159 ? -25.978 -17.658 13.873 1.00 75.50 159 PHE A CA 1
ATOM 1254 C C . PHE A 1 159 ? -26.423 -18.711 14.878 1.00 75.50 159 PHE A C 1
ATOM 1256 O O . PHE A 1 159 ? -27.029 -19.710 14.490 1.00 75.50 159 PHE A O 1
ATOM 1263 N N . PHE A 1 160 ? -26.148 -18.477 16.156 1.00 79.62 160 PHE A N 1
ATOM 1264 C CA . PHE A 1 160 ? -26.502 -19.364 17.256 1.00 79.62 160 PHE A CA 1
ATOM 1265 C C . PHE A 1 160 ? -27.380 -18.656 18.282 1.00 79.62 160 PHE A C 1
ATOM 1267 O O . PHE A 1 160 ? -27.283 -17.448 18.491 1.00 79.62 160 PHE A O 1
ATOM 1274 N N . THR A 1 161 ? -28.208 -19.423 18.970 1.00 79.31 161 THR A N 1
ATOM 1275 C CA . THR A 1 161 ? -28.801 -19.009 20.241 1.00 79.31 161 THR A CA 1
ATOM 1276 C C . THR A 1 161 ? -27.744 -19.046 21.359 1.00 79.31 161 THR A C 1
ATOM 1278 O O . THR A 1 161 ? -26.704 -19.696 21.224 1.00 79.31 161 THR A O 1
ATOM 1281 N N . PHE A 1 162 ? -27.989 -18.379 22.493 1.00 77.62 162 PHE A N 1
ATOM 1282 C CA . PHE A 1 162 ? -27.041 -18.355 23.628 1.00 77.62 162 PHE A CA 1
ATOM 1283 C C . PHE A 1 162 ? -26.868 -19.707 24.342 1.00 77.62 162 PHE A C 1
ATOM 1285 O O . PHE A 1 162 ? -25.881 -19.920 25.040 1.00 77.62 162 PHE A O 1
ATOM 1292 N N . ASP A 1 163 ? -27.795 -20.643 24.151 1.00 72.00 163 ASP A N 1
ATOM 1293 C CA . ASP A 1 163 ? -27.676 -22.048 24.558 1.00 72.00 163 ASP A CA 1
ATOM 1294 C C . ASP A 1 163 ? -26.900 -22.910 23.535 1.00 72.00 163 ASP A C 1
ATOM 1296 O O . ASP A 1 163 ? -26.610 -24.079 23.795 1.00 72.00 163 ASP A O 1
ATOM 1300 N N . GLY A 1 164 ? -26.463 -22.323 22.415 1.00 68.31 164 GLY A N 1
ATOM 1301 C CA . GLY A 1 164 ? -25.534 -22.924 21.453 1.00 68.31 164 GLY A CA 1
ATOM 1302 C C . GLY A 1 164 ? -26.188 -23.694 20.305 1.00 68.31 164 GLY A C 1
ATOM 1303 O O . GLY A 1 164 ? -25.495 -24.441 19.606 1.00 68.31 164 GLY A O 1
ATOM 1304 N N . HIS A 1 165 ? -27.495 -23.521 20.089 1.00 74.38 165 HIS A N 1
ATOM 1305 C CA . HIS A 1 165 ? -28.204 -24.116 18.958 1.00 74.38 165 HIS A CA 1
ATOM 1306 C C . HIS A 1 165 ? -28.054 -23.260 17.701 1.00 74.38 165 HIS A C 1
ATOM 1308 O O . HIS A 1 165 ? -28.217 -22.043 17.739 1.00 74.38 165 HIS A O 1
ATOM 1314 N N . LEU A 1 166 ? -27.778 -23.905 16.566 1.00 73.94 166 LEU A N 1
ATOM 1315 C CA . LEU A 1 166 ? -27.706 -23.229 15.273 1.00 73.94 166 LEU A CA 1
ATOM 1316 C C . LEU A 1 166 ? -29.092 -22.744 14.830 1.00 73.94 166 LEU A C 1
ATOM 1318 O O . LEU A 1 166 ? -30.032 -23.532 14.726 1.00 73.94 166 LEU A O 1
ATOM 1322 N N . ILE A 1 167 ? -29.180 -21.455 14.514 1.00 71.00 167 ILE A N 1
ATOM 1323 C CA . ILE A 1 167 ? -30.351 -20.794 13.932 1.00 71.00 167 ILE A CA 1
ATOM 1324 C C . ILE A 1 167 ? -30.284 -20.897 12.407 1.00 71.00 167 ILE A C 1
ATOM 1326 O O . ILE A 1 167 ? -31.207 -21.396 11.768 1.00 71.00 167 ILE A O 1
ATOM 1330 N N . THR A 1 168 ? -29.185 -20.420 11.814 1.00 74.12 168 THR A N 1
ATOM 1331 C CA . THR A 1 168 ? -28.950 -20.440 10.363 1.00 74.12 168 THR A CA 1
ATOM 1332 C C . THR A 1 168 ? -27.466 -20.230 10.044 1.00 74.12 168 THR A C 1
ATOM 1334 O O . THR A 1 168 ? -26.702 -19.775 10.895 1.00 74.12 168 THR A O 1
ATOM 1337 N N . CYS A 1 169 ? -27.043 -20.564 8.826 1.00 74.75 169 CYS A N 1
ATOM 1338 C CA . CYS A 1 169 ? -25.675 -20.365 8.351 1.00 74.75 169 CYS A CA 1
ATOM 1339 C C . CYS A 1 169 ? -25.625 -20.200 6.826 1.00 74.75 169 CYS A C 1
ATOM 1341 O O . CYS A 1 169 ? -26.576 -20.553 6.123 1.00 74.75 169 CYS A O 1
ATOM 1343 N N . ASN A 1 170 ? -24.522 -19.652 6.313 1.00 72.88 170 ASN A N 1
ATOM 1344 C CA . ASN A 1 170 ? -24.307 -19.524 4.872 1.00 72.88 170 ASN A CA 1
ATOM 1345 C C . ASN A 1 170 ? -23.745 -20.827 4.249 1.00 72.88 170 ASN A C 1
ATOM 1347 O O . ASN A 1 170 ? -23.254 -21.706 4.963 1.00 72.88 170 ASN A O 1
ATOM 1351 N N . PRO A 1 171 ? -23.777 -20.984 2.909 1.00 70.12 171 PRO A N 1
ATOM 1352 C CA . PRO A 1 171 ? -23.284 -22.195 2.245 1.00 70.12 171 PRO A CA 1
ATOM 1353 C C . PRO A 1 171 ? -21.809 -22.518 2.525 1.00 70.12 171 PRO A C 1
ATOM 1355 O O . PRO A 1 171 ? -21.447 -23.693 2.576 1.00 70.12 171 PRO A O 1
ATOM 1358 N N . ALA A 1 172 ? -20.970 -21.497 2.744 1.00 59.91 172 ALA A N 1
ATOM 1359 C CA . ALA A 1 172 ? -19.565 -21.676 3.105 1.00 59.91 172 ALA A CA 1
ATOM 1360 C C . ALA A 1 172 ? -19.416 -22.428 4.440 1.00 59.91 172 ALA A C 1
ATOM 1362 O O . ALA A 1 172 ? -18.649 -23.385 4.520 1.00 59.91 172 ALA A O 1
ATOM 1363 N N . ALA A 1 173 ? -20.216 -22.083 5.455 1.00 63.53 173 ALA A N 1
ATOM 1364 C CA . ALA A 1 173 ? -20.235 -22.793 6.734 1.00 63.53 173 ALA A CA 1
ATOM 1365 C C . ALA A 1 173 ? -20.714 -24.244 6.613 1.00 63.53 173 ALA A C 1
ATOM 1367 O O . ALA A 1 173 ? -20.144 -25.137 7.242 1.00 63.53 173 ALA A O 1
ATOM 1368 N N . VAL A 1 174 ? -21.701 -24.508 5.752 1.00 68.88 174 VAL A N 1
ATOM 1369 C CA . VAL A 1 174 ? -22.160 -25.880 5.473 1.00 68.88 174 VAL A CA 1
ATOM 1370 C C . VAL A 1 174 ? -21.058 -26.716 4.816 1.00 68.88 174 VAL A C 1
ATOM 1372 O O . VAL A 1 174 ? -20.948 -27.908 5.101 1.00 68.88 174 VAL A O 1
ATOM 1375 N N . GLY A 1 175 ? -20.231 -26.107 3.959 1.00 61.06 175 GLY A N 1
ATOM 1376 C CA . GLY A 1 175 ? -19.078 -26.766 3.341 1.00 61.06 175 GLY A CA 1
ATOM 1377 C C . GLY A 1 175 ? -17.993 -27.177 4.341 1.00 61.06 175 GLY A C 1
ATOM 1378 O O . GLY A 1 175 ? -17.311 -28.172 4.109 1.00 61.06 175 GLY A O 1
ATOM 1379 N N . VAL A 1 176 ? -17.865 -26.448 5.455 1.00 59.59 176 VAL A N 1
ATOM 1380 C CA . VAL A 1 176 ? -16.847 -26.693 6.489 1.00 59.59 176 VAL A CA 1
ATOM 1381 C C . VAL A 1 176 ? -17.344 -27.655 7.571 1.00 59.59 176 VAL A C 1
ATOM 1383 O O . VAL A 1 176 ? -16.683 -28.652 7.852 1.00 59.59 176 VAL A O 1
ATOM 1386 N N . PHE A 1 177 ? -18.504 -27.383 8.172 1.00 61.62 177 PHE A N 1
ATOM 1387 C CA . PHE A 1 177 ? -18.987 -28.109 9.358 1.00 61.62 177 PHE A CA 1
ATOM 1388 C C . PHE A 1 177 ? -20.122 -29.099 9.068 1.00 61.62 177 PHE A C 1
ATOM 1390 O O . PHE A 1 177 ? -20.501 -29.892 9.928 1.00 61.62 177 PHE A O 1
ATOM 1397 N N . GLY A 1 178 ? -20.688 -29.078 7.860 1.00 63.94 178 GLY A N 1
ATOM 1398 C CA . GLY A 1 178 ? -21.848 -29.888 7.503 1.00 63.94 178 GLY A CA 1
ATOM 1399 C C . GLY A 1 178 ? -23.189 -29.254 7.896 1.00 63.94 178 GLY A C 1
ATOM 1400 O O . GLY A 1 178 ? -23.300 -28.061 8.155 1.00 63.94 178 GLY A O 1
ATOM 1401 N N . LYS A 1 179 ? -24.263 -30.058 7.867 1.00 53.00 179 LYS A N 1
ATOM 1402 C CA . LYS A 1 179 ? -25.660 -29.574 7.975 1.00 53.00 179 LYS A CA 1
ATOM 1403 C C . LYS A 1 179 ? -26.161 -29.348 9.404 1.00 53.00 179 LYS A C 1
ATOM 1405 O O . LYS A 1 179 ? -27.221 -28.759 9.587 1.00 53.00 179 LYS A O 1
ATOM 1410 N N . THR A 1 180 ? -25.448 -29.857 10.399 1.00 70.00 180 THR A N 1
ATOM 1411 C CA . THR A 1 180 ? -25.783 -29.734 11.821 1.00 70.00 180 THR A CA 1
ATOM 1412 C C . THR A 1 180 ? -24.535 -29.268 12.533 1.00 70.00 180 THR A C 1
ATOM 1414 O O . THR A 1 180 ? -23.559 -30.009 12.553 1.00 70.00 180 THR A O 1
ATOM 1417 N N . ILE A 1 181 ? -24.586 -28.055 13.077 1.00 68.56 181 ILE A N 1
ATOM 1418 C CA . ILE A 1 181 ? -23.452 -27.388 13.714 1.00 68.56 181 ILE A CA 1
ATOM 1419 C C . ILE A 1 181 ? -23.883 -27.023 15.130 1.00 68.56 181 ILE A C 1
ATOM 1421 O O . ILE A 1 181 ? -24.931 -26.412 15.326 1.00 68.56 181 ILE A O 1
ATOM 1425 N N . TRP A 1 182 ? -23.091 -27.400 16.117 1.00 74.25 182 TRP A N 1
ATOM 1426 C CA . TRP A 1 182 ? -23.261 -27.030 17.513 1.00 74.25 182 TRP A CA 1
ATOM 1427 C C . TRP A 1 182 ? -22.091 -26.178 17.954 1.00 74.25 182 TRP A C 1
ATOM 1429 O O . TRP A 1 182 ? -20.933 -26.548 17.761 1.00 74.25 182 TRP A O 1
ATOM 1439 N N . LEU A 1 183 ? -22.395 -25.067 18.618 1.00 75.44 183 LEU A N 1
ATOM 1440 C CA . LEU A 1 183 ? -21.387 -24.103 19.034 1.00 75.44 183 LEU A CA 1
ATOM 1441 C C . LEU A 1 183 ? -20.292 -24.755 19.893 1.00 75.44 183 LEU A C 1
ATOM 1443 O O . LEU A 1 183 ? -19.107 -24.659 19.596 1.00 75.44 183 LEU A O 1
ATOM 1447 N N . GLN A 1 184 ? -20.678 -25.495 20.931 1.00 73.75 184 GLN A N 1
ATOM 1448 C CA . GLN A 1 184 ? -19.707 -26.049 21.871 1.00 73.75 184 GLN A CA 1
ATOM 1449 C C . GLN A 1 184 ? -18.870 -27.186 21.264 1.00 73.75 184 GLN A C 1
ATOM 1451 O O . GLN A 1 184 ? -17.671 -27.254 21.512 1.00 73.75 184 GLN A O 1
ATOM 1456 N N . SER A 1 185 ? -19.467 -28.092 20.481 1.00 68.38 185 SER A N 1
ATOM 1457 C CA . SER A 1 185 ? -18.748 -29.270 19.968 1.00 68.38 185 SER A CA 1
ATOM 1458 C C . SER A 1 185 ? -18.079 -29.057 18.619 1.00 68.38 185 SER A C 1
ATOM 1460 O O . SER A 1 185 ? -16.962 -29.524 18.441 1.00 68.38 185 SER A O 1
ATOM 1462 N N . ASP A 1 186 ? -18.726 -28.363 17.686 1.00 66.69 186 ASP A N 1
ATOM 1463 C CA . ASP A 1 186 ? -18.243 -28.276 16.304 1.00 66.69 186 ASP A CA 1
ATOM 1464 C C . ASP A 1 186 ? -17.382 -27.025 16.073 1.00 66.69 186 ASP A C 1
ATOM 1466 O O . ASP A 1 186 ? -16.468 -27.064 15.254 1.00 66.69 186 ASP A O 1
ATOM 1470 N N . ILE A 1 187 ? -17.603 -25.950 16.845 1.00 70.00 187 ILE A N 1
ATOM 1471 C CA . ILE A 1 187 ? -16.760 -24.740 16.807 1.00 70.00 187 ILE A CA 1
ATOM 1472 C C . ILE A 1 187 ? -15.659 -24.796 17.877 1.00 70.00 187 ILE A C 1
ATOM 1474 O O . ILE A 1 187 ? -14.488 -24.587 17.570 1.00 70.00 187 ILE A O 1
ATOM 1478 N N . PHE A 1 188 ? -16.007 -25.125 19.127 1.00 72.88 188 PHE A N 1
ATOM 1479 C CA . PHE A 1 188 ? -15.051 -25.171 20.249 1.00 72.88 188 PHE A CA 1
ATOM 1480 C C . PHE A 1 188 ? -14.516 -26.580 20.572 1.00 72.88 188 PHE A C 1
ATOM 1482 O O . PHE A 1 188 ? -13.672 -26.728 21.456 1.00 72.88 188 PHE A O 1
ATOM 1489 N N . GLY A 1 189 ? -14.952 -27.634 19.873 1.00 66.12 189 GLY A N 1
ATOM 1490 C CA . GLY A 1 189 ? -14.375 -28.977 20.029 1.00 66.12 189 GLY A CA 1
ATOM 1491 C C . GLY A 1 189 ? -14.683 -29.684 21.357 1.00 66.12 189 GLY A C 1
ATOM 1492 O O . GLY A 1 189 ? -13.937 -30.587 21.736 1.00 66.12 189 GLY A O 1
ATOM 1493 N N . MET A 1 190 ? -15.725 -29.276 22.092 1.00 65.75 190 MET A N 1
ATOM 1494 C CA . MET A 1 190 ? -16.081 -29.834 23.406 1.00 65.75 190 MET A CA 1
ATOM 1495 C C . MET A 1 190 ? -16.796 -31.193 23.303 1.00 65.75 190 MET A C 1
ATOM 1497 O O . MET A 1 190 ? -17.733 -31.387 22.521 1.00 65.75 190 MET A O 1
ATOM 1501 N N . SER A 1 191 ? -16.423 -32.135 24.170 1.00 58.81 191 SER A N 1
ATOM 1502 C CA . SER A 1 191 ? -17.060 -33.451 24.286 1.00 58.81 191 SER A CA 1
ATOM 1503 C C . SER A 1 191 ? -18.480 -33.388 24.874 1.00 58.81 191 SER A C 1
ATOM 1505 O O . SER A 1 191 ? -18.922 -32.396 25.456 1.00 58.81 191 SER A O 1
ATOM 1507 N N . GLU A 1 192 ? -19.238 -34.484 24.749 1.00 52.03 192 GLU A N 1
ATOM 1508 C CA . GLU A 1 192 ? -20.599 -34.595 25.305 1.00 52.03 192 GLU A CA 1
ATOM 1509 C C . GLU A 1 192 ? -20.645 -34.440 26.840 1.00 52.03 192 GLU A C 1
ATOM 1511 O O . GLU A 1 192 ? -21.639 -33.956 27.382 1.00 52.03 192 GLU A O 1
ATOM 1516 N N . ARG A 1 193 ? -19.576 -34.816 27.556 1.00 57.25 193 ARG A N 1
ATOM 1517 C CA . ARG A 1 193 ? -19.488 -34.654 29.018 1.00 57.25 193 ARG A CA 1
ATOM 1518 C C . ARG A 1 193 ? -19.107 -33.234 29.430 1.00 57.25 193 ARG A C 1
ATOM 1520 O O . ARG A 1 193 ? -19.713 -32.705 30.361 1.00 57.25 193 ARG A O 1
ATOM 1527 N N . GLU A 1 194 ? -18.201 -32.592 28.694 1.00 58.44 194 GLU A N 1
ATOM 1528 C CA . GLU A 1 194 ? -17.815 -31.190 28.914 1.00 58.44 194 GLU A CA 1
ATOM 1529 C C . GLU A 1 194 ? -18.990 -30.237 28.672 1.00 58.44 194 GLU A C 1
ATOM 1531 O O . GLU A 1 194 ? -19.224 -29.340 29.479 1.00 58.44 194 GLU A O 1
ATOM 1536 N N . ARG A 1 195 ? -19.819 -30.507 27.653 1.00 55.25 195 ARG A N 1
ATOM 1537 C CA . ARG A 1 195 ? -21.088 -29.790 27.416 1.00 55.25 195 ARG A CA 1
ATOM 1538 C C . ARG A 1 195 ? -22.068 -29.863 28.592 1.00 55.25 195 ARG A C 1
ATOM 1540 O O . ARG A 1 195 ? -22.919 -28.995 28.737 1.00 55.25 195 ARG A O 1
ATOM 1547 N N . ARG A 1 196 ? -21.963 -30.896 29.434 1.00 53.94 196 ARG A N 1
ATOM 1548 C CA . ARG A 1 196 ? -22.809 -31.096 30.624 1.00 53.94 196 ARG A CA 1
ATOM 1549 C C . ARG A 1 196 ? -22.170 -30.571 31.915 1.00 53.94 196 ARG A C 1
ATOM 1551 O O . ARG A 1 196 ? -22.719 -30.809 32.987 1.00 53.94 196 ARG A O 1
ATOM 1558 N N . GLY A 1 197 ? -21.019 -29.895 31.834 1.00 51.41 197 GLY A N 1
ATOM 1559 C CA . GLY A 1 197 ? -20.305 -29.355 32.996 1.00 51.41 197 GLY A CA 1
ATOM 1560 C C . GLY A 1 197 ? -19.670 -30.421 33.899 1.00 51.41 197 GLY A C 1
ATOM 1561 O O . GLY A 1 197 ? -19.369 -30.142 35.059 1.00 51.41 197 GLY A O 1
ATOM 1562 N N . LEU A 1 198 ? -19.481 -31.647 33.398 1.00 49.41 198 LEU A N 1
ATOM 1563 C CA . LEU A 1 198 ? -18.921 -32.771 34.151 1.00 49.41 198 LEU A CA 1
ATOM 1564 C C . LEU A 1 198 ? -17.448 -32.983 33.775 1.00 49.41 198 LEU A C 1
ATOM 1566 O O . LEU A 1 198 ? -17.127 -33.143 32.601 1.00 49.41 198 LEU A O 1
ATOM 1570 N N . ASN A 1 199 ? -16.557 -33.031 34.770 1.00 47.72 199 ASN A N 1
ATOM 1571 C CA . ASN A 1 199 ? -15.150 -33.384 34.557 1.00 47.72 199 ASN A CA 1
ATOM 1572 C C . ASN A 1 199 ? -14.998 -34.899 34.345 1.00 47.72 199 ASN A C 1
ATOM 1574 O O . ASN A 1 199 ? -15.499 -35.697 35.142 1.00 47.72 199 ASN A O 1
ATOM 1578 N N . ASP A 1 200 ? -14.248 -35.303 33.319 1.00 45.53 200 ASP A N 1
ATOM 1579 C CA . ASP A 1 200 ? -13.864 -36.700 33.119 1.00 45.53 200 ASP A CA 1
ATOM 1580 C C . ASP A 1 200 ? -12.811 -37.127 34.148 1.00 45.53 200 ASP A C 1
ATOM 1582 O O . ASP A 1 200 ? -11.631 -36.807 34.033 1.00 45.53 200 ASP A O 1
ATOM 1586 N N . GLN A 1 201 ? -13.223 -37.894 35.159 1.00 41.97 201 GLN A N 1
ATOM 1587 C CA . GLN A 1 201 ? -12.288 -38.699 35.943 1.00 41.97 201 GLN A CA 1
ATOM 1588 C C . GLN A 1 201 ? -12.112 -40.067 35.277 1.00 41.97 201 GLN A C 1
ATOM 1590 O O . GLN A 1 201 ? -12.997 -40.919 35.364 1.00 41.97 201 GLN A O 1
ATOM 1595 N N . VAL A 1 202 ? -10.957 -40.302 34.648 1.00 35.69 202 VAL A N 1
ATOM 1596 C CA . VAL A 1 202 ? -10.460 -41.653 34.329 1.00 35.69 202 VAL A CA 1
ATOM 1597 C C . VAL A 1 202 ? -8.987 -41.758 34.769 1.00 35.69 202 VAL A C 1
ATOM 1599 O O . VAL A 1 202 ? -8.254 -40.779 34.624 1.00 35.69 202 VAL A O 1
ATOM 1602 N N . PRO A 1 203 ? -8.545 -42.891 35.361 1.00 35.00 203 PRO A N 1
ATOM 1603 C CA . PRO A 1 203 ? -7.298 -42.976 36.119 1.00 35.00 203 PRO A CA 1
ATOM 1604 C C . PRO A 1 203 ? -6.049 -42.987 35.235 1.00 35.00 203 PRO A C 1
ATOM 1606 O O . PRO A 1 203 ? -6.042 -43.546 34.140 1.00 35.00 203 PRO A O 1
ATOM 1609 N N . ALA A 1 204 ? -4.967 -42.436 35.782 1.00 39.31 204 ALA A N 1
ATOM 1610 C CA . ALA A 1 204 ? -3.618 -42.517 35.245 1.00 39.31 204 ALA A CA 1
ATOM 1611 C C . ALA A 1 204 ? -3.206 -43.968 34.929 1.00 39.31 204 ALA A C 1
ATOM 1613 O O . ALA A 1 204 ? -3.304 -44.828 35.800 1.00 39.31 204 ALA A O 1
ATOM 1614 N N . ILE A 1 205 ? -2.739 -44.209 33.696 1.00 33.38 205 ILE A N 1
ATOM 1615 C CA . ILE A 1 205 ? -1.501 -44.918 33.298 1.00 33.38 205 ILE A CA 1
ATOM 1616 C C . ILE A 1 205 ? -1.568 -45.172 31.777 1.00 33.38 205 ILE A C 1
ATOM 1618 O O . ILE A 1 205 ? -2.203 -46.114 31.319 1.00 33.38 205 ILE A O 1
ATOM 1622 N N . SER A 1 206 ? -0.868 -44.344 30.999 1.00 29.45 206 SER A N 1
ATOM 1623 C CA . SER A 1 206 ? 0.035 -44.779 29.922 1.00 29.45 206 SER A CA 1
ATOM 1624 C C . SER A 1 206 ? 0.811 -43.561 29.422 1.00 29.45 206 SER A C 1
ATOM 1626 O O . SER A 1 206 ? 0.236 -42.527 29.095 1.00 29.45 206 SER A O 1
ATOM 1628 N N . SER A 1 207 ? 2.128 -43.690 29.416 1.00 38.72 207 SER A N 1
ATOM 1629 C CA . SER A 1 207 ? 3.138 -42.704 29.040 1.00 38.72 207 SER A CA 1
ATOM 1630 C C . SER A 1 207 ? 2.871 -41.980 27.709 1.00 38.72 207 SER A C 1
ATOM 1632 O O . SER A 1 207 ? 3.155 -42.525 26.648 1.00 38.72 207 SER A O 1
ATOM 1634 N N . SER A 1 208 ? 2.395 -40.734 27.765 1.00 33.72 208 SER A N 1
ATOM 1635 C CA . SER A 1 208 ? 2.670 -39.681 26.769 1.00 33.72 208 SER A CA 1
ATOM 1636 C C . SER A 1 208 ? 2.284 -38.318 27.364 1.00 33.72 208 SER A C 1
ATOM 1638 O O . SER A 1 208 ? 1.126 -38.046 27.671 1.00 33.72 208 SER A O 1
ATOM 1640 N N . GLY A 1 209 ? 3.282 -37.479 27.631 1.00 35.75 209 GLY A N 1
ATOM 1641 C CA . GLY A 1 209 ? 3.135 -36.223 28.369 1.00 35.75 209 GLY A CA 1
ATOM 1642 C C . GLY A 1 209 ? 2.650 -35.034 27.538 1.00 35.75 209 GLY A C 1
ATOM 1643 O O . GLY A 1 209 ? 3.307 -34.005 27.570 1.00 35.75 209 GLY A O 1
ATOM 1644 N N . SER A 1 210 ? 1.527 -35.134 26.815 1.00 36.47 210 SER A N 1
ATOM 1645 C CA . SER A 1 210 ? 0.920 -33.940 26.179 1.00 36.47 210 SER A CA 1
ATOM 1646 C C . SER A 1 210 ? -0.610 -33.836 26.255 1.00 36.47 210 SER A C 1
ATOM 1648 O O . SER A 1 210 ? -1.172 -32.868 25.762 1.00 36.47 210 SER A O 1
ATOM 1650 N N . PHE A 1 211 ? -1.318 -34.771 26.896 1.00 30.91 211 PHE A N 1
ATOM 1651 C CA . PHE A 1 211 ? -2.787 -34.840 26.785 1.00 30.91 211 PHE A CA 1
ATOM 1652 C C . PHE A 1 211 ? -3.598 -34.053 27.836 1.00 30.91 211 PHE A C 1
ATOM 1654 O O . PHE A 1 211 ? -4.827 -34.131 27.834 1.00 30.91 211 PHE A O 1
ATOM 1661 N N . SER A 1 212 ? -2.951 -33.307 28.740 1.00 33.22 212 SER A N 1
ATOM 1662 C CA . SER A 1 212 ? -3.633 -32.622 29.856 1.00 33.22 212 SER A CA 1
ATOM 1663 C C . SER A 1 212 ? -3.789 -31.105 29.691 1.00 33.22 212 SER A C 1
ATOM 1665 O O . SER A 1 212 ? -4.617 -30.537 30.394 1.00 33.22 212 SER A O 1
ATOM 1667 N N . ILE A 1 213 ? -3.010 -30.453 28.821 1.00 35.50 213 ILE A N 1
ATOM 1668 C CA . ILE A 1 213 ? -2.908 -28.980 28.764 1.00 35.50 213 ILE A CA 1
ATOM 1669 C C . ILE A 1 213 ? -3.809 -28.391 27.652 1.00 35.50 213 ILE A C 1
ATOM 1671 O O . ILE A 1 213 ? -4.509 -27.415 27.898 1.00 35.50 213 ILE A O 1
ATOM 1675 N N . GLU A 1 214 ? -3.960 -29.079 26.507 1.00 44.59 214 GLU A N 1
ATOM 1676 C CA . GLU A 1 214 ? -4.848 -28.693 25.379 1.00 44.59 214 GLU A CA 1
ATOM 1677 C C . GLU A 1 214 ? -6.361 -28.682 25.710 1.00 44.59 214 GLU A C 1
ATOM 1679 O O . GLU A 1 214 ? -7.161 -28.102 24.979 1.00 44.59 214 GLU A O 1
ATOM 1684 N N . ARG A 1 215 ? -6.789 -29.348 26.794 1.00 47.84 215 ARG A N 1
ATOM 1685 C CA . ARG A 1 215 ? -8.216 -29.527 27.142 1.00 47.84 215 ARG A CA 1
ATOM 1686 C C . ARG A 1 215 ? -8.823 -28.342 27.905 1.00 47.84 215 ARG A C 1
ATOM 1688 O O . ARG A 1 215 ? -10.038 -28.178 27.909 1.00 47.84 215 ARG A O 1
ATOM 1695 N N . THR A 1 216 ? -7.994 -27.518 28.541 1.00 57.31 216 THR A N 1
ATOM 1696 C CA . THR A 1 216 ? -8.420 -26.371 29.364 1.00 57.31 216 THR A CA 1
ATOM 1697 C C . THR A 1 216 ? -8.673 -25.115 28.530 1.00 57.31 216 THR A C 1
ATOM 1699 O O . THR A 1 216 ? -9.640 -24.406 28.783 1.00 57.31 216 THR A O 1
ATOM 1702 N N . GLU A 1 217 ? -7.886 -24.881 27.481 1.00 60.75 217 GLU A N 1
ATOM 1703 C CA . GLU A 1 217 ? -7.913 -23.626 26.715 1.00 60.75 217 GLU A CA 1
ATOM 1704 C C . GLU A 1 217 ? -9.199 -23.418 25.913 1.00 60.75 217 GLU A C 1
ATOM 1706 O O . GLU A 1 217 ? -9.760 -22.328 25.928 1.00 60.75 217 GLU A O 1
ATOM 1711 N N . ARG A 1 218 ? -9.723 -24.460 25.254 1.00 66.69 218 ARG A N 1
ATOM 1712 C CA . ARG A 1 218 ? -10.957 -24.352 24.448 1.00 66.69 218 ARG A CA 1
ATOM 1713 C C . ARG A 1 218 ? -12.190 -24.087 25.306 1.00 66.69 218 ARG A C 1
ATOM 1715 O O . ARG A 1 218 ? -13.063 -23.311 24.925 1.00 66.69 218 ARG A O 1
ATOM 1722 N N . ARG A 1 219 ? -12.242 -24.712 26.485 1.00 67.69 219 ARG A N 1
ATOM 1723 C CA . ARG A 1 219 ? -13.303 -24.484 27.468 1.00 67.69 219 ARG A CA 1
ATOM 1724 C C . ARG A 1 219 ? -13.208 -23.078 28.053 1.00 67.69 219 ARG A C 1
ATOM 1726 O O . ARG A 1 219 ? -14.219 -22.388 28.096 1.00 67.69 219 ARG A O 1
ATOM 1733 N N . THR A 1 220 ? -12.009 -22.646 28.440 1.00 71.19 220 THR A N 1
ATOM 1734 C CA . THR A 1 220 ? -11.775 -21.282 28.924 1.00 71.19 220 THR A CA 1
ATOM 1735 C C . THR A 1 220 ? -12.101 -20.243 27.851 1.00 71.19 220 THR A C 1
ATOM 1737 O O . THR A 1 220 ? -12.735 -19.247 28.162 1.00 71.19 220 THR A O 1
ATOM 1740 N N . ALA A 1 221 ? -11.772 -20.484 26.581 1.00 71.19 221 ALA A N 1
ATOM 1741 C CA . ALA A 1 221 ? -12.130 -19.586 25.485 1.00 71.19 221 ALA A CA 1
ATOM 1742 C C . ALA A 1 221 ? -13.647 -19.488 25.266 1.00 71.19 221 ALA A C 1
ATOM 1744 O O . ALA A 1 221 ? -14.158 -18.396 25.040 1.00 71.19 221 ALA A O 1
ATOM 1745 N N . TYR A 1 222 ? -14.382 -20.600 25.376 1.00 79.69 222 TYR A N 1
ATOM 1746 C CA . TYR A 1 222 ? -15.846 -20.575 25.336 1.00 79.69 222 TYR A CA 1
ATOM 1747 C C . TYR A 1 222 ? -16.437 -19.811 26.532 1.00 79.69 222 TYR A C 1
ATOM 1749 O O . TYR A 1 222 ? -17.329 -18.986 26.354 1.00 79.69 222 TYR A O 1
ATOM 1757 N N . GLU A 1 223 ? -15.936 -20.055 27.746 1.00 80.62 223 GLU A N 1
ATOM 1758 C CA . GLU A 1 223 ? -16.387 -19.361 28.961 1.00 80.62 223 GLU A CA 1
ATOM 1759 C C . GLU A 1 223 ? -16.099 -17.848 28.872 1.00 80.62 223 GLU A C 1
ATOM 1761 O O . GLU A 1 223 ? -17.010 -17.046 29.081 1.00 80.62 223 GLU A O 1
ATOM 1766 N N . ASN A 1 224 ? -14.896 -17.462 28.435 1.00 78.50 224 ASN A N 1
ATOM 1767 C CA . ASN A 1 224 ? -14.497 -16.069 28.213 1.00 78.50 224 ASN A CA 1
ATOM 1768 C C . ASN A 1 224 ? -15.314 -15.398 27.101 1.00 78.50 224 ASN A C 1
ATOM 1770 O O . ASN A 1 224 ? -15.681 -14.234 27.233 1.00 78.50 224 ASN A O 1
ATOM 1774 N N . MET A 1 225 ? -15.631 -16.118 26.018 1.00 85.69 225 MET A N 1
ATOM 1775 C CA . MET A 1 225 ? -16.528 -15.620 24.974 1.00 85.69 225 MET A CA 1
ATOM 1776 C C . MET A 1 225 ? -17.908 -15.322 25.558 1.00 85.69 225 MET A C 1
ATOM 1778 O O . MET A 1 225 ? -18.443 -14.240 25.350 1.00 85.69 225 MET A O 1
ATOM 1782 N N . MET A 1 226 ? -18.495 -16.263 26.301 1.00 83.62 226 MET A N 1
ATOM 1783 C CA . MET A 1 226 ? -19.827 -16.076 26.882 1.00 83.62 226 MET A CA 1
ATOM 1784 C C . MET A 1 226 ? -19.859 -14.935 27.909 1.00 83.62 226 MET A C 1
ATOM 1786 O O . MET A 1 226 ? -20.865 -14.232 27.997 1.00 83.62 226 MET A O 1
ATOM 1790 N N . GLU A 1 227 ? -18.767 -14.718 28.646 1.00 83.19 227 GLU A N 1
ATOM 1791 C CA . GLU A 1 227 ? -18.603 -13.571 29.545 1.00 83.19 227 GLU A CA 1
ATOM 1792 C C . GLU A 1 227 ? -18.476 -12.247 28.775 1.00 83.19 227 GLU A C 1
ATOM 1794 O O . GLU A 1 227 ? -19.188 -11.285 29.077 1.00 83.19 227 GLU A O 1
ATOM 1799 N N . ALA A 1 228 ? -17.641 -12.203 27.734 1.00 77.06 228 ALA A N 1
ATOM 1800 C CA . ALA A 1 228 ? -17.467 -11.025 26.884 1.00 77.06 228 ALA A CA 1
ATOM 1801 C C . ALA A 1 228 ? -18.764 -10.639 26.155 1.00 77.06 228 ALA A C 1
ATOM 1803 O O . ALA A 1 228 ? -19.061 -9.458 25.993 1.00 77.06 228 ALA A O 1
ATOM 1804 N N . LEU A 1 229 ? -19.580 -11.630 25.782 1.00 80.69 229 LEU A N 1
ATOM 1805 C CA . LEU A 1 229 ? -20.870 -11.434 25.122 1.00 80.69 229 LEU A CA 1
ATOM 1806 C C . LEU A 1 229 ? -22.022 -11.076 26.087 1.00 80.69 229 LEU A C 1
ATOM 1808 O O . LEU A 1 229 ? -23.199 -11.093 25.710 1.00 80.69 229 LEU A O 1
ATOM 1812 N N . SER A 1 230 ? -21.719 -10.728 27.341 1.00 80.62 230 SER A N 1
ATOM 1813 C CA . SER A 1 230 ? -22.718 -10.372 28.360 1.00 80.62 230 SER A CA 1
ATOM 1814 C C . SER A 1 230 ? -23.454 -9.051 28.093 1.00 80.62 230 SER A C 1
ATOM 1816 O O . SER A 1 230 ? -24.591 -8.895 28.554 1.00 80.62 230 SER A O 1
ATOM 1818 N N . GLU A 1 231 ? -22.896 -8.157 27.269 1.00 76.25 231 GLU A N 1
ATOM 1819 C CA . GLU A 1 231 ? -23.498 -6.870 26.883 1.00 76.25 231 GLU A CA 1
ATOM 1820 C C . GLU A 1 231 ? -23.906 -6.825 25.402 1.00 76.25 231 GLU A C 1
ATOM 1822 O O . GLU A 1 231 ? -23.300 -7.463 24.549 1.00 76.25 231 GLU A O 1
ATOM 1827 N N . GLU A 1 232 ? -24.958 -6.084 25.059 1.00 67.62 232 GLU A N 1
ATOM 1828 C CA . GLU A 1 232 ? -25.462 -6.000 23.681 1.00 67.62 232 GLU A CA 1
ATOM 1829 C C . GLU A 1 232 ? -24.492 -5.256 22.745 1.00 67.62 232 GLU A C 1
ATOM 1831 O O . GLU A 1 232 ? -24.005 -4.182 23.085 1.00 67.62 232 GLU A O 1
ATOM 1836 N N . GLY A 1 233 ? -24.227 -5.811 21.555 1.00 63.69 233 GLY A N 1
ATOM 1837 C CA . GLY A 1 233 ? -23.287 -5.241 20.579 1.00 63.69 233 GLY A CA 1
ATOM 1838 C C . GLY A 1 233 ? -21.813 -5.572 20.839 1.00 63.69 233 GLY A C 1
ATOM 1839 O O . GLY A 1 233 ? -20.962 -5.214 20.026 1.00 63.69 233 GLY A O 1
ATOM 1840 N N . SER A 1 234 ? -21.516 -6.279 21.932 1.00 73.75 234 SER A N 1
ATOM 1841 C CA . SER A 1 234 ? -20.178 -6.781 22.249 1.00 73.75 234 SER A CA 1
ATOM 1842 C C . SER A 1 234 ? -19.685 -7.800 21.220 1.00 73.75 234 SER A C 1
ATOM 1844 O O . SER A 1 234 ? -20.461 -8.542 20.607 1.00 73.75 234 SER A O 1
ATOM 1846 N N . SER A 1 235 ? -18.370 -7.834 21.043 1.00 74.81 235 SER A N 1
ATOM 1847 C CA . SER A 1 235 ? -17.668 -8.785 20.190 1.00 74.81 235 SER A CA 1
ATOM 1848 C C . SER A 1 235 ? -16.541 -9.457 20.959 1.00 74.81 235 SER A C 1
ATOM 1850 O O . SER A 1 235 ? -15.987 -8.889 21.898 1.00 74.81 235 SER A O 1
ATOM 1852 N N . TYR A 1 236 ? -16.181 -10.654 20.528 1.00 75.19 236 TYR A N 1
ATOM 1853 C CA . TYR A 1 236 ? -15.110 -11.455 21.083 1.00 75.19 236 TYR A CA 1
ATOM 1854 C C . TYR A 1 236 ? -14.333 -12.110 19.945 1.00 75.19 236 TYR A C 1
ATOM 1856 O O . TYR A 1 236 ? -14.928 -12.672 19.029 1.00 75.19 236 TYR A O 1
ATOM 1864 N N . GLU A 1 237 ? -13.009 -12.047 20.008 1.00 73.75 237 GLU A N 1
ATOM 1865 C CA . GLU A 1 237 ? -12.118 -12.639 19.014 1.00 73.75 237 GLU A CA 1
ATOM 1866 C C . GLU A 1 237 ? -11.097 -13.528 19.720 1.00 73.75 237 GLU A C 1
ATOM 1868 O O . GLU A 1 237 ? -10.487 -13.121 20.711 1.00 73.75 237 GLU A O 1
ATOM 1873 N N . VAL A 1 238 ? -10.916 -14.751 19.225 1.00 73.25 238 VAL A N 1
ATOM 1874 C CA . VAL A 1 238 ? -9.920 -15.688 19.754 1.00 73.25 238 VAL A CA 1
ATOM 1875 C C . VAL A 1 238 ? -9.371 -16.570 18.645 1.00 73.25 238 VAL A C 1
ATOM 1877 O O . VAL A 1 238 ? -10.122 -17.040 17.796 1.00 73.25 238 VAL A O 1
ATOM 1880 N N . ASP A 1 239 ? -8.071 -16.857 18.682 1.00 69.44 239 ASP A N 1
ATOM 1881 C CA . ASP A 1 239 ? -7.478 -17.872 17.812 1.00 69.44 239 ASP A CA 1
ATOM 1882 C C . ASP A 1 239 ? -7.386 -19.191 18.576 1.00 69.44 239 ASP A C 1
ATOM 1884 O O . ASP A 1 239 ? -6.710 -19.273 19.604 1.00 69.44 239 ASP A O 1
ATOM 1888 N N . LEU A 1 240 ? -8.057 -20.228 18.077 1.00 65.25 240 LEU A N 1
ATOM 1889 C CA . LEU A 1 240 ? -8.065 -21.549 18.695 1.00 65.25 240 LEU A CA 1
ATOM 1890 C C . LEU A 1 240 ? -7.233 -22.559 17.909 1.00 65.25 240 LEU A C 1
ATOM 1892 O O . LEU A 1 240 ? -7.392 -22.659 16.690 1.00 65.25 240 LEU A O 1
ATOM 1896 N N . PRO A 1 241 ? -6.423 -23.386 18.592 1.00 59.59 241 PRO A N 1
ATOM 1897 C CA . PRO A 1 241 ? -5.767 -24.516 17.961 1.00 59.59 241 PRO A CA 1
ATOM 1898 C C . PRO A 1 241 ? -6.784 -25.632 17.665 1.00 59.59 241 PRO A C 1
ATOM 1900 O O . PRO A 1 241 ? -7.400 -26.200 18.576 1.00 59.59 241 PRO A O 1
ATOM 1903 N N . ILE A 1 242 ? -6.939 -25.992 16.394 1.00 60.88 242 ILE A N 1
ATOM 1904 C CA . ILE A 1 242 ? -7.745 -27.103 15.881 1.00 60.88 242 ILE A CA 1
ATOM 1905 C C . ILE A 1 242 ? -6.802 -28.180 15.348 1.00 60.88 242 ILE A C 1
ATOM 1907 O O . ILE A 1 242 ? -5.898 -27.900 14.574 1.00 60.88 242 ILE A O 1
ATOM 1911 N N . LYS A 1 243 ? -7.012 -29.437 15.737 1.00 52.38 243 LYS A N 1
ATOM 1912 C CA . LYS A 1 243 ? -6.221 -30.563 15.230 1.00 52.38 243 LYS A CA 1
ATOM 1913 C C . LYS A 1 243 ? -7.032 -31.296 14.168 1.00 52.38 243 LYS A C 1
ATOM 1915 O O . LYS A 1 243 ? -8.082 -31.846 14.496 1.00 52.38 243 LYS A O 1
ATOM 1920 N N . ARG A 1 244 ? -6.567 -31.291 12.919 1.00 50.78 244 ARG A N 1
ATOM 1921 C CA . ARG A 1 244 ? -7.205 -32.011 11.810 1.00 50.78 244 ARG A CA 1
ATOM 1922 C C . ARG A 1 244 ? -6.434 -33.294 11.538 1.00 50.78 244 ARG A C 1
ATOM 1924 O O . ARG A 1 244 ? -5.224 -33.257 11.342 1.00 50.78 244 ARG A O 1
ATOM 1931 N N . GLU A 1 245 ? -7.135 -34.422 11.546 1.00 50.62 245 GLU A N 1
ATOM 1932 C CA . GLU A 1 245 ? -6.590 -35.681 11.040 1.00 50.62 245 GLU A CA 1
ATOM 1933 C C . GLU A 1 245 ? -6.791 -35.719 9.522 1.00 50.62 245 GLU A C 1
ATOM 1935 O O . GLU A 1 245 ? -7.912 -35.618 9.021 1.00 50.62 245 GLU A O 1
ATOM 1940 N N . ASN A 1 246 ? -5.684 -35.800 8.796 1.00 51.56 246 ASN A N 1
ATOM 1941 C CA . ASN A 1 246 ? -5.650 -35.973 7.356 1.00 51.56 246 ASN A CA 1
ATOM 1942 C C . ASN A 1 246 ? -6.030 -37.416 6.992 1.00 51.56 246 ASN A C 1
ATOM 1944 O O . ASN A 1 246 ? -5.937 -38.335 7.80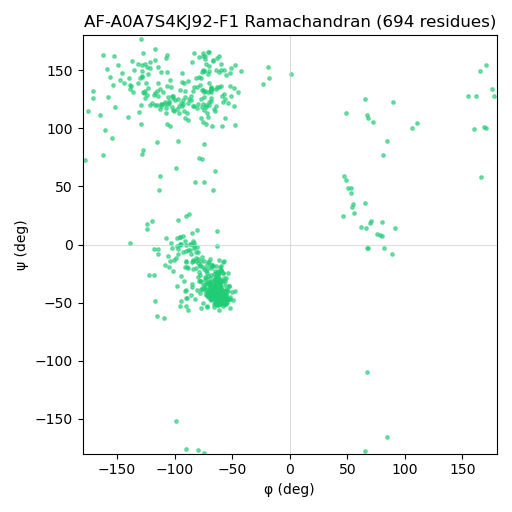8 1.00 51.56 246 ASN A O 1
ATOM 1948 N N . GLU A 1 247 ? -6.448 -37.635 5.743 1.00 45.44 247 GLU A N 1
ATOM 1949 C CA . GLU A 1 247 ? -6.872 -38.958 5.248 1.00 45.44 247 GLU A CA 1
ATOM 1950 C C . GLU A 1 247 ? -5.761 -40.024 5.324 1.00 45.44 247 GLU A C 1
ATOM 1952 O O . GLU A 1 247 ? -6.041 -41.222 5.328 1.00 45.44 247 GLU A O 1
ATOM 1957 N N . ASP A 1 248 ? -4.502 -39.595 5.422 1.00 59.38 248 ASP A N 1
ATOM 1958 C CA . ASP A 1 248 ? -3.320 -40.440 5.601 1.00 59.38 248 ASP A CA 1
ATOM 1959 C C . ASP A 1 248 ? -3.022 -40.791 7.075 1.00 59.38 248 ASP A C 1
ATOM 1961 O O . ASP A 1 248 ? -2.061 -41.510 7.360 1.00 59.38 248 ASP A O 1
ATOM 1965 N N . GLY A 1 249 ? -3.848 -40.316 8.015 1.00 42.09 249 GLY A N 1
ATOM 1966 C CA . GLY A 1 249 ? -3.684 -40.517 9.454 1.00 42.09 249 GLY A CA 1
ATOM 1967 C C . GLY A 1 249 ? -2.660 -39.584 10.107 1.00 42.09 249 GLY A C 1
ATOM 1968 O O . GLY A 1 249 ? -2.348 -39.761 11.287 1.00 42.09 249 GLY A O 1
ATOM 1969 N N . THR A 1 250 ? -2.122 -38.600 9.378 1.00 47.94 250 THR A N 1
ATOM 1970 C CA . THR A 1 250 ? -1.304 -37.534 9.968 1.00 47.94 250 THR A CA 1
ATOM 1971 C C . THR A 1 250 ? -2.198 -36.491 10.629 1.00 47.94 250 THR A C 1
ATOM 1973 O O . THR A 1 250 ? -3.300 -36.216 10.167 1.00 47.94 250 THR A O 1
ATOM 1976 N N . SER A 1 251 ? -1.757 -35.921 11.750 1.00 45.62 251 SER A N 1
ATOM 1977 C CA . SER A 1 251 ? -2.521 -34.896 12.459 1.00 45.62 251 SER A CA 1
ATOM 1978 C C . SER A 1 251 ? -1.801 -33.556 12.390 1.00 45.62 251 SER A C 1
ATOM 1980 O O . SER A 1 251 ? -0.704 -33.438 12.942 1.00 45.62 251 SER A O 1
ATOM 1982 N N . GLU A 1 252 ? -2.417 -32.560 11.762 1.00 51.88 252 GLU A N 1
ATOM 1983 C CA . GLU A 1 252 ? -1.887 -31.199 11.661 1.00 51.88 252 GLU A CA 1
ATOM 1984 C C . GLU A 1 252 ? -2.609 -30.253 12.622 1.00 51.88 252 GLU A C 1
ATOM 1986 O O . GLU A 1 252 ? -3.817 -30.363 12.844 1.00 51.88 252 GLU A O 1
ATOM 1991 N N . LEU A 1 253 ? -1.846 -29.332 13.217 1.00 53.38 253 LEU A N 1
ATOM 1992 C CA . LEU A 1 253 ? -2.361 -28.290 14.099 1.00 53.38 253 LEU A CA 1
ATOM 1993 C C . LEU A 1 253 ? -2.620 -27.024 13.274 1.00 53.38 253 LEU A C 1
ATOM 1995 O O . LEU A 1 253 ? -1.700 -26.465 12.681 1.00 53.38 253 LEU A O 1
ATOM 1999 N N . TRP A 1 254 ? -3.873 -26.599 13.250 1.00 56.78 254 TRP A N 1
ATOM 2000 C CA . TRP A 1 254 ? -4.379 -25.385 12.625 1.00 56.78 254 TRP A CA 1
ATOM 2001 C C . TRP A 1 254 ? -4.719 -24.357 13.700 1.00 56.78 254 TRP A C 1
ATOM 2003 O O . TRP A 1 254 ? -5.147 -24.742 14.781 1.00 56.78 254 TRP A O 1
ATOM 2013 N N . TYR A 1 255 ? -4.583 -23.065 13.420 1.00 60.69 255 TYR A N 1
ATOM 2014 C CA . TYR A 1 255 ? -5.162 -22.009 14.247 1.00 60.69 255 TYR A CA 1
ATOM 2015 C C . TYR A 1 255 ? -6.328 -21.379 13.502 1.00 60.69 255 TYR A C 1
ATOM 2017 O O . TYR A 1 255 ? -6.174 -20.883 12.392 1.00 60.69 255 TYR A O 1
ATOM 2025 N N . CYS A 1 256 ? -7.499 -21.403 14.121 1.00 62.53 256 CYS A N 1
ATOM 2026 C CA . CYS A 1 256 ? -8.714 -20.833 13.571 1.00 62.53 256 CYS A CA 1
ATOM 2027 C C . CYS A 1 256 ? -9.113 -19.626 14.410 1.00 62.53 256 CYS A C 1
ATOM 2029 O O . CYS A 1 256 ? -9.364 -19.758 15.609 1.00 62.53 256 CYS A O 1
ATOM 2031 N N . ARG A 1 257 ? -9.170 -18.460 13.778 1.00 68.94 257 ARG A N 1
ATOM 2032 C CA . ARG A 1 257 ? -9.704 -17.244 14.367 1.00 68.94 257 ARG A CA 1
ATOM 2033 C C . ARG A 1 257 ? -11.208 -17.339 14.393 1.00 68.94 257 ARG A C 1
ATOM 2035 O O . ARG A 1 257 ? -11.833 -17.481 13.347 1.00 68.94 257 ARG A O 1
ATOM 2042 N N . ILE A 1 258 ? -11.780 -17.248 15.578 1.00 72.94 258 ILE A N 1
ATOM 2043 C CA . ILE A 1 258 ? -13.213 -17.181 15.805 1.00 72.94 258 ILE A CA 1
ATOM 2044 C C . ILE A 1 258 ? -13.529 -15.745 16.171 1.00 72.94 258 ILE A C 1
ATOM 2046 O O . ILE A 1 258 ? -13.028 -15.233 17.169 1.00 72.94 258 ILE A O 1
ATOM 2050 N N . PHE A 1 259 ? -14.385 -15.124 15.372 1.00 72.94 259 PHE A N 1
ATOM 2051 C CA . PHE A 1 259 ? -14.982 -13.839 15.683 1.00 72.94 259 PHE A CA 1
ATOM 2052 C C . PHE A 1 259 ? -16.445 -14.071 16.047 1.00 72.94 259 PHE A C 1
ATOM 2054 O O . PHE A 1 259 ? -17.222 -14.568 15.231 1.00 72.94 259 PHE A O 1
ATOM 2061 N N . ALA A 1 260 ? -16.804 -13.736 17.279 1.00 79.00 260 ALA A N 1
ATOM 2062 C CA . ALA A 1 260 ? -18.147 -13.840 17.815 1.00 79.00 260 ALA A CA 1
ATOM 2063 C C . ALA A 1 260 ? -18.689 -12.444 18.125 1.00 79.00 260 ALA A C 1
ATOM 2065 O O . ALA A 1 260 ? -17.984 -11.603 18.673 1.00 79.00 260 ALA A O 1
ATOM 2066 N N . GLN A 1 261 ? -19.955 -12.190 17.821 1.00 76.75 261 GLN A N 1
ATOM 2067 C CA . GLN A 1 261 ? -20.611 -10.933 18.151 1.00 76.75 261 GLN A CA 1
ATOM 2068 C C . GLN A 1 261 ? -22.014 -11.189 18.676 1.00 76.75 261 GLN A C 1
ATOM 2070 O O . GLN A 1 261 ? -22.772 -11.977 18.103 1.00 76.75 261 GLN A O 1
ATOM 2075 N N . ARG A 1 262 ? -22.388 -10.485 19.744 1.00 80.81 262 ARG A N 1
ATOM 2076 C CA . ARG A 1 262 ? -23.760 -10.491 20.228 1.00 80.81 262 ARG A CA 1
ATOM 2077 C C . ARG A 1 262 ? -24.599 -9.548 19.386 1.00 80.81 262 ARG A C 1
ATOM 2079 O O . ARG A 1 262 ? -24.373 -8.340 19.362 1.00 80.81 262 ARG A O 1
ATOM 2086 N N . GLN A 1 263 ? -25.624 -10.112 18.774 1.00 70.88 263 GLN A N 1
ATOM 2087 C CA . GLN A 1 263 ? -26.650 -9.385 18.047 1.00 70.88 263 GLN A CA 1
ATOM 2088 C C . GLN A 1 263 ? -28.003 -9.610 18.720 1.00 70.88 263 GLN A C 1
ATOM 2090 O O . GLN A 1 263 ? -28.190 -10.570 19.470 1.00 70.88 263 GLN A O 1
ATOM 2095 N N . LYS A 1 264 ? -28.959 -8.716 18.474 1.00 65.31 264 LYS A N 1
ATOM 2096 C CA . LYS A 1 264 ? -30.362 -9.014 18.769 1.00 65.31 264 LYS A CA 1
ATOM 2097 C C . LYS A 1 264 ? -30.944 -9.785 17.607 1.00 65.31 264 LYS A C 1
ATOM 2099 O O . LYS A 1 264 ? -30.809 -9.359 16.460 1.00 65.31 264 LYS A O 1
ATOM 2104 N N . ASP A 1 265 ? -31.624 -10.881 17.912 1.00 61.75 265 ASP A N 1
ATOM 2105 C CA . ASP A 1 265 ? -32.467 -11.526 16.931 1.00 61.75 265 ASP A CA 1
ATOM 2106 C C . ASP A 1 265 ? -33.503 -10.500 16.459 1.00 61.75 265 ASP A C 1
ATOM 2108 O O . ASP A 1 265 ? -34.232 -9.922 17.273 1.00 61.75 265 ASP A O 1
ATOM 2112 N N . PRO A 1 266 ? -33.571 -10.223 15.156 1.00 48.50 266 PRO A N 1
ATOM 2113 C CA . PRO A 1 266 ? -34.458 -9.192 14.655 1.00 48.50 266 PRO A CA 1
ATOM 2114 C C . PRO A 1 266 ? -35.938 -9.567 14.748 1.00 48.50 266 PRO A C 1
ATOM 2116 O O . PRO A 1 266 ? -36.783 -8.685 14.596 1.00 48.50 266 PRO A O 1
ATOM 2119 N N . PHE A 1 267 ? -36.248 -10.845 14.974 1.00 48.88 267 PHE A N 1
ATOM 2120 C CA . PHE A 1 267 ? -37.591 -11.371 15.150 1.00 48.88 267 PHE A CA 1
ATOM 2121 C C . PHE A 1 267 ? -37.956 -11.470 16.626 1.00 48.88 267 PHE A C 1
ATOM 2123 O O . PHE A 1 267 ? -38.991 -10.940 17.019 1.00 48.88 267 PHE A O 1
ATOM 2130 N N . THR A 1 268 ? -37.130 -12.130 17.437 1.00 52.19 268 THR A N 1
ATOM 2131 C CA . THR A 1 268 ? -37.415 -12.415 18.849 1.00 52.19 268 THR A CA 1
ATOM 2132 C C . THR A 1 268 ? -36.954 -11.330 19.806 1.00 52.19 268 THR A C 1
ATOM 2134 O O . THR A 1 268 ? -37.465 -11.258 20.919 1.00 52.19 268 THR A O 1
ATOM 2137 N N . GLY A 1 269 ? -36.029 -10.462 19.390 1.00 57.41 269 GLY A N 1
ATOM 2138 C CA . GLY A 1 269 ? -35.349 -9.520 20.281 1.00 57.41 269 GLY A CA 1
ATOM 2139 C C . GLY A 1 269 ? -34.427 -10.208 21.292 1.00 57.41 269 GLY A C 1
ATOM 2140 O O . GLY A 1 269 ? -33.741 -9.521 22.052 1.00 57.41 269 GLY A O 1
ATOM 2141 N N . GLU A 1 270 ? -34.397 -11.543 21.285 1.00 66.56 270 GLU A N 1
ATOM 2142 C CA . GLU A 1 270 ? -33.533 -12.357 22.121 1.00 66.56 270 GLU A CA 1
ATOM 2143 C C . GLU A 1 270 ? -32.087 -12.211 21.654 1.00 66.56 270 GLU A C 1
ATOM 2145 O O . GLU A 1 270 ? -31.820 -11.972 20.472 1.00 66.56 270 GLU A O 1
ATOM 2150 N N . PRO A 1 271 ? -31.121 -12.327 22.568 1.00 72.69 271 PRO A N 1
ATOM 2151 C CA . PRO A 1 271 ? -29.729 -12.245 22.192 1.00 72.69 271 PRO A CA 1
ATOM 2152 C C . PRO A 1 271 ? -29.352 -13.479 21.358 1.00 72.69 271 PRO A C 1
ATOM 2154 O O . PRO A 1 271 ? -29.681 -14.614 21.707 1.00 72.69 271 PRO A O 1
ATOM 2157 N N . ILE A 1 272 ? -28.645 -13.247 20.256 1.00 77.00 272 ILE A N 1
ATOM 2158 C CA . ILE A 1 272 ? -28.064 -14.279 19.392 1.00 77.00 272 ILE A CA 1
ATOM 2159 C C . ILE A 1 272 ? -26.572 -14.028 19.224 1.00 77.00 272 ILE A C 1
ATOM 2161 O O . ILE A 1 272 ? -26.087 -12.903 19.365 1.00 77.00 272 ILE A O 1
ATOM 2165 N N . ILE A 1 273 ? -25.841 -15.094 18.932 1.00 79.44 273 ILE A N 1
ATOM 2166 C CA . ILE A 1 273 ? -24.399 -15.080 18.738 1.00 79.44 273 ILE A CA 1
ATOM 2167 C C . ILE A 1 273 ? -24.135 -15.270 17.248 1.00 79.44 273 ILE A C 1
ATOM 2169 O O . ILE A 1 273 ? -24.418 -16.326 16.683 1.00 79.44 273 ILE A O 1
ATOM 2173 N N . MET A 1 274 ? -23.601 -14.241 16.603 1.00 75.69 274 MET A N 1
ATOM 2174 C CA . MET A 1 274 ? -23.083 -14.326 15.244 1.00 75.69 274 MET A CA 1
ATOM 2175 C C . MET A 1 274 ? -21.628 -14.772 15.307 1.00 75.69 274 MET A C 1
ATOM 2177 O O . MET A 1 274 ? -20.840 -14.137 15.999 1.00 75.69 274 MET A O 1
ATOM 2181 N N . ILE A 1 275 ? -21.271 -15.843 14.602 1.00 75.25 275 ILE A N 1
ATOM 2182 C CA . ILE A 1 275 ? -19.906 -16.371 14.559 1.00 75.25 275 ILE A CA 1
ATOM 2183 C C . ILE A 1 275 ? -19.434 -16.490 13.124 1.00 75.25 275 ILE A C 1
ATOM 2185 O O . ILE A 1 275 ? -20.066 -17.164 12.310 1.00 75.25 275 ILE A O 1
ATOM 2189 N N . SER A 1 276 ? -18.284 -15.888 12.850 1.00 70.50 276 SER A N 1
ATOM 2190 C CA . SER A 1 276 ? -17.476 -16.171 11.670 1.00 70.50 276 SER A CA 1
ATOM 2191 C C . SER A 1 276 ? -16.154 -16.791 12.083 1.00 70.50 276 SER A C 1
ATOM 2193 O O . SER A 1 276 ? -15.649 -16.518 13.174 1.00 70.50 276 SER A O 1
ATOM 2195 N N . HIS A 1 277 ? -15.569 -17.596 11.202 1.00 69.06 277 HIS A N 1
ATOM 2196 C CA . HIS A 1 277 ? -14.244 -18.140 11.452 1.00 69.06 277 HIS A CA 1
ATOM 2197 C C . HIS A 1 277 ? -13.328 -18.057 10.229 1.00 69.06 277 HIS A C 1
ATOM 2199 O O . HIS A 1 277 ? -13.786 -18.114 9.086 1.00 69.06 277 HIS A O 1
ATOM 2205 N N . GLN A 1 278 ? -12.028 -17.936 10.488 1.00 62.28 278 GLN A N 1
ATOM 2206 C CA . GLN A 1 278 ? -10.983 -17.787 9.481 1.00 62.28 278 GLN A CA 1
ATOM 2207 C C . GLN A 1 278 ? -9.769 -18.634 9.864 1.00 62.28 278 GLN A C 1
ATOM 2209 O O . GLN A 1 278 ? -9.366 -18.664 11.023 1.00 62.28 278 GLN A O 1
ATOM 2214 N N . ASP A 1 279 ? -9.172 -19.323 8.895 1.00 62.12 279 ASP A N 1
ATOM 2215 C CA . ASP A 1 279 ? -7.879 -19.969 9.110 1.00 62.12 279 ASP A CA 1
ATOM 2216 C C . ASP A 1 279 ? -6.779 -18.903 9.229 1.00 62.12 279 ASP A C 1
ATOM 2218 O O . ASP A 1 279 ? -6.569 -18.108 8.316 1.00 62.12 279 ASP A O 1
ATOM 2222 N N . VAL A 1 280 ? -6.105 -18.880 10.377 1.00 59.03 280 VAL A N 1
ATOM 2223 C CA . VAL A 1 280 ? -4.990 -17.980 10.706 1.00 59.03 280 VAL A CA 1
ATOM 2224 C C . VAL A 1 280 ? -3.744 -18.767 11.113 1.00 59.03 280 VAL A C 1
ATOM 2226 O O . VAL A 1 280 ? -2.828 -18.219 11.730 1.00 59.03 280 VAL A O 1
ATOM 2229 N N . THR A 1 281 ? -3.694 -20.062 10.778 1.00 51.09 281 THR A N 1
ATOM 2230 C CA . THR A 1 281 ? -2.614 -20.995 11.140 1.00 51.09 281 THR A CA 1
ATOM 2231 C C . THR A 1 281 ? -1.241 -20.416 10.861 1.00 51.09 281 THR A C 1
ATOM 2233 O O . THR A 1 281 ? -0.315 -20.579 11.654 1.00 51.09 281 THR A O 1
ATOM 2236 N N . ASN A 1 282 ? -1.108 -19.718 9.747 1.00 45.75 282 ASN A N 1
ATOM 2237 C CA . ASN A 1 282 ? 0.162 -19.178 9.327 1.00 45.75 282 ASN A CA 1
ATOM 2238 C C . ASN A 1 282 ? 0.417 -17.749 9.826 1.00 45.75 282 ASN A C 1
ATOM 2240 O O . ASN A 1 282 ? 1.552 -17.447 10.187 1.00 45.75 282 ASN A O 1
ATOM 2244 N N . LEU A 1 283 ? -0.625 -16.927 9.991 1.00 46.50 283 LEU A N 1
ATOM 2245 C CA . LEU A 1 283 ? -0.534 -15.626 10.666 1.00 46.50 283 LEU A CA 1
ATOM 2246 C C . LEU A 1 283 ? 0.050 -15.789 12.083 1.00 46.50 283 LEU A C 1
ATOM 2248 O O . LEU A 1 283 ? 0.993 -15.098 12.464 1.00 46.50 283 LEU A O 1
ATOM 2252 N N . ARG A 1 284 ? -0.414 -16.806 12.823 1.00 51.41 284 ARG A N 1
ATOM 2253 C CA . ARG A 1 284 ? 0.122 -17.176 14.146 1.00 51.41 284 ARG A CA 1
ATOM 2254 C C . ARG A 1 284 ? 1.581 -17.637 14.111 1.00 51.41 284 ARG A C 1
ATOM 2256 O O . ARG A 1 284 ? 2.329 -17.353 15.046 1.00 51.41 284 ARG A O 1
ATOM 2263 N N . LYS A 1 285 ? 2.008 -18.337 13.053 1.00 47.53 285 LYS A N 1
ATOM 2264 C CA . LYS A 1 285 ? 3.411 -18.766 12.893 1.00 47.53 285 LYS A CA 1
ATOM 2265 C C . LYS A 1 285 ? 4.346 -17.571 12.693 1.00 47.53 285 LYS A C 1
ATOM 2267 O O . LYS A 1 285 ? 5.438 -17.576 13.255 1.00 47.53 285 LYS A O 1
ATOM 2272 N N . VAL A 1 286 ? 3.911 -16.556 11.944 1.00 43.84 286 VAL A N 1
ATOM 2273 C CA . VAL A 1 286 ? 4.685 -15.330 11.679 1.00 43.84 286 VAL A CA 1
ATOM 2274 C C . VAL A 1 286 ? 4.795 -14.454 12.936 1.00 43.84 286 VAL A C 1
ATOM 2276 O O . VAL A 1 286 ? 5.893 -14.030 13.297 1.00 43.84 286 VAL A O 1
ATOM 2279 N N . GLU A 1 287 ? 3.694 -14.245 13.664 1.00 45.00 287 GLU A N 1
ATOM 2280 C CA . GLU A 1 287 ? 3.672 -13.427 14.891 1.00 45.00 287 GLU A CA 1
ATOM 2281 C C . GLU A 1 287 ? 4.541 -14.013 16.024 1.00 45.00 287 GLU A C 1
ATOM 2283 O O . GLU A 1 287 ? 5.230 -13.275 16.731 1.00 45.00 287 GLU A O 1
ATOM 2288 N N . CYS A 1 288 ? 4.579 -15.344 16.177 1.00 41.06 288 CYS A N 1
ATOM 2289 C CA . CYS A 1 288 ? 5.429 -16.007 17.174 1.00 41.06 288 CYS A CA 1
ATOM 2290 C C . CYS A 1 288 ? 6.939 -15.834 16.925 1.00 41.06 288 CYS A C 1
ATOM 2292 O O . CYS A 1 288 ? 7.722 -15.842 17.877 1.00 41.06 288 CYS A O 1
ATOM 2294 N N . GLU A 1 289 ? 7.371 -15.695 15.672 1.00 43.22 289 GLU A N 1
ATOM 2295 C CA . GLU A 1 289 ? 8.789 -15.518 15.341 1.00 43.22 289 GLU A CA 1
ATOM 2296 C C . GLU A 1 289 ? 9.244 -14.065 15.434 1.00 43.22 289 GLU A C 1
ATOM 2298 O O . GLU A 1 289 ? 10.360 -13.821 15.893 1.00 43.22 289 GLU A O 1
ATOM 2303 N N . LEU A 1 290 ? 8.373 -13.102 15.113 1.00 40.94 290 LEU A N 1
ATOM 2304 C CA . LEU A 1 290 ? 8.624 -11.682 15.389 1.00 40.94 290 LEU A CA 1
ATOM 2305 C C . LEU A 1 290 ? 8.936 -11.462 16.879 1.00 40.94 290 LEU A C 1
ATOM 2307 O O . LEU A 1 290 ? 9.981 -10.900 17.208 1.00 40.94 290 LEU A O 1
ATOM 2311 N N . GLY A 1 291 ? 8.132 -12.040 17.779 1.00 41.69 291 GLY A N 1
ATOM 2312 C CA . GLY A 1 291 ? 8.393 -11.968 19.223 1.00 41.69 291 GLY A CA 1
ATOM 2313 C C . GLY A 1 291 ? 9.678 -12.686 19.675 1.00 41.69 291 GLY A C 1
ATOM 2314 O O . GLY A 1 291 ? 10.336 -12.265 20.629 1.00 41.69 291 GLY A O 1
ATOM 2315 N N . ARG A 1 292 ? 10.096 -13.761 18.991 1.00 39.47 292 ARG A N 1
ATOM 2316 C CA . ARG A 1 292 ? 11.367 -14.456 19.287 1.00 39.47 292 ARG A CA 1
ATOM 2317 C C . ARG A 1 292 ? 12.595 -13.677 18.832 1.00 39.47 292 ARG A C 1
ATOM 2319 O O . ARG A 1 292 ? 13.620 -13.714 19.520 1.00 39.47 292 ARG A O 1
ATOM 2326 N N . LEU A 1 293 ? 12.510 -13.001 17.689 1.00 39.66 293 LEU A N 1
ATOM 2327 C CA . LEU A 1 293 ? 13.594 -12.180 17.158 1.00 39.66 293 LEU A CA 1
ATOM 2328 C C . LEU A 1 293 ? 13.885 -11.001 18.097 1.00 39.66 293 LEU A C 1
ATOM 2330 O O . LEU A 1 293 ? 15.042 -10.831 18.491 1.00 39.66 293 LEU A O 1
ATOM 2334 N N . GLU A 1 294 ? 12.844 -10.309 18.566 1.00 43.00 294 GLU A N 1
ATOM 2335 C CA . GLU A 1 294 ? 12.933 -9.211 19.544 1.00 43.00 294 GLU A CA 1
ATOM 2336 C C . GLU A 1 294 ? 13.605 -9.638 20.860 1.00 43.00 294 GLU A C 1
ATOM 2338 O O . GLU A 1 294 ? 14.524 -8.976 21.353 1.00 43.00 294 GLU A O 1
ATOM 2343 N N . MET A 1 295 ? 13.215 -10.799 21.398 1.00 32.09 295 MET A N 1
ATOM 2344 C CA . MET A 1 295 ? 13.795 -11.387 22.614 1.00 32.09 295 MET A CA 1
ATOM 2345 C C . MET A 1 295 ? 15.296 -11.692 22.478 1.00 32.09 295 MET A C 1
ATOM 2347 O O . MET A 1 295 ? 16.059 -11.530 23.437 1.00 32.09 295 MET A O 1
ATOM 2351 N N . SER A 1 296 ? 15.733 -12.141 21.297 1.00 38.78 296 SER A N 1
ATOM 2352 C CA . SER A 1 296 ? 17.131 -12.513 21.044 1.00 38.78 296 SER A CA 1
ATOM 2353 C C . SER A 1 296 ? 18.060 -11.302 20.894 1.00 38.78 296 SER A C 1
ATOM 2355 O O . SER A 1 296 ? 19.206 -11.343 21.353 1.00 38.78 296 SER A O 1
ATOM 2357 N N . GLU A 1 297 ? 17.560 -10.205 20.317 1.00 41.72 297 GLU A N 1
ATOM 2358 C CA . GLU A 1 297 ? 18.310 -8.957 20.149 1.00 41.72 297 GLU A CA 1
ATOM 2359 C C . GLU A 1 297 ? 18.469 -8.199 21.472 1.00 41.72 297 GLU A C 1
ATOM 2361 O O . GLU A 1 297 ? 19.559 -7.705 21.773 1.00 41.72 297 GLU A O 1
ATOM 2366 N N . HIS A 1 298 ? 17.427 -8.180 22.312 1.00 36.38 298 HIS A N 1
ATOM 2367 C CA . HIS A 1 298 ? 17.448 -7.458 23.589 1.00 36.38 298 HIS A CA 1
ATOM 2368 C C . HIS A 1 298 ? 18.315 -8.116 24.674 1.00 36.38 298 HIS A C 1
ATOM 2370 O O . HIS A 1 298 ? 18.856 -7.424 25.537 1.00 36.38 298 HIS A O 1
ATOM 2376 N N . THR A 1 299 ? 18.480 -9.443 24.660 1.00 36.53 299 THR A N 1
ATOM 2377 C CA . THR A 1 299 ? 19.149 -10.166 25.762 1.00 36.53 299 THR A CA 1
ATOM 2378 C C . THR A 1 299 ? 20.607 -10.546 25.492 1.00 36.53 299 THR A C 1
ATOM 2380 O O . THR A 1 299 ? 21.312 -10.920 26.431 1.00 36.53 299 THR A O 1
ATOM 2383 N N . ARG A 1 300 ? 21.098 -10.457 24.242 1.00 36.19 300 ARG A N 1
ATOM 2384 C CA . ARG A 1 300 ? 22.436 -10.945 23.813 1.00 36.19 300 ARG A CA 1
ATOM 2385 C C . ARG A 1 300 ? 22.780 -12.362 24.312 1.00 36.19 300 ARG A C 1
ATOM 2387 O O . ARG A 1 300 ? 23.955 -12.720 24.416 1.00 36.19 300 ARG A O 1
ATOM 2394 N N . GLN A 1 301 ? 21.778 -13.187 24.610 1.00 30.66 301 GLN A N 1
ATOM 2395 C CA . GLN A 1 301 ? 21.956 -14.579 25.001 1.00 30.66 301 GLN A CA 1
ATOM 2396 C C . GLN A 1 301 ? 21.334 -15.480 23.937 1.00 30.66 301 GLN A C 1
ATOM 2398 O O . GLN A 1 301 ? 20.136 -15.446 23.680 1.00 30.66 301 GLN A O 1
ATOM 2403 N N . HIS A 1 302 ? 22.157 -16.336 23.332 1.00 40.66 302 HIS A N 1
ATOM 2404 C CA . HIS A 1 302 ? 21.651 -17.537 22.682 1.00 40.66 302 HIS A CA 1
ATOM 2405 C C . HIS A 1 302 ? 21.283 -18.528 23.781 1.00 40.66 302 HIS A C 1
ATOM 2407 O O . HIS A 1 302 ? 22.194 -18.937 24.490 1.00 40.66 302 HIS A O 1
ATOM 2413 N N . ILE A 1 303 ? 19.997 -18.877 23.914 1.00 32.56 303 ILE A N 1
ATOM 2414 C CA . ILE A 1 303 ? 19.374 -20.089 24.512 1.00 32.56 303 ILE A CA 1
ATOM 2415 C C . ILE A 1 303 ? 17.903 -19.685 24.790 1.00 32.56 303 ILE A C 1
ATOM 2417 O O . ILE A 1 303 ? 17.674 -18.595 25.291 1.00 32.56 303 ILE A O 1
ATOM 2421 N N . VAL A 1 304 ? 16.871 -20.424 24.353 1.00 26.33 304 VAL A N 1
ATOM 2422 C CA . VAL A 1 304 ? 16.340 -21.635 25.018 1.00 26.33 304 VAL A CA 1
ATOM 2423 C C . VAL A 1 304 ? 15.860 -22.703 24.015 1.00 26.33 304 VAL A C 1
ATOM 2425 O O . VAL A 1 304 ? 15.257 -22.413 22.985 1.00 26.33 304 VAL A O 1
ATOM 2428 N N . LYS A 1 305 ? 16.169 -23.969 24.338 1.00 30.83 305 LYS A N 1
ATOM 2429 C CA . LYS A 1 305 ? 15.706 -25.192 23.660 1.00 30.83 305 LYS A CA 1
ATOM 2430 C C . LYS A 1 305 ? 14.242 -25.491 24.001 1.00 30.83 305 LYS A C 1
ATOM 2432 O O . LYS A 1 305 ? 13.815 -25.223 25.110 1.00 30.83 305 LYS A O 1
ATOM 2437 N N . GLN A 1 306 ? 13.558 -26.117 23.042 1.00 38.59 306 GLN A N 1
ATOM 2438 C CA . GLN A 1 306 ? 12.199 -26.674 23.085 1.00 38.59 306 GLN A CA 1
ATOM 2439 C C . GLN A 1 306 ? 11.620 -27.037 24.467 1.00 38.59 306 GLN A C 1
ATOM 2441 O O . GLN A 1 306 ? 12.242 -27.768 25.237 1.00 38.59 306 GLN A O 1
ATOM 2446 N N . HIS A 1 307 ? 10.341 -26.665 24.585 1.00 34.78 307 HIS A N 1
ATOM 2447 C CA . HIS A 1 307 ? 9.349 -26.864 25.645 1.00 34.78 307 HIS A CA 1
ATOM 2448 C C . HIS A 1 307 ? 9.304 -25.771 26.725 1.00 34.78 307 HIS A C 1
ATOM 2450 O O . HIS A 1 307 ? 10.298 -25.482 27.377 1.00 34.78 307 HIS A O 1
ATOM 2456 N N . ASP A 1 308 ? 8.096 -25.207 26.847 1.00 28.08 308 ASP A N 1
ATOM 2457 C CA . ASP A 1 308 ? 7.608 -24.138 27.730 1.00 28.08 308 ASP A CA 1
ATOM 2458 C C . ASP A 1 308 ? 7.842 -22.685 27.263 1.00 28.08 308 ASP A C 1
ATOM 2460 O O . ASP A 1 308 ? 8.822 -22.041 27.627 1.00 28.08 308 ASP A O 1
ATOM 2464 N N . SER A 1 309 ? 6.879 -22.139 26.497 1.00 32.56 309 SER A N 1
ATOM 2465 C CA . SER A 1 309 ? 6.462 -20.729 26.617 1.00 32.56 309 SER A CA 1
ATOM 2466 C C . SER A 1 309 ? 5.067 -20.493 26.001 1.00 32.56 309 SER A C 1
ATOM 2468 O O . SER A 1 309 ? 4.941 -20.269 24.795 1.00 32.56 309 SER A O 1
ATOM 2470 N N . ASP A 1 310 ? 4.040 -20.459 26.850 1.00 32.53 310 ASP A N 1
ATOM 2471 C CA . ASP A 1 310 ? 2.702 -19.883 26.615 1.00 32.53 310 ASP A CA 1
ATOM 2472 C C . ASP A 1 310 ? 2.760 -18.343 26.465 1.00 32.53 310 ASP A C 1
ATOM 2474 O O . ASP A 1 310 ? 2.016 -17.589 27.089 1.00 32.53 310 ASP A O 1
ATOM 2478 N N . VAL A 1 311 ? 3.696 -17.824 25.664 1.00 37.53 311 VAL A N 1
ATOM 2479 C CA . VAL A 1 311 ? 4.070 -16.399 25.659 1.00 37.53 311 VAL A CA 1
ATOM 2480 C C . VAL A 1 311 ? 3.664 -15.729 24.342 1.00 37.53 311 VAL A C 1
ATOM 2482 O O . VAL A 1 311 ? 4.441 -15.090 23.646 1.00 37.53 311 VAL A O 1
ATOM 2485 N N . ALA A 1 312 ? 2.360 -15.796 24.075 1.00 29.36 312 ALA A N 1
ATOM 2486 C CA . ALA A 1 312 ? 1.615 -14.609 23.649 1.00 29.36 312 ALA A CA 1
ATOM 2487 C C . ALA A 1 312 ? 1.605 -13.513 24.748 1.00 29.36 312 ALA A C 1
ATOM 2489 O O . ALA A 1 312 ? 1.115 -12.410 24.532 1.00 29.36 312 ALA A O 1
ATOM 2490 N N . GLY A 1 313 ? 2.218 -13.768 25.907 1.00 30.27 313 GLY A N 1
ATOM 2491 C CA . GLY A 1 313 ? 2.569 -12.783 26.926 1.00 30.27 313 GLY A CA 1
ATOM 2492 C C . GLY A 1 313 ? 3.580 -11.700 26.519 1.00 30.27 313 GLY A C 1
ATOM 2493 O O . GLY A 1 313 ? 4.036 -10.998 27.410 1.00 30.27 313 GLY A O 1
ATOM 2494 N N . SER A 1 314 ? 3.943 -11.508 25.242 1.00 33.34 314 SER A N 1
ATOM 2495 C CA . SER A 1 314 ? 4.849 -10.400 24.870 1.00 33.34 314 SER A CA 1
ATOM 2496 C C . SER A 1 314 ? 4.323 -9.407 23.838 1.00 33.34 314 SER A C 1
ATOM 2498 O O . SER A 1 314 ? 4.673 -8.241 23.975 1.00 33.34 314 SER A O 1
ATOM 2500 N N . LEU A 1 315 ? 3.392 -9.746 22.935 1.00 31.75 315 LEU A N 1
ATOM 2501 C CA . LEU A 1 315 ? 2.697 -8.666 22.208 1.00 31.75 315 LEU A CA 1
ATOM 2502 C C . LEU A 1 315 ? 1.716 -7.908 23.134 1.00 31.75 315 LEU A C 1
ATOM 2504 O O . LEU A 1 315 ? 1.443 -6.733 22.921 1.00 31.75 315 LEU A O 1
ATOM 2508 N N . MET A 1 316 ? 1.248 -8.558 24.212 1.00 31.84 316 MET A N 1
ATOM 2509 C CA . MET A 1 316 ? 0.311 -8.003 25.206 1.00 31.84 316 MET A CA 1
ATOM 2510 C C . MET A 1 316 ? 0.934 -7.543 26.538 1.00 31.84 316 MET A C 1
ATOM 2512 O O . MET A 1 316 ? 0.238 -6.916 27.326 1.00 31.84 316 MET A O 1
ATOM 2516 N N . VAL A 1 317 ? 2.243 -7.705 26.782 1.00 33.09 317 VAL A N 1
ATOM 2517 C CA . VAL A 1 317 ? 2.929 -6.750 27.690 1.00 33.09 317 VAL A CA 1
ATOM 2518 C C . VAL A 1 317 ? 3.078 -5.382 26.997 1.00 33.09 317 VAL A C 1
ATOM 2520 O O . VAL A 1 317 ? 3.230 -4.361 27.660 1.00 33.09 317 VAL A O 1
ATOM 2523 N N . LEU A 1 318 ? 2.941 -5.337 25.666 1.00 31.53 318 LEU A N 1
ATOM 2524 C CA . LEU A 1 318 ? 3.083 -4.139 24.840 1.00 31.53 318 LEU A CA 1
ATOM 2525 C C . LEU A 1 318 ? 1.776 -3.383 24.531 1.00 31.53 318 LEU A C 1
ATOM 2527 O O . LEU A 1 318 ? 1.854 -2.338 23.896 1.00 31.53 318 LEU A O 1
ATOM 2531 N N . LEU A 1 319 ? 0.598 -3.810 25.016 1.00 33.28 319 LEU A N 1
ATOM 2532 C CA . LEU A 1 319 ? -0.667 -3.084 24.768 1.00 33.28 319 LEU A CA 1
ATOM 2533 C C . LEU A 1 319 ? -1.494 -2.644 25.991 1.00 33.28 319 LEU A C 1
ATOM 2535 O O . LEU A 1 319 ? -2.592 -2.122 25.818 1.00 33.28 319 LEU A O 1
ATOM 2539 N N . GLY A 1 320 ? -0.914 -2.682 27.196 1.00 27.30 320 GLY A N 1
ATOM 2540 C CA . GLY A 1 320 ? -1.336 -1.825 28.313 1.00 27.30 320 GLY A CA 1
ATOM 2541 C C . GLY A 1 320 ? -2.128 -2.499 29.435 1.00 27.30 320 GLY A C 1
ATOM 2542 O O . GLY A 1 320 ? -3.346 -2.587 29.366 1.00 27.30 320 GLY A O 1
ATOM 2543 N N . GLU A 1 321 ? -1.427 -2.812 30.529 1.00 28.22 321 GLU A N 1
ATOM 2544 C CA . GLU A 1 321 ? -1.907 -2.628 31.906 1.00 28.22 321 GLU A CA 1
ATOM 2545 C C . GLU A 1 321 ? -0.742 -2.101 32.774 1.00 28.22 321 GLU A C 1
ATOM 2547 O O . GLU A 1 321 ? 0.426 -2.433 32.555 1.00 28.22 321 GLU A O 1
ATOM 2552 N N . ASP A 1 322 ? -1.067 -1.207 33.710 1.00 26.88 322 ASP A N 1
ATOM 2553 C CA . ASP A 1 322 ? -0.158 -0.347 34.477 1.00 26.88 322 ASP A CA 1
ATOM 2554 C C . ASP A 1 322 ? 0.942 -1.086 35.265 1.00 26.88 322 ASP A C 1
ATOM 2556 O O . ASP A 1 322 ? 0.664 -1.855 36.187 1.00 26.88 322 ASP A O 1
ATOM 2560 N N . TRP A 1 323 ? 2.209 -0.715 35.039 1.00 29.31 323 TRP A N 1
ATOM 2561 C CA . TRP A 1 323 ? 3.293 -0.970 35.995 1.00 29.31 323 TRP A CA 1
ATOM 2562 C C . T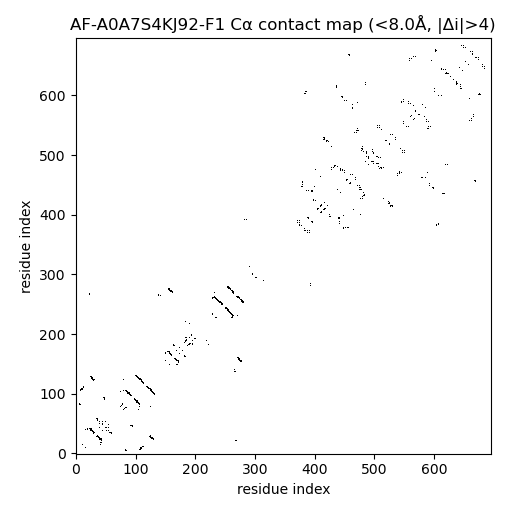RP A 1 323 ? 3.546 0.263 36.865 1.00 29.31 323 TRP A C 1
ATOM 2564 O O . TRP A 1 323 ? 4.404 1.098 36.585 1.00 29.31 323 TRP A O 1
ATOM 2574 N N . ASN A 1 324 ? 2.825 0.331 37.982 1.00 26.67 324 ASN A N 1
ATOM 2575 C CA . ASN A 1 324 ? 3.304 1.006 39.183 1.00 26.67 324 ASN A CA 1
ATOM 2576 C C . ASN A 1 324 ? 4.076 -0.014 40.024 1.00 26.67 324 ASN A C 1
ATOM 2578 O O . ASN A 1 324 ? 3.451 -0.886 40.614 1.00 26.67 324 ASN A O 1
ATOM 2582 N N . PHE A 1 325 ? 5.390 0.147 40.184 1.00 24.12 325 PHE A N 1
ATOM 2583 C CA . PHE A 1 325 ? 6.020 -0.186 41.463 1.00 24.12 325 PHE A CA 1
ATOM 2584 C C . PHE A 1 325 ? 7.099 0.836 41.827 1.00 24.12 325 PHE A C 1
ATOM 2586 O O . PHE A 1 325 ? 8.155 0.952 41.211 1.00 24.12 325 PHE A O 1
ATOM 2593 N N . LEU A 1 326 ? 6.740 1.596 42.858 1.00 23.66 326 LEU A N 1
ATOM 2594 C CA . LEU A 1 326 ? 7.554 2.489 43.661 1.00 23.66 326 LEU A CA 1
ATOM 2595 C C . LEU A 1 326 ? 8.817 1.803 44.207 1.00 23.66 326 LEU A C 1
ATOM 2597 O O . LEU A 1 326 ? 8.796 0.639 44.606 1.00 23.66 326 LEU A O 1
ATOM 2601 N N . TYR A 1 327 ? 9.876 2.605 44.337 1.00 25.97 327 TYR A N 1
ATOM 2602 C CA . TYR A 1 327 ? 10.884 2.473 45.391 1.00 25.97 327 TYR A CA 1
ATOM 2603 C C . TYR A 1 327 ? 10.212 2.242 46.761 1.00 25.97 327 TYR A C 1
ATOM 2605 O O . TYR A 1 327 ? 9.343 3.025 47.138 1.00 25.97 327 TYR A O 1
ATOM 2613 N N . ASP A 1 328 ? 10.646 1.242 47.534 1.00 25.86 328 ASP A N 1
ATOM 2614 C CA . ASP A 1 328 ? 11.501 1.428 48.727 1.00 25.86 328 ASP A CA 1
ATOM 2615 C C . ASP A 1 328 ? 11.551 0.165 49.624 1.00 25.86 328 ASP A C 1
ATOM 2617 O O . ASP A 1 328 ? 10.577 -0.576 49.750 1.00 25.86 328 ASP A O 1
ATOM 2621 N N . GLY A 1 329 ? 12.692 -0.013 50.301 1.00 23.75 329 GLY A N 1
ATOM 2622 C CA . GLY A 1 329 ? 12.890 -0.886 51.463 1.00 23.75 329 GLY A CA 1
ATOM 2623 C C . GLY A 1 329 ? 13.770 -2.117 51.202 1.00 23.75 329 GLY A C 1
ATOM 2624 O O . GLY A 1 329 ? 13.318 -3.100 50.639 1.00 23.75 329 GLY A O 1
ATOM 2625 N N . GLY A 1 330 ? 15.027 -2.203 51.632 1.00 22.42 330 GLY A N 1
ATOM 2626 C CA . GLY A 1 330 ? 15.814 -1.314 52.467 1.00 22.42 330 GLY A CA 1
ATOM 2627 C C . GLY A 1 330 ? 17.137 -1.987 52.860 1.00 22.42 330 GLY A C 1
ATOM 2628 O O . GLY A 1 330 ? 17.241 -3.207 52.951 1.00 22.42 330 GLY A O 1
ATOM 2629 N N . THR A 1 331 ? 18.116 -1.127 53.141 1.00 24.52 331 THR A N 1
ATOM 2630 C CA . THR A 1 331 ? 19.288 -1.316 54.017 1.00 24.52 331 THR A CA 1
ATOM 2631 C C . THR A 1 331 ? 20.404 -2.297 53.627 1.00 24.52 331 THR A C 1
ATOM 2633 O O . THR A 1 331 ? 20.303 -3.511 53.747 1.00 24.52 331 THR A O 1
ATOM 2636 N N . MET A 1 332 ? 21.528 -1.661 53.277 1.00 26.47 332 MET A N 1
ATOM 2637 C CA . MET A 1 332 ? 22.934 -2.056 53.413 1.00 26.47 332 MET A CA 1
ATOM 2638 C C . MET A 1 332 ? 23.282 -3.183 54.399 1.00 26.47 332 MET A C 1
ATOM 2640 O O . MET A 1 332 ? 22.890 -3.132 55.562 1.00 26.47 332 MET A O 1
ATOM 2644 N N . SER A 1 333 ? 24.263 -4.001 54.001 1.00 25.52 333 SER A N 1
ATOM 2645 C CA . SER A 1 333 ? 25.498 -4.163 54.786 1.00 25.52 333 SER A CA 1
ATOM 2646 C C . SER A 1 333 ? 26.656 -4.685 53.924 1.00 25.52 333 SER A C 1
ATOM 2648 O O . SER A 1 333 ? 26.534 -5.719 53.270 1.00 25.52 333 SER A O 1
ATOM 2650 N N . ASP A 1 334 ? 27.772 -3.957 53.967 1.00 27.98 334 ASP A N 1
ATOM 2651 C CA . ASP A 1 334 ? 29.112 -4.342 53.519 1.00 27.98 334 ASP A CA 1
ATOM 2652 C C . ASP A 1 334 ? 29.589 -5.692 54.091 1.00 27.98 334 ASP A C 1
ATOM 2654 O O . ASP A 1 334 ? 29.277 -6.012 55.236 1.00 27.98 334 ASP A O 1
ATOM 2658 N N . ALA A 1 335 ? 30.457 -6.410 53.362 1.00 26.72 335 ALA A N 1
ATOM 2659 C CA . ALA A 1 335 ? 31.831 -6.709 53.809 1.00 26.72 335 ALA A CA 1
ATOM 2660 C C . ALA A 1 335 ? 32.580 -7.647 52.840 1.00 26.72 335 ALA A C 1
ATOM 2662 O O . ALA A 1 335 ? 32.089 -8.691 52.421 1.00 26.72 335 ALA A O 1
ATOM 2663 N N . ARG A 1 336 ? 33.828 -7.271 52.546 1.00 29.73 336 ARG A N 1
ATOM 2664 C CA . ARG A 1 336 ? 34.889 -8.121 51.983 1.00 29.73 336 ARG A CA 1
ATOM 2665 C C . ARG A 1 336 ? 35.384 -9.125 53.039 1.00 29.73 336 ARG A C 1
ATOM 2667 O O . ARG A 1 336 ? 35.539 -8.700 54.179 1.00 29.73 336 ARG A O 1
ATOM 2674 N N . SER A 1 337 ? 35.787 -10.339 52.640 1.00 26.84 337 SER A N 1
ATOM 2675 C CA . SER A 1 337 ? 37.097 -10.943 52.991 1.00 26.84 337 SER A CA 1
ATOM 2676 C C . SER A 1 337 ? 37.272 -12.372 52.445 1.00 26.84 337 SER A C 1
ATOM 2678 O O . SER A 1 337 ? 36.432 -13.233 52.685 1.00 26.84 337 SER A O 1
ATOM 2680 N N . ASP A 1 338 ? 38.396 -12.565 51.754 1.00 27.09 338 ASP A N 1
ATOM 2681 C CA . ASP A 1 338 ? 39.308 -13.718 51.621 1.00 27.09 338 ASP A CA 1
ATOM 2682 C C . ASP A 1 338 ? 39.028 -15.047 52.358 1.00 27.09 338 ASP A C 1
ATOM 2684 O O . ASP A 1 338 ? 38.642 -15.061 53.527 1.00 27.09 338 ASP A O 1
ATOM 2688 N N . GLY A 1 339 ? 39.420 -16.167 51.723 1.00 26.70 339 GLY A N 1
ATOM 2689 C CA . GLY A 1 339 ? 39.762 -17.410 52.433 1.00 26.70 339 GLY A CA 1
ATOM 2690 C C . GLY A 1 339 ? 39.725 -18.710 51.615 1.00 26.70 339 GLY A C 1
ATOM 2691 O O . GLY A 1 339 ? 38.666 -19.290 51.428 1.00 26.70 339 GLY A O 1
ATOM 2692 N N . GLU A 1 340 ? 40.913 -19.138 51.184 1.00 26.20 340 GLU A N 1
ATOM 2693 C CA . GLU A 1 340 ? 41.413 -20.447 50.708 1.00 26.20 340 GLU A CA 1
ATOM 2694 C C . GLU A 1 340 ? 40.644 -21.752 51.040 1.00 26.20 340 GLU A C 1
ATOM 2696 O O . GLU A 1 340 ? 40.080 -21.914 52.121 1.00 26.20 340 GLU A O 1
ATOM 2701 N N . GLY A 1 341 ? 40.787 -22.764 50.164 1.00 26.95 341 GLY A N 1
ATOM 2702 C CA . GLY A 1 341 ? 40.557 -24.172 50.518 1.00 26.95 341 GLY A CA 1
ATOM 2703 C C . GLY A 1 341 ? 40.536 -25.156 49.339 1.00 26.95 341 GLY A C 1
ATOM 2704 O O . GLY A 1 341 ? 39.522 -25.285 48.665 1.00 26.95 341 GLY A O 1
ATOM 2705 N N . ASP A 1 342 ? 41.658 -25.852 49.140 1.00 25.27 342 ASP A N 1
ATOM 2706 C CA . ASP A 1 342 ? 41.941 -26.932 48.178 1.00 25.27 342 ASP A CA 1
ATOM 2707 C C . ASP A 1 342 ? 40.907 -28.073 48.084 1.00 25.27 342 ASP A C 1
ATOM 2709 O O . ASP A 1 342 ? 40.259 -28.446 49.063 1.00 25.27 342 ASP A O 1
ATOM 2713 N N . GLY A 1 343 ? 40.870 -28.734 46.918 1.00 26.73 343 GLY A N 1
ATOM 2714 C CA . GLY A 1 343 ? 40.133 -29.985 46.717 1.00 26.73 343 GLY A CA 1
ATOM 2715 C C . GLY A 1 343 ? 40.278 -30.590 45.319 1.00 26.73 343 GLY A C 1
ATOM 2716 O O . GLY A 1 343 ? 39.348 -30.544 44.524 1.00 26.73 343 GLY A O 1
ATOM 2717 N N . ASP A 1 344 ? 41.463 -31.137 45.056 1.00 23.61 344 ASP A N 1
ATOM 2718 C CA . ASP A 1 344 ? 41.894 -31.970 43.923 1.00 23.61 344 ASP A CA 1
ATOM 2719 C C . ASP A 1 344 ? 40.893 -33.064 43.469 1.00 23.61 344 ASP A C 1
ATOM 2721 O O . ASP A 1 344 ? 40.158 -33.643 44.270 1.00 23.61 344 ASP A O 1
ATOM 2725 N N . GLY A 1 345 ? 40.912 -33.382 42.169 1.00 25.59 345 GLY A N 1
ATOM 2726 C CA . GLY A 1 345 ? 40.092 -34.431 41.554 1.00 25.59 345 GLY A CA 1
ATOM 2727 C C . GLY A 1 345 ? 40.045 -34.389 40.022 1.00 25.59 345 GLY A C 1
ATOM 2728 O O . GLY A 1 345 ? 38.975 -34.260 39.432 1.00 25.59 345 GLY A O 1
ATOM 2729 N N . THR A 1 346 ? 41.205 -34.478 39.367 1.00 24.61 346 THR A N 1
ATOM 2730 C CA . THR A 1 346 ? 41.344 -34.606 37.901 1.00 24.61 346 THR A CA 1
ATOM 2731 C C . THR A 1 346 ? 40.904 -35.991 37.352 1.00 24.61 346 THR A C 1
ATOM 2733 O O . THR A 1 346 ? 40.710 -36.936 38.118 1.00 24.61 346 THR A O 1
ATOM 2736 N N . PRO A 1 347 ? 40.711 -36.129 36.018 1.00 34.66 347 PRO A N 1
ATOM 2737 C CA . PRO A 1 347 ? 39.709 -36.997 35.388 1.00 34.66 347 PRO A CA 1
ATOM 2738 C C . PRO A 1 347 ? 40.277 -38.253 34.696 1.00 34.66 347 PRO A C 1
ATOM 2740 O O . PRO A 1 347 ? 41.435 -38.281 34.286 1.00 34.66 347 PRO A O 1
ATOM 2743 N N . ARG A 1 348 ? 39.427 -39.266 34.467 1.00 21.50 348 ARG A N 1
ATOM 2744 C CA . ARG A 1 348 ? 39.595 -40.409 33.528 1.00 21.50 348 ARG A CA 1
ATOM 2745 C C . ARG A 1 348 ? 38.189 -40.926 33.171 1.00 21.50 348 ARG A C 1
ATOM 2747 O O . ARG A 1 348 ? 37.341 -40.916 34.051 1.00 21.50 348 ARG A O 1
ATOM 2754 N N . SER A 1 349 ? 37.817 -41.392 31.978 1.00 20.91 349 SER A N 1
ATOM 2755 C CA . SER A 1 349 ? 38.491 -41.847 30.744 1.00 20.91 349 SER A CA 1
ATOM 2756 C C . SER A 1 349 ? 37.381 -42.041 29.682 1.00 20.91 349 SER A C 1
ATOM 2758 O O . SER A 1 349 ? 36.289 -42.463 30.046 1.00 20.91 349 SER A O 1
ATOM 2760 N N . LEU A 1 350 ? 37.526 -41.536 28.453 1.00 20.92 350 LEU A N 1
ATOM 2761 C CA . LEU A 1 350 ? 37.965 -42.231 27.222 1.00 20.92 350 LEU A CA 1
ATOM 2762 C C . LEU A 1 350 ? 37.044 -43.344 26.652 1.00 20.92 350 LEU A C 1
ATOM 2764 O O . LEU A 1 350 ? 36.797 -44.346 27.310 1.00 20.92 350 LEU A O 1
ATOM 2768 N N . GLU A 1 351 ? 36.713 -43.146 25.362 1.00 20.78 351 GLU A N 1
ATOM 2769 C CA . GLU A 1 351 ? 36.489 -44.124 24.266 1.00 20.78 351 GLU A CA 1
ATOM 2770 C C . GLU A 1 351 ? 35.203 -44.975 24.289 1.00 20.78 351 GLU A C 1
ATOM 2772 O O . GLU A 1 351 ? 34.989 -45.826 25.138 1.00 20.78 351 GLU A O 1
ATOM 2777 N N . SER A 1 352 ? 34.211 -44.683 23.439 1.00 22.97 352 SER A N 1
ATOM 2778 C CA . SER A 1 352 ? 34.082 -44.991 21.997 1.00 22.97 352 SER A CA 1
ATOM 2779 C C . SER A 1 352 ? 33.927 -46.481 21.670 1.00 22.97 352 SER A C 1
ATOM 2781 O O . SER A 1 352 ? 34.885 -47.249 21.717 1.00 22.97 352 SER A O 1
ATOM 2783 N N . THR A 1 353 ? 32.741 -46.869 21.195 1.00 21.77 353 THR A N 1
ATOM 2784 C CA . THR A 1 353 ? 32.602 -47.922 20.179 1.00 21.77 353 THR A CA 1
ATOM 2785 C C . THR A 1 353 ? 31.325 -47.716 19.366 1.00 21.77 353 THR A C 1
ATOM 2787 O O . THR A 1 353 ? 30.279 -47.324 19.872 1.00 21.77 353 THR A O 1
ATOM 2790 N N . VAL A 1 354 ? 31.491 -47.916 18.065 1.00 22.39 354 VAL A N 1
ATOM 2791 C CA . VAL A 1 354 ? 30.618 -47.576 16.939 1.00 22.39 354 VAL A CA 1
ATOM 2792 C C . VAL A 1 354 ? 29.728 -48.778 16.596 1.00 22.39 354 VAL A C 1
ATOM 2794 O O . VAL A 1 354 ? 30.236 -49.894 16.564 1.00 22.39 354 VAL A O 1
ATOM 2797 N N . SER A 1 355 ? 28.442 -48.572 16.278 1.00 22.31 355 SER A N 1
ATOM 2798 C CA . SER A 1 355 ? 27.891 -48.764 14.916 1.00 22.31 355 SER A CA 1
ATOM 2799 C C . SER A 1 355 ? 26.381 -49.070 14.866 1.00 22.31 355 SER A C 1
ATOM 2801 O O . SER A 1 355 ? 25.903 -50.019 15.476 1.00 22.31 355 SER A O 1
ATOM 2803 N N . ALA A 1 356 ? 25.706 -48.262 14.040 1.00 22.98 356 ALA A N 1
ATOM 2804 C CA . ALA A 1 356 ? 24.605 -48.547 13.113 1.00 22.98 356 ALA A CA 1
ATOM 2805 C C . ALA A 1 356 ? 23.366 -49.351 13.564 1.00 22.98 356 ALA A C 1
ATOM 2807 O O . ALA A 1 356 ? 23.381 -50.574 13.644 1.00 22.98 356 ALA A O 1
ATOM 2808 N N . ASN A 1 357 ? 22.223 -48.655 13.600 1.00 23.19 357 ASN A N 1
ATOM 2809 C CA . ASN A 1 357 ? 21.203 -48.855 12.565 1.00 23.19 357 ASN A CA 1
ATOM 2810 C C . ASN A 1 357 ? 20.366 -47.585 12.363 1.00 23.19 357 ASN A C 1
ATOM 2812 O O . ASN A 1 357 ? 19.692 -47.086 13.259 1.00 23.19 357 ASN A O 1
ATOM 2816 N N . SER A 1 358 ? 20.461 -47.069 11.145 1.00 29.27 358 SER A N 1
ATOM 2817 C CA . SER A 1 358 ? 19.657 -46.015 10.545 1.00 29.27 358 SER A CA 1
ATOM 2818 C C . SER A 1 358 ? 18.269 -46.535 10.163 1.00 29.27 358 SER A C 1
ATOM 2820 O O . SER A 1 358 ? 18.200 -47.547 9.470 1.00 29.27 358 SER A O 1
ATOM 2822 N N . ALA A 1 359 ? 17.203 -45.806 10.508 1.00 24.02 359 ALA A N 1
ATOM 2823 C CA . ALA A 1 359 ? 16.061 -45.556 9.619 1.00 24.02 359 ALA A CA 1
ATOM 2824 C C . ALA A 1 359 ? 15.059 -44.584 10.272 1.00 24.02 359 ALA A C 1
ATOM 2826 O O . ALA A 1 359 ? 14.422 -44.920 11.262 1.00 24.02 359 ALA A O 1
ATOM 2827 N N . GLY A 1 360 ? 14.909 -43.405 9.659 1.00 28.03 360 GLY A N 1
ATOM 2828 C CA . GLY A 1 360 ? 13.637 -42.679 9.589 1.00 28.03 360 GLY A CA 1
ATOM 2829 C C . GLY A 1 360 ? 13.206 -41.847 10.795 1.00 28.03 360 GLY A C 1
ATOM 2830 O O . GLY A 1 360 ? 12.267 -42.231 11.471 1.00 28.03 360 GLY A O 1
ATOM 2831 N N . LEU A 1 361 ? 13.799 -40.664 10.988 1.00 26.88 361 LEU A N 1
ATOM 2832 C CA . LEU A 1 361 ? 13.117 -39.500 11.580 1.00 26.88 361 LEU A CA 1
ATOM 2833 C C . LEU A 1 361 ? 13.802 -38.223 11.075 1.00 26.88 361 LEU A C 1
ATOM 2835 O O . LEU A 1 361 ? 14.791 -37.754 11.634 1.00 26.88 361 LEU A O 1
ATOM 2839 N N . SER A 1 362 ? 13.286 -37.689 9.970 1.00 29.23 362 SER A N 1
ATOM 2840 C CA . SER A 1 362 ? 13.613 -36.356 9.470 1.00 29.23 362 SER A CA 1
ATOM 2841 C C . SER A 1 362 ? 12.317 -35.609 9.202 1.00 29.23 362 SER A C 1
ATOM 2843 O O . SER A 1 362 ? 11.680 -35.843 8.183 1.00 29.23 362 SER A O 1
ATOM 2845 N N . SER A 1 363 ? 11.977 -34.691 10.102 1.00 25.78 363 SER A N 1
ATOM 2846 C CA . SER A 1 363 ? 11.210 -33.480 9.796 1.00 25.78 363 SER A CA 1
ATOM 2847 C C . SER A 1 363 ? 11.392 -32.487 10.952 1.00 25.78 363 SER A C 1
ATOM 2849 O O . SER A 1 363 ? 10.554 -32.354 11.840 1.00 25.78 363 SER A O 1
ATOM 2851 N N . LYS A 1 364 ? 12.558 -31.829 10.982 1.00 26.06 364 LYS A N 1
ATOM 2852 C CA . LYS A 1 364 ? 12.751 -30.559 11.708 1.00 26.06 364 LYS A CA 1
ATOM 2853 C C . LYS A 1 364 ? 11.781 -29.502 11.132 1.00 26.06 364 LYS A C 1
ATOM 2855 O O . LYS A 1 364 ? 11.419 -29.639 9.965 1.00 26.06 364 LYS A O 1
ATOM 2860 N N . PRO A 1 365 ? 11.388 -28.451 11.878 1.00 32.19 365 PRO A N 1
ATOM 2861 C CA . PRO A 1 365 ? 10.502 -27.410 11.354 1.00 32.19 365 PRO A CA 1
ATOM 2862 C C . PRO A 1 365 ? 11.240 -26.619 10.263 1.00 32.19 365 PRO A C 1
ATOM 2864 O O . PRO A 1 365 ? 12.118 -25.811 10.546 1.00 32.19 365 PRO A O 1
ATOM 2867 N N . MET A 1 366 ? 10.926 -26.927 9.007 1.00 33.31 366 MET A N 1
ATOM 2868 C CA . MET A 1 366 ? 11.648 -26.477 7.811 1.00 33.31 366 MET A CA 1
ATOM 2869 C C . MET A 1 366 ? 11.250 -25.054 7.360 1.00 33.31 366 MET A C 1
ATOM 2871 O O . MET A 1 366 ? 11.958 -24.471 6.552 1.00 33.31 366 MET A O 1
ATOM 2875 N N . GLN A 1 367 ? 10.172 -24.477 7.915 1.00 37.94 367 GLN A N 1
ATOM 2876 C CA . GLN A 1 367 ? 9.615 -23.163 7.528 1.00 37.94 367 GLN A CA 1
ATOM 2877 C C . GLN A 1 367 ? 10.334 -21.940 8.141 1.00 37.94 367 GLN A C 1
ATOM 2879 O O . GLN A 1 367 ? 10.240 -20.845 7.612 1.00 37.94 367 GLN A O 1
ATOM 2884 N N . LEU A 1 368 ? 11.092 -22.089 9.235 1.00 42.00 368 LEU A N 1
ATOM 2885 C CA . LEU A 1 368 ? 11.639 -20.936 9.983 1.00 42.00 368 LEU A CA 1
ATOM 2886 C C . LEU A 1 368 ? 13.003 -20.434 9.486 1.00 42.00 368 LEU A C 1
ATOM 2888 O O . LEU A 1 368 ? 13.406 -19.304 9.754 1.00 42.00 368 LEU A O 1
ATOM 2892 N N . GLN A 1 369 ? 13.739 -21.275 8.762 1.00 53.41 369 GLN A N 1
ATOM 2893 C CA . GLN A 1 369 ? 15.028 -20.898 8.183 1.00 53.41 369 GLN A CA 1
ATOM 2894 C C . GLN A 1 369 ? 14.854 -20.089 6.888 1.00 53.41 369 GLN A C 1
ATOM 2896 O O . GLN A 1 369 ? 15.716 -19.270 6.577 1.00 53.41 369 GLN A O 1
ATOM 2901 N N . GLY A 1 370 ? 13.749 -20.303 6.164 1.00 55.97 370 GLY A N 1
ATOM 2902 C CA . GLY A 1 370 ? 13.448 -19.638 4.895 1.00 55.97 370 GLY A CA 1
ATOM 2903 C C . GLY A 1 370 ? 13.224 -18.140 5.066 1.00 55.97 370 GLY A C 1
ATOM 2904 O O . GLY A 1 370 ? 13.963 -17.354 4.480 1.00 55.97 370 GLY A O 1
ATOM 2905 N N . LEU A 1 371 ? 12.313 -17.737 5.960 1.00 59.03 371 LEU A N 1
ATOM 2906 C CA . LEU A 1 371 ? 12.014 -16.320 6.205 1.00 59.03 371 LEU A CA 1
ATOM 2907 C C . LEU A 1 371 ? 13.251 -15.514 6.625 1.00 59.03 371 LEU A C 1
ATOM 2909 O O . LEU A 1 371 ? 13.528 -14.444 6.082 1.00 59.03 371 LEU A O 1
ATOM 2913 N N . ARG A 1 372 ? 14.040 -16.046 7.564 1.00 64.75 372 ARG A N 1
ATOM 2914 C CA . ARG A 1 372 ? 15.286 -15.401 7.994 1.00 64.75 372 ARG A CA 1
ATOM 2915 C C . ARG A 1 372 ? 16.291 -15.291 6.848 1.00 64.75 372 ARG A C 1
ATOM 2917 O O . ARG A 1 372 ? 16.912 -14.244 6.700 1.00 64.75 372 ARG A O 1
ATOM 2924 N N . ALA A 1 373 ? 16.435 -16.338 6.036 1.00 74.19 373 ALA A N 1
ATOM 2925 C CA . ALA A 1 373 ? 17.315 -16.309 4.873 1.00 74.19 373 ALA A CA 1
ATOM 2926 C C . ALA A 1 373 ? 16.861 -15.274 3.828 1.00 74.19 373 ALA A C 1
ATOM 2928 O O . ALA A 1 373 ? 17.711 -14.622 3.225 1.00 74.19 373 ALA A O 1
ATOM 2929 N N . CYS A 1 374 ? 15.550 -15.078 3.645 1.00 74.62 374 CYS A N 1
ATOM 2930 C CA . CYS A 1 374 ? 15.014 -14.001 2.812 1.00 74.62 374 CYS A CA 1
ATOM 2931 C C . CYS A 1 374 ? 15.398 -12.625 3.377 1.00 74.62 374 CYS A C 1
ATOM 2933 O O . CYS A 1 374 ? 15.995 -11.821 2.665 1.00 74.62 374 CYS A O 1
ATOM 2935 N N . LEU A 1 375 ? 15.129 -12.365 4.662 1.00 78.44 375 LEU A N 1
ATOM 2936 C CA . LEU A 1 375 ? 15.403 -11.065 5.291 1.00 78.44 375 LEU A CA 1
ATOM 2937 C C . LEU A 1 375 ? 16.900 -10.731 5.372 1.00 78.44 375 LEU A C 1
ATOM 2939 O O . LEU A 1 375 ? 17.286 -9.582 5.177 1.00 78.44 375 LEU A O 1
ATOM 2943 N N . GLU A 1 376 ? 17.773 -11.719 5.585 1.00 82.50 376 GLU A N 1
ATOM 2944 C CA . GLU A 1 376 ? 19.232 -11.521 5.538 1.00 82.50 376 GLU A CA 1
ATOM 2945 C C . GLU A 1 376 ? 19.715 -11.048 4.154 1.00 82.50 376 GLU A C 1
ATOM 2947 O O . GLU A 1 376 ? 20.743 -10.377 4.057 1.00 82.50 376 GLU A O 1
ATOM 2952 N N . ARG A 1 377 ? 18.949 -11.335 3.093 1.00 89.00 377 ARG A N 1
ATOM 2953 C CA . ARG A 1 377 ? 19.202 -10.891 1.716 1.00 89.00 377 ARG A CA 1
ATOM 2954 C C . ARG A 1 377 ? 18.451 -9.616 1.328 1.00 89.00 377 ARG A C 1
ATOM 2956 O O . ARG A 1 377 ? 18.537 -9.213 0.173 1.00 89.00 377 ARG A O 1
ATOM 2963 N N . ALA A 1 378 ? 17.763 -8.944 2.256 1.00 89.44 378 ALA A N 1
ATOM 2964 C CA . ALA A 1 378 ? 17.002 -7.723 1.964 1.00 89.44 378 ALA A CA 1
ATOM 2965 C C . ALA A 1 378 ? 17.863 -6.571 1.406 1.00 89.44 378 ALA A C 1
ATOM 2967 O O . ALA A 1 378 ? 17.330 -5.665 0.774 1.00 89.44 378 ALA A O 1
ATOM 2968 N N . ASP A 1 379 ? 19.188 -6.612 1.588 1.00 93.06 379 ASP A N 1
ATOM 2969 C CA . ASP A 1 379 ? 20.102 -5.625 1.001 1.00 93.06 379 ASP A CA 1
ATOM 2970 C C . ASP A 1 379 ? 20.454 -5.923 -0.459 1.00 93.06 379 ASP A C 1
ATOM 2972 O O . ASP A 1 379 ? 21.107 -5.104 -1.109 1.00 93.06 379 ASP A O 1
ATOM 2976 N N . ASP A 1 380 ? 20.168 -7.118 -0.964 1.00 93.94 380 ASP A N 1
ATOM 2977 C CA . ASP A 1 380 ? 20.647 -7.575 -2.263 1.00 93.94 380 ASP A CA 1
ATOM 2978 C C . ASP A 1 380 ? 19.696 -7.179 -3.388 1.00 93.94 380 ASP A C 1
ATOM 2980 O O . ASP A 1 380 ? 18.484 -7.293 -3.277 1.00 93.94 380 ASP A O 1
ATOM 2984 N N . TRP A 1 381 ? 20.260 -6.786 -4.530 1.00 93.62 381 TRP A N 1
ATOM 2985 C CA . TRP A 1 381 ? 19.475 -6.529 -5.741 1.00 93.62 381 TRP A CA 1
ATOM 2986 C C . TRP A 1 381 ? 18.834 -7.808 -6.319 1.00 93.62 381 TRP A C 1
ATOM 2988 O O . TRP A 1 381 ? 17.925 -7.723 -7.131 1.00 93.62 381 TRP A O 1
ATOM 2998 N N . ASP A 1 382 ? 19.338 -8.990 -5.936 1.00 90.62 382 ASP A N 1
ATOM 2999 C CA . ASP A 1 382 ? 18.806 -10.321 -6.299 1.00 90.62 382 ASP A CA 1
ATOM 3000 C C . ASP A 1 382 ? 17.764 -10.817 -5.279 1.00 90.62 382 ASP A C 1
ATOM 3002 O O . ASP A 1 382 ? 17.625 -12.023 -5.044 1.00 90.62 382 ASP A O 1
ATOM 3006 N N . PHE A 1 383 ? 17.116 -9.892 -4.570 1.00 93.31 383 PHE A N 1
ATOM 3007 C CA . PHE A 1 383 ? 16.059 -10.222 -3.631 1.00 93.31 383 PHE A CA 1
ATOM 3008 C C . PHE A 1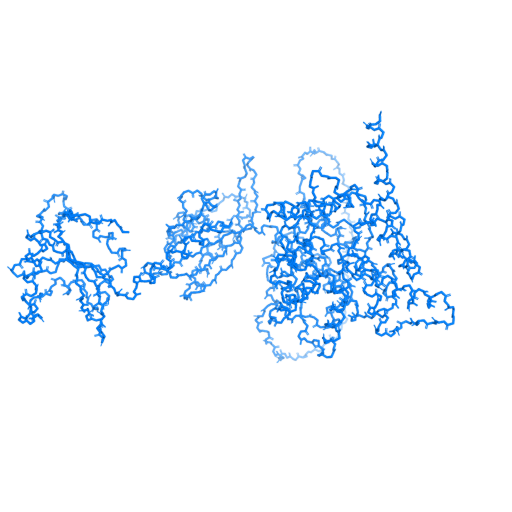 383 ? 14.838 -10.735 -4.391 1.00 93.31 383 PHE A C 1
ATOM 3010 O O . PHE A 1 383 ? 14.396 -10.136 -5.368 1.00 93.31 383 PHE A O 1
ATOM 3017 N N . ASN A 1 384 ? 14.302 -11.865 -3.941 1.00 92.81 384 ASN A N 1
ATOM 3018 C CA . ASN A 1 384 ? 13.091 -12.434 -4.505 1.00 92.81 384 ASN A CA 1
ATOM 3019 C C . ASN A 1 384 ? 11.928 -12.169 -3.550 1.00 92.81 384 ASN A C 1
ATOM 3021 O O . ASN A 1 384 ? 11.763 -12.856 -2.539 1.00 92.81 384 ASN A O 1
ATOM 3025 N N . VAL A 1 385 ? 11.114 -11.174 -3.887 1.00 92.25 385 VAL A N 1
ATOM 3026 C CA . VAL A 1 385 ? 9.944 -10.802 -3.089 1.00 92.25 385 VAL A CA 1
ATOM 3027 C C . VAL A 1 385 ? 8.885 -11.906 -3.037 1.00 92.25 385 VAL A C 1
ATOM 3029 O O . VAL A 1 385 ? 8.196 -12.024 -2.032 1.00 92.25 385 VAL A O 1
ATOM 3032 N N . PHE A 1 386 ? 8.799 -12.780 -4.044 1.00 87.69 386 PHE A N 1
ATOM 3033 C CA . PHE A 1 386 ? 7.876 -13.922 -4.028 1.00 87.69 386 PHE A CA 1
ATOM 3034 C C . PHE A 1 386 ? 8.335 -15.031 -3.079 1.00 87.69 386 PHE A C 1
ATOM 3036 O O . PHE A 1 386 ? 7.516 -15.768 -2.527 1.00 87.69 386 PHE A O 1
ATOM 3043 N N . ASP A 1 387 ? 9.648 -15.148 -2.852 1.00 83.25 387 ASP A N 1
ATOM 3044 C CA . ASP A 1 387 ? 10.151 -15.986 -1.768 1.00 83.25 387 ASP A CA 1
ATOM 3045 C C . ASP A 1 387 ? 9.744 -15.390 -0.424 1.00 83.25 387 ASP A C 1
ATOM 3047 O O . ASP A 1 387 ? 9.229 -16.117 0.417 1.00 83.25 387 ASP A O 1
ATOM 3051 N N . LEU A 1 388 ? 9.875 -14.072 -0.241 1.00 79.06 388 LEU A N 1
ATOM 3052 C CA . LEU A 1 388 ? 9.387 -13.424 0.974 1.00 79.06 388 LEU A CA 1
ATOM 3053 C C . LEU A 1 388 ? 7.872 -13.597 1.149 1.00 79.06 388 LEU A C 1
ATOM 3055 O O . LEU A 1 388 ? 7.457 -13.958 2.237 1.00 79.06 388 LEU A O 1
ATOM 3059 N N . GLU A 1 389 ? 7.058 -13.388 0.113 1.00 78.44 389 GLU A N 1
ATOM 3060 C CA . GLU A 1 389 ? 5.603 -13.605 0.140 1.00 78.44 389 GLU A CA 1
ATOM 3061 C C . GLU A 1 389 ? 5.273 -15.016 0.634 1.00 78.44 389 GLU A C 1
ATOM 3063 O O . GLU A 1 389 ? 4.458 -15.185 1.536 1.00 78.44 389 GLU A O 1
ATOM 3068 N N . ARG A 1 390 ? 5.956 -16.034 0.104 1.00 75.19 390 ARG A N 1
ATOM 3069 C CA . ARG A 1 390 ? 5.748 -17.426 0.510 1.00 75.19 390 ARG A CA 1
ATOM 3070 C C . ARG A 1 390 ? 6.213 -17.701 1.941 1.00 75.19 390 ARG A C 1
ATOM 3072 O O . ARG A 1 390 ? 5.518 -18.389 2.681 1.00 75.19 390 ARG A O 1
ATOM 3079 N N . GLU A 1 391 ? 7.386 -17.207 2.332 1.00 68.69 391 GLU A N 1
ATOM 3080 C CA . GLU A 1 391 ? 7.957 -17.468 3.661 1.00 68.69 391 GLU A CA 1
ATOM 3081 C C . GLU A 1 391 ? 7.321 -16.603 4.768 1.00 68.69 391 GLU A C 1
ATOM 3083 O O . GLU A 1 391 ? 7.347 -16.983 5.938 1.00 68.69 391 GLU A O 1
ATOM 3088 N N . ALA A 1 392 ? 6.737 -15.456 4.411 1.00 55.94 392 ALA A N 1
ATOM 3089 C CA . ALA A 1 392 ? 5.956 -14.573 5.282 1.00 55.94 392 ALA A CA 1
ATOM 3090 C C . ALA A 1 392 ? 4.448 -14.878 5.234 1.00 55.94 392 ALA A C 1
ATOM 3092 O O . ALA A 1 392 ? 3.655 -14.125 5.792 1.00 55.94 392 ALA A O 1
ATOM 3093 N N . ASP A 1 393 ? 4.062 -15.960 4.556 1.00 55.94 393 ASP A N 1
ATOM 3094 C CA . ASP A 1 393 ? 2.690 -16.434 4.375 1.00 55.94 393 ASP A CA 1
ATOM 3095 C C . ASP A 1 393 ? 1.689 -15.361 3.919 1.00 55.94 393 ASP A C 1
ATOM 3097 O O . ASP A 1 393 ? 0.675 -15.084 4.554 1.00 55.94 393 ASP A O 1
ATOM 3101 N N . GLY A 1 394 ? 2.014 -14.712 2.804 1.00 59.91 394 GLY A N 1
ATOM 3102 C CA . GLY A 1 394 ? 1.177 -13.681 2.200 1.00 59.91 394 GLY A CA 1
ATOM 3103 C C . GLY A 1 394 ? 1.219 -12.332 2.919 1.00 59.91 394 GLY A C 1
ATOM 3104 O O . GLY A 1 394 ? 0.449 -11.452 2.550 1.00 59.91 394 GLY A O 1
ATOM 3105 N N . LEU A 1 395 ? 2.121 -12.146 3.896 1.00 72.19 395 LEU A N 1
ATOM 3106 C CA . LEU A 1 395 ? 2.326 -10.875 4.609 1.00 72.19 395 LEU A CA 1
ATOM 3107 C C . LEU A 1 395 ? 3.708 -10.235 4.335 1.00 72.19 395 LEU A C 1
ATOM 3109 O O . LEU A 1 395 ? 4.425 -9.877 5.283 1.00 72.19 395 LEU A O 1
ATOM 3113 N N . PRO A 1 396 ? 4.168 -10.143 3.069 1.00 79.69 396 PRO A N 1
ATOM 3114 C CA . PRO A 1 396 ? 5.508 -9.654 2.766 1.00 79.69 396 PRO A CA 1
ATOM 3115 C C . PRO A 1 396 ? 5.712 -8.182 3.152 1.00 79.69 396 PRO A C 1
ATOM 3117 O O . PRO A 1 396 ? 6.824 -7.814 3.539 1.00 79.69 396 PRO A O 1
ATOM 3120 N N . LEU A 1 397 ? 4.679 -7.336 3.078 1.00 82.12 397 LEU A N 1
ATOM 3121 C CA . LEU A 1 397 ? 4.818 -5.894 3.269 1.00 82.12 397 LEU A CA 1
ATOM 3122 C C . LEU A 1 397 ? 5.093 -5.552 4.729 1.00 82.12 397 LEU A C 1
ATOM 3124 O O . LEU A 1 397 ? 6.093 -4.888 5.011 1.00 82.12 397 LEU A O 1
ATOM 3128 N N . GLN A 1 398 ? 4.260 -6.010 5.672 1.00 80.94 398 GLN A N 1
ATOM 3129 C CA . GLN A 1 398 ? 4.463 -5.674 7.083 1.00 80.94 398 GLN A CA 1
ATOM 3130 C C . GLN A 1 398 ? 5.805 -6.212 7.603 1.00 80.94 398 GLN A C 1
ATOM 3132 O O . GLN A 1 398 ? 6.513 -5.515 8.334 1.00 80.94 398 GLN A O 1
ATOM 3137 N N . VAL A 1 399 ? 6.180 -7.430 7.189 1.00 75.81 399 VAL A N 1
ATOM 3138 C CA . VAL A 1 399 ? 7.396 -8.108 7.651 1.00 75.81 399 VAL A CA 1
ATOM 3139 C C . VAL A 1 399 ? 8.637 -7.382 7.143 1.00 75.81 399 VAL A C 1
ATOM 3141 O O . VAL A 1 399 ? 9.557 -7.098 7.917 1.00 75.81 399 VAL A O 1
ATOM 3144 N N . LEU A 1 400 ? 8.654 -7.029 5.857 1.00 83.56 400 LEU A N 1
ATOM 3145 C CA . LEU A 1 400 ? 9.765 -6.293 5.275 1.00 83.56 400 LEU A CA 1
ATOM 3146 C C . LEU A 1 400 ? 9.850 -4.867 5.821 1.00 83.56 400 LEU A C 1
ATOM 3148 O O . LEU A 1 400 ? 10.942 -4.437 6.190 1.00 83.56 400 LEU A O 1
ATOM 3152 N N . CYS A 1 401 ? 8.727 -4.147 5.909 1.00 85.81 401 CYS A N 1
ATOM 3153 C CA . CYS A 1 401 ? 8.685 -2.792 6.461 1.00 85.81 401 CYS A CA 1
ATOM 3154 C C . CYS A 1 401 ? 9.244 -2.759 7.882 1.00 85.81 401 CYS A C 1
ATOM 3156 O O . CYS A 1 401 ? 10.121 -1.947 8.175 1.00 85.81 401 CYS A O 1
ATOM 3158 N N . TRP A 1 402 ? 8.812 -3.676 8.749 1.00 79.94 402 TRP A N 1
ATOM 3159 C CA . TRP A 1 402 ? 9.363 -3.789 10.096 1.00 79.94 402 TRP A CA 1
ATOM 3160 C C . TRP A 1 402 ? 10.883 -3.994 10.074 1.00 79.94 402 TRP A C 1
ATOM 3162 O O . TRP A 1 402 ? 11.628 -3.236 10.702 1.00 79.94 402 TRP A O 1
ATOM 3172 N N . HIS A 1 403 ? 11.356 -4.960 9.278 1.00 82.31 403 HIS A N 1
ATOM 3173 C CA . HIS A 1 403 ? 12.779 -5.263 9.146 1.00 82.31 403 HIS A CA 1
ATOM 3174 C C . HIS A 1 403 ? 13.602 -4.047 8.691 1.00 82.31 403 HIS A C 1
ATOM 3176 O O . HIS A 1 403 ? 14.612 -3.710 9.314 1.00 82.31 403 HIS A O 1
ATOM 3182 N N . VAL A 1 404 ? 13.179 -3.351 7.630 1.00 88.62 404 VAL A N 1
ATOM 3183 C CA . VAL A 1 404 ? 13.949 -2.226 7.077 1.00 88.62 404 VAL A CA 1
ATOM 3184 C C . VAL A 1 404 ? 13.882 -0.982 7.966 1.00 88.62 404 VAL A C 1
ATOM 3186 O O . VAL A 1 404 ? 14.885 -0.275 8.074 1.00 88.62 404 VAL A O 1
ATOM 3189 N N . PHE A 1 405 ? 12.764 -0.721 8.654 1.00 90.62 405 PHE A N 1
ATOM 3190 C CA . PHE A 1 405 ? 12.656 0.398 9.601 1.00 90.62 405 PHE A CA 1
ATOM 3191 C C . PHE A 1 405 ? 13.578 0.202 10.810 1.00 90.62 405 PHE A C 1
ATOM 3193 O O . PHE A 1 405 ? 14.259 1.149 11.218 1.00 90.62 405 PHE A O 1
ATOM 3200 N N . MET A 1 406 ? 13.654 -1.027 11.333 1.00 82.75 406 MET A N 1
ATOM 3201 C CA . MET A 1 406 ? 14.604 -1.402 12.384 1.00 82.75 406 MET A CA 1
ATOM 3202 C C . MET A 1 406 ? 16.049 -1.265 11.907 1.00 82.75 406 MET A C 1
ATOM 3204 O O . MET A 1 406 ? 16.866 -0.622 12.563 1.00 82.75 406 MET A O 1
ATOM 3208 N N . LYS A 1 407 ? 16.358 -1.776 10.712 1.00 88.12 407 LYS A N 1
ATOM 3209 C CA . LYS A 1 407 ? 17.706 -1.717 10.129 1.00 88.12 407 LYS A CA 1
ATOM 3210 C C . LYS A 1 407 ? 18.214 -0.291 9.914 1.00 88.12 407 LYS A C 1
ATOM 3212 O O . LYS A 1 407 ? 19.401 -0.016 10.079 1.00 88.12 407 LYS A O 1
ATOM 3217 N N . HIS A 1 408 ? 17.315 0.631 9.576 1.00 92.88 408 HIS A N 1
ATOM 3218 C CA . HIS A 1 408 ? 17.620 2.058 9.456 1.00 92.88 408 HIS A CA 1
ATOM 3219 C C . HIS A 1 408 ? 17.584 2.811 10.796 1.00 92.88 408 HIS A C 1
ATOM 3221 O O . HIS A 1 408 ? 17.849 4.015 10.810 1.00 92.88 408 HIS A O 1
ATOM 3227 N N . ASN A 1 409 ? 17.318 2.135 11.916 1.00 90.56 409 ASN A N 1
ATOM 3228 C CA . ASN A 1 409 ? 17.160 2.707 13.256 1.00 90.56 409 ASN A CA 1
ATOM 3229 C C . ASN A 1 409 ? 16.098 3.821 13.337 1.00 90.56 409 ASN A C 1
ATOM 3231 O O . ASN A 1 409 ? 16.284 4.813 14.036 1.00 90.56 409 ASN A O 1
ATOM 3235 N N . LEU A 1 410 ? 15.006 3.713 12.573 1.00 93.56 410 LEU A N 1
ATOM 3236 C CA . LEU A 1 410 ? 14.010 4.791 12.469 1.00 93.56 410 LEU A CA 1
ATOM 3237 C C . LEU A 1 410 ? 13.062 4.828 13.666 1.00 93.56 410 LEU A C 1
ATOM 3239 O O . LEU A 1 410 ? 12.598 5.903 14.040 1.00 93.56 410 LEU A O 1
ATOM 3243 N N . ILE A 1 411 ? 12.785 3.665 14.260 1.00 84.75 411 ILE A N 1
ATOM 3244 C CA . ILE A 1 411 ? 11.878 3.540 15.405 1.00 84.75 411 ILE A CA 1
ATOM 3245 C C . ILE A 1 411 ? 12.440 4.296 16.609 1.00 84.75 411 ILE A C 1
ATOM 3247 O O . ILE A 1 411 ? 11.748 5.132 17.185 1.00 84.75 411 ILE A O 1
ATOM 3251 N N . GLU A 1 412 ? 13.707 4.050 16.946 1.00 88.38 412 GLU A N 1
ATOM 3252 C CA . GLU A 1 412 ? 14.375 4.730 18.056 1.00 88.38 412 GLU A CA 1
ATOM 3253 C C . GLU A 1 412 ? 14.627 6.211 17.756 1.00 88.38 412 GLU A C 1
ATOM 3255 O O . GLU A 1 412 ? 14.307 7.056 18.588 1.00 88.38 412 GLU A O 1
ATOM 3260 N N . GLU A 1 413 ? 15.147 6.533 16.563 1.00 93.12 413 GLU A N 1
ATOM 3261 C CA . GLU A 1 413 ? 15.510 7.903 16.161 1.00 93.12 413 GLU A CA 1
ATOM 3262 C C . GLU A 1 413 ? 14.327 8.877 16.240 1.00 93.12 413 GLU A C 1
ATOM 3264 O O . GLU A 1 413 ? 14.483 10.021 16.663 1.00 93.12 413 GLU A O 1
ATOM 3269 N N . PHE A 1 414 ? 13.139 8.428 15.830 1.00 96.12 414 PHE A N 1
ATOM 3270 C CA . PHE A 1 414 ? 11.946 9.272 15.752 1.00 96.12 414 PHE A CA 1
ATOM 3271 C C . PHE A 1 414 ? 10.905 8.982 16.833 1.00 96.12 414 PHE A C 1
ATOM 3273 O O . PHE A 1 414 ? 9.820 9.568 16.788 1.00 96.12 414 PHE A O 1
ATOM 3280 N N . HIS A 1 415 ? 11.223 8.105 17.791 1.00 90.19 415 HIS A N 1
ATOM 3281 C CA . HIS A 1 415 ? 10.299 7.647 18.830 1.00 90.19 415 HIS A CA 1
ATOM 3282 C C . HIS A 1 415 ? 8.964 7.164 18.243 1.00 90.19 415 HIS A C 1
ATOM 3284 O O . HIS A 1 415 ? 7.882 7.586 18.657 1.00 90.19 415 HIS A O 1
ATOM 3290 N N . LEU A 1 416 ? 9.047 6.310 17.219 1.00 90.62 416 LEU A N 1
ATOM 3291 C CA . LEU A 1 416 ? 7.861 5.743 16.588 1.00 90.62 416 LEU A CA 1
ATOM 3292 C C . LEU A 1 416 ? 7.214 4.741 17.544 1.00 90.62 416 LEU A C 1
ATOM 3294 O O . LEU A 1 416 ? 7.883 3.855 18.077 1.00 90.62 416 LEU A O 1
ATOM 3298 N N . ASP A 1 417 ? 5.905 4.859 17.740 1.00 87.50 417 ASP A N 1
ATOM 3299 C CA . ASP A 1 417 ? 5.158 3.879 18.527 1.00 87.50 417 ASP A CA 1
ATOM 3300 C C . ASP A 1 417 ? 5.056 2.572 17.744 1.00 87.50 417 ASP A C 1
ATOM 3302 O O . ASP A 1 417 ? 4.373 2.495 16.720 1.00 87.50 417 ASP A O 1
ATOM 3306 N N . GLN A 1 418 ? 5.772 1.563 18.232 1.00 78.94 418 GLN A N 1
ATOM 3307 C CA . GLN A 1 418 ? 5.913 0.263 17.586 1.00 78.94 418 GLN A CA 1
ATOM 3308 C C . GLN A 1 418 ? 4.570 -0.415 17.352 1.00 78.94 418 GLN A C 1
ATOM 3310 O O . GLN A 1 418 ? 4.323 -0.933 16.264 1.00 78.94 418 GLN A O 1
ATOM 3315 N N . VAL A 1 419 ? 3.673 -0.367 18.336 1.00 73.38 419 VAL A N 1
ATOM 3316 C CA . VAL A 1 419 ? 2.398 -1.064 18.217 1.00 73.38 419 VAL A CA 1
ATOM 3317 C C . VAL A 1 419 ? 1.496 -0.372 17.212 1.00 73.38 419 VAL A C 1
ATOM 3319 O O . VAL A 1 419 ? 0.909 -1.017 16.343 1.00 73.38 419 VAL A O 1
ATOM 3322 N N . LYS A 1 420 ? 1.434 0.958 17.271 1.00 82.44 420 LYS A N 1
ATOM 3323 C CA . LYS A 1 420 ? 0.671 1.728 16.287 1.00 82.44 420 LYS A CA 1
ATOM 3324 C C . LYS A 1 420 ? 1.251 1.593 14.886 1.00 82.44 420 LYS A C 1
ATOM 3326 O O . LYS A 1 420 ? 0.501 1.654 13.916 1.00 82.44 420 LYS A O 1
ATOM 3331 N N . PHE A 1 421 ? 2.564 1.400 14.768 1.00 84.88 421 PHE A N 1
ATOM 3332 C CA . PHE A 1 421 ? 3.217 1.180 13.484 1.00 84.88 421 PHE A CA 1
ATOM 3333 C C . PHE A 1 421 ? 2.836 -0.180 12.899 1.00 84.88 421 PHE A C 1
ATOM 3335 O O . PHE A 1 421 ? 2.447 -0.243 11.737 1.00 84.88 421 PHE A O 1
ATOM 3342 N N . VAL A 1 422 ? 2.839 -1.245 13.706 1.00 75.06 422 VAL A N 1
ATOM 3343 C CA . VAL A 1 422 ? 2.350 -2.569 13.283 1.00 75.06 422 VAL A CA 1
ATOM 3344 C C . VAL A 1 422 ? 0.873 -2.512 12.886 1.00 75.06 422 VAL A C 1
ATOM 3346 O O . VAL A 1 422 ? 0.508 -3.036 11.837 1.00 75.06 422 VAL A O 1
ATOM 3349 N N . ASN A 1 423 ? 0.025 -1.824 13.657 1.00 69.19 423 ASN A N 1
ATOM 3350 C CA . ASN A 1 423 ? -1.388 -1.637 13.304 1.00 69.19 423 ASN A CA 1
ATOM 3351 C C . ASN A 1 423 ? -1.560 -0.885 11.977 1.00 69.19 423 ASN A C 1
ATOM 3353 O O . ASN A 1 423 ? -2.375 -1.280 11.141 1.00 69.19 423 ASN A O 1
ATOM 3357 N N . PHE A 1 424 ? -0.767 0.168 11.762 1.00 87.19 424 PHE A N 1
ATOM 3358 C CA . PHE A 1 424 ? -0.742 0.902 10.503 1.00 87.19 424 PHE A CA 1
ATOM 3359 C C . PHE A 1 424 ? -0.347 -0.016 9.339 1.00 87.19 424 PHE A C 1
ATOM 3361 O O . PHE A 1 424 ? -1.092 -0.102 8.368 1.00 87.19 424 PHE A O 1
ATOM 3368 N N . LEU A 1 425 ? 0.763 -0.755 9.454 1.00 80.06 425 LEU A N 1
ATOM 3369 C CA . LEU A 1 425 ? 1.234 -1.679 8.415 1.00 80.06 425 LEU A CA 1
ATOM 3370 C C . LEU A 1 425 ? 0.212 -2.776 8.106 1.00 80.06 425 LEU A C 1
ATOM 3372 O O . LEU A 1 425 ? -0.069 -3.023 6.939 1.00 80.06 425 LEU A O 1
ATOM 3376 N N . ARG A 1 426 ? -0.401 -3.374 9.134 1.00 76.88 426 ARG A N 1
ATOM 3377 C CA . ARG A 1 426 ? -1.461 -4.380 8.977 1.00 76.88 426 ARG A CA 1
ATOM 3378 C C . ARG A 1 426 ? -2.661 -3.815 8.215 1.00 76.88 426 ARG A C 1
ATOM 3380 O O . ARG A 1 426 ? -3.218 -4.485 7.347 1.00 76.88 426 ARG A O 1
ATOM 3387 N N . THR A 1 427 ? -3.060 -2.581 8.522 1.00 77.50 427 THR A N 1
ATOM 3388 C CA . THR A 1 427 ? -4.175 -1.909 7.833 1.00 77.50 427 THR A CA 1
ATOM 3389 C C . THR A 1 427 ? -3.816 -1.591 6.379 1.00 77.50 427 THR A C 1
ATOM 3391 O O . THR A 1 427 ? -4.638 -1.790 5.491 1.00 77.50 427 THR A O 1
ATOM 3394 N N . ILE A 1 428 ? -2.578 -1.156 6.119 1.00 89.06 428 ILE A N 1
ATOM 3395 C CA . ILE A 1 428 ? -2.091 -0.906 4.758 1.00 89.06 428 ILE A CA 1
ATOM 3396 C C . ILE A 1 428 ? -2.035 -2.206 3.945 1.00 89.06 428 ILE A C 1
ATOM 3398 O O . ILE A 1 428 ? -2.560 -2.261 2.839 1.00 89.06 428 ILE A O 1
ATOM 3402 N N . GLU A 1 429 ? -1.447 -3.274 4.480 1.00 83.44 429 GLU A N 1
ATOM 3403 C CA . GLU A 1 429 ? -1.325 -4.555 3.776 1.00 83.44 429 GLU A CA 1
ATOM 3404 C C . GLU A 1 429 ? -2.701 -5.165 3.471 1.00 83.44 429 GLU A C 1
ATOM 3406 O O . GLU A 1 429 ? -2.978 -5.492 2.319 1.00 83.44 429 GLU A O 1
ATOM 3411 N N . SER A 1 430 ? -3.606 -5.199 4.455 1.00 77.62 430 SER A N 1
ATOM 3412 C CA . SER A 1 430 ? -4.964 -5.748 4.287 1.00 77.62 430 SER A CA 1
ATOM 3413 C C . SER A 1 430 ? -5.891 -4.932 3.381 1.00 77.62 430 SER A C 1
ATOM 3415 O O . SER A 1 430 ? -6.886 -5.473 2.901 1.00 77.62 430 SER A O 1
ATOM 3417 N N . GLY A 1 431 ? -5.594 -3.653 3.125 1.00 76.69 431 GLY A N 1
ATOM 3418 C CA . GLY A 1 431 ? -6.370 -2.842 2.181 1.00 76.69 431 GLY A CA 1
ATOM 3419 C C . GLY A 1 431 ? -6.019 -3.084 0.709 1.00 76.69 431 GLY A C 1
ATOM 3420 O O . GLY A 1 431 ? -6.707 -2.565 -0.170 1.00 76.69 431 GLY A O 1
ATOM 3421 N N . HIS A 1 432 ? -4.983 -3.875 0.405 1.00 81.06 432 HIS A N 1
ATOM 3422 C CA . HIS A 1 432 ? -4.699 -4.269 -0.974 1.00 81.06 432 HIS A CA 1
ATOM 3423 C C . HIS A 1 432 ? -5.703 -5.322 -1.448 1.00 81.06 432 HIS A C 1
ATOM 3425 O O . HIS A 1 432 ? -5.961 -6.319 -0.778 1.00 81.06 432 HIS A O 1
ATOM 3431 N N . SER A 1 433 ? -6.264 -5.096 -2.635 1.00 73.25 433 SER A N 1
ATOM 3432 C CA . SER A 1 433 ? -7.124 -6.075 -3.304 1.00 73.25 433 SER A CA 1
ATOM 3433 C C . SER A 1 433 ? -6.292 -7.212 -3.909 1.00 73.25 433 SER A C 1
ATOM 3435 O O . SER A 1 433 ? -5.084 -7.069 -4.100 1.00 73.25 433 SER A O 1
ATOM 3437 N N . ASP A 1 434 ? -6.944 -8.319 -4.277 1.00 79.19 434 ASP A N 1
ATOM 3438 C CA . ASP A 1 434 ? -6.329 -9.458 -4.986 1.00 79.19 434 ASP A CA 1
ATOM 3439 C C . ASP A 1 434 ? -6.070 -9.140 -6.479 1.00 79.19 434 ASP A C 1
ATOM 3441 O O . ASP A 1 434 ? -6.545 -9.798 -7.415 1.00 79.19 434 ASP A O 1
ATOM 3445 N N . ASN A 1 435 ? -5.365 -8.033 -6.704 1.00 84.38 435 ASN A N 1
ATOM 3446 C CA . ASN A 1 435 ? -4.905 -7.605 -8.012 1.00 84.38 435 ASN A CA 1
ATOM 3447 C C . ASN A 1 435 ? -3.683 -8.436 -8.424 1.00 84.38 435 ASN A C 1
ATOM 3449 O O . ASN A 1 435 ? -2.823 -8.715 -7.585 1.00 84.38 435 ASN A O 1
ATOM 3453 N N . PRO A 1 436 ? -3.534 -8.791 -9.710 1.00 90.50 436 PRO A N 1
ATOM 3454 C CA . PRO A 1 436 ? -2.371 -9.544 -10.164 1.00 90.50 436 PRO A CA 1
ATOM 3455 C C . PRO A 1 436 ? -1.034 -8.830 -9.912 1.00 90.50 436 PRO A C 1
ATOM 3457 O O . PRO A 1 436 ? -0.087 -9.488 -9.475 1.00 90.50 436 PRO A O 1
ATOM 3460 N N . TYR A 1 437 ? -0.953 -7.518 -10.171 1.00 95.56 437 TYR A N 1
ATOM 3461 C CA . TYR A 1 437 ? 0.266 -6.713 -10.065 1.00 95.56 437 TYR A CA 1
ATOM 3462 C C . TYR A 1 437 ? 0.218 -5.740 -8.884 1.00 95.56 437 TYR A C 1
ATOM 3464 O O . TYR A 1 437 ? 1.008 -5.913 -7.962 1.00 95.56 437 TYR A O 1
ATOM 3472 N N . HIS A 1 438 ? -0.707 -4.771 -8.860 1.00 97.75 438 HIS A N 1
ATOM 3473 C CA . HIS A 1 438 ? -0.742 -3.729 -7.817 1.00 97.75 438 HIS A CA 1
ATOM 3474 C C . HIS A 1 438 ? -1.369 -4.274 -6.515 1.00 97.75 438 HIS A C 1
ATOM 3476 O O . HIS A 1 438 ? -2.531 -4.005 -6.192 1.00 97.75 438 HIS A O 1
ATOM 3482 N N . ASN A 1 439 ? -0.603 -5.103 -5.802 1.00 90.44 439 ASN A N 1
ATOM 3483 C CA . ASN A 1 439 ? -0.934 -5.776 -4.542 1.00 90.44 439 ASN A CA 1
ATOM 3484 C C . ASN A 1 439 ? 0.168 -5.553 -3.484 1.00 90.44 439 ASN A C 1
ATOM 3486 O O . ASN A 1 439 ? 1.206 -4.953 -3.765 1.00 90.44 439 ASN A O 1
ATOM 3490 N N . ALA A 1 440 ? -0.030 -6.063 -2.264 1.00 87.94 440 ALA A N 1
ATOM 3491 C CA . ALA A 1 440 ? 0.924 -5.883 -1.164 1.00 87.94 440 ALA A CA 1
ATOM 3492 C C . ALA A 1 440 ? 2.334 -6.429 -1.468 1.00 87.94 440 ALA A C 1
ATOM 3494 O O . ALA A 1 440 ? 3.325 -5.867 -1.002 1.00 87.94 440 ALA A O 1
ATOM 3495 N N . THR A 1 441 ? 2.444 -7.484 -2.280 1.00 93.00 441 THR A N 1
ATOM 3496 C CA . THR A 1 441 ? 3.728 -8.062 -2.702 1.00 93.00 441 THR A CA 1
ATOM 3497 C C . THR A 1 441 ? 4.495 -7.109 -3.616 1.00 93.00 441 THR A C 1
ATOM 3499 O O . THR A 1 441 ? 5.702 -6.953 -3.445 1.00 93.00 441 THR A O 1
ATOM 3502 N N . HIS A 1 442 ? 3.815 -6.412 -4.533 1.00 98.12 442 HIS A N 1
ATOM 3503 C CA . HIS A 1 442 ? 4.444 -5.361 -5.339 1.00 98.12 442 HIS A CA 1
ATOM 3504 C C . HIS A 1 442 ? 4.940 -4.218 -4.452 1.00 98.12 442 HIS A C 1
ATOM 3506 O O . HIS A 1 442 ? 6.099 -3.821 -4.539 1.00 98.12 442 HIS A O 1
ATOM 3512 N N . VAL A 1 443 ? 4.111 -3.759 -3.514 1.00 98.38 443 VAL A N 1
ATOM 3513 C CA . VAL A 1 443 ? 4.503 -2.701 -2.575 1.00 98.38 443 VAL A CA 1
ATOM 3514 C C . VAL A 1 443 ? 5.712 -3.116 -1.726 1.00 98.38 443 VAL A C 1
ATOM 3516 O O . VAL A 1 443 ? 6.620 -2.310 -1.515 1.00 98.38 443 VAL A O 1
ATOM 3519 N N . ALA A 1 444 ? 5.784 -4.376 -1.288 1.00 96.31 444 ALA A N 1
ATOM 3520 C CA . ALA A 1 444 ? 6.959 -4.910 -0.602 1.00 96.31 444 ALA A CA 1
ATOM 3521 C C . ALA A 1 444 ? 8.216 -4.874 -1.496 1.00 96.31 444 ALA A C 1
ATOM 3523 O O . ALA A 1 444 ? 9.288 -4.487 -1.029 1.00 96.31 444 ALA A O 1
ATOM 3524 N N . ASP A 1 445 ? 8.094 -5.202 -2.784 1.00 98.25 445 ASP A N 1
ATOM 3525 C CA . ASP A 1 445 ? 9.198 -5.138 -3.754 1.00 98.25 445 ASP A CA 1
ATOM 3526 C C . ASP A 1 445 ? 9.728 -3.703 -3.920 1.00 98.25 445 ASP A C 1
ATOM 3528 O O . ASP A 1 445 ? 10.939 -3.461 -3.911 1.00 98.25 445 ASP A O 1
ATOM 3532 N N . VAL A 1 446 ? 8.824 -2.718 -3.968 1.00 98.81 446 VAL A N 1
ATOM 3533 C CA . VAL A 1 446 ? 9.178 -1.291 -4.042 1.00 98.81 446 VAL A CA 1
ATOM 3534 C C . VAL A 1 446 ? 9.845 -0.815 -2.749 1.00 98.81 446 VAL A C 1
ATOM 3536 O O . VAL A 1 446 ? 10.848 -0.099 -2.801 1.00 98.81 446 VAL A O 1
ATOM 3539 N N . VAL A 1 447 ? 9.364 -1.246 -1.576 1.00 98.75 447 VAL A N 1
ATOM 3540 C CA . VAL A 1 447 ? 10.015 -0.964 -0.282 1.00 98.75 447 VAL A CA 1
ATOM 3541 C C . VAL A 1 447 ? 11.433 -1.537 -0.245 1.00 98.75 447 VAL A C 1
ATOM 3543 O O . VAL A 1 447 ? 12.362 -0.847 0.190 1.00 98.75 447 VAL A O 1
ATOM 3546 N N . GLN A 1 448 ? 11.626 -2.769 -0.722 1.00 98.44 448 GLN A N 1
ATOM 3547 C CA . GLN A 1 448 ? 12.941 -3.406 -0.773 1.00 98.44 448 GLN A CA 1
ATOM 3548 C C . GLN A 1 448 ? 13.876 -2.685 -1.749 1.00 98.44 448 GLN A C 1
ATOM 3550 O O . GLN A 1 448 ? 15.014 -2.361 -1.404 1.00 98.44 448 GLN A O 1
ATOM 3555 N N . SER A 1 449 ? 13.378 -2.349 -2.934 1.00 98.56 449 SER A N 1
ATOM 3556 C CA . SER A 1 449 ? 14.133 -1.622 -3.951 1.00 98.56 449 SER A CA 1
ATOM 3557 C C . SER A 1 449 ? 14.541 -0.227 -3.465 1.00 98.56 449 SER A C 1
ATOM 3559 O O . SER A 1 449 ? 15.704 0.167 -3.600 1.00 98.56 449 SER A O 1
ATOM 3561 N N . MET A 1 450 ? 13.632 0.501 -2.807 1.00 98.75 450 MET A N 1
ATOM 3562 C CA . MET A 1 450 ? 13.936 1.771 -2.140 1.00 98.75 450 MET A CA 1
ATOM 3563 C C . MET A 1 450 ? 15.009 1.588 -1.064 1.00 98.75 450 MET A C 1
ATOM 3565 O O . MET A 1 450 ? 15.972 2.355 -1.011 1.00 98.75 450 MET A O 1
ATOM 3569 N N . HIS A 1 451 ? 14.891 0.549 -0.233 1.00 98.38 451 HIS A N 1
ATOM 3570 C CA . HIS A 1 451 ? 15.903 0.215 0.762 1.00 98.38 451 HIS A CA 1
ATOM 3571 C C . HIS A 1 451 ? 17.286 0.030 0.112 1.00 98.38 451 HIS A C 1
ATOM 3573 O O . HIS A 1 451 ? 18.240 0.693 0.527 1.00 98.38 451 HIS A O 1
ATOM 3579 N N . CYS A 1 452 ? 17.395 -0.776 -0.947 1.00 98.19 452 CYS A N 1
ATOM 3580 C CA . CYS A 1 452 ? 18.643 -0.986 -1.683 1.00 98.19 452 CYS A CA 1
ATOM 3581 C C . CYS A 1 452 ? 19.195 0.294 -2.317 1.00 98.19 452 CYS A C 1
ATOM 3583 O O . CYS A 1 452 ? 20.406 0.525 -2.256 1.00 98.19 452 CYS A O 1
ATOM 3585 N N . LEU A 1 453 ? 18.348 1.163 -2.875 1.00 98.31 453 LEU A N 1
ATOM 3586 C CA . LEU A 1 453 ? 18.778 2.461 -3.409 1.00 98.31 453 LEU A CA 1
ATOM 3587 C C . LEU A 1 453 ? 19.392 3.348 -2.316 1.00 98.31 453 LEU A C 1
ATOM 3589 O O . LEU A 1 453 ? 20.418 3.997 -2.548 1.00 98.31 453 LEU A O 1
ATOM 3593 N N . LEU A 1 454 ? 18.815 3.323 -1.111 1.00 97.62 454 LEU A N 1
ATOM 3594 C CA . LEU A 1 454 ? 19.314 4.053 0.054 1.00 97.62 454 LEU A CA 1
ATOM 3595 C C . LEU A 1 454 ? 20.653 3.495 0.561 1.00 97.62 454 LEU A C 1
ATOM 3597 O O . LEU A 1 454 ? 21.556 4.286 0.839 1.00 97.62 454 LEU A O 1
ATOM 3601 N N . VAL A 1 455 ? 20.810 2.167 0.659 1.00 95.69 455 VAL A N 1
ATOM 3602 C CA . VAL A 1 455 ? 22.009 1.547 1.266 1.00 95.69 455 VAL A CA 1
ATOM 3603 C C . VAL A 1 455 ? 23.149 1.264 0.282 1.00 95.69 455 VAL A C 1
ATOM 3605 O O . VAL A 1 455 ? 24.316 1.455 0.623 1.00 95.69 455 VAL A O 1
ATOM 3608 N N . LYS A 1 456 ? 22.835 0.821 -0.940 1.00 95.50 456 LYS A N 1
ATOM 3609 C CA . LYS A 1 456 ? 23.803 0.390 -1.966 1.00 95.50 456 LYS A CA 1
ATOM 3610 C C . LYS A 1 456 ? 23.752 1.248 -3.230 1.00 95.50 456 LYS A C 1
ATOM 3612 O O . LYS A 1 456 ? 24.766 1.357 -3.906 1.00 95.50 456 LYS A O 1
ATOM 3617 N N . GLY A 1 457 ? 22.618 1.877 -3.540 1.00 94.56 457 GLY A N 1
ATOM 3618 C CA . GLY A 1 457 ? 22.433 2.678 -4.756 1.00 94.56 457 GLY A CA 1
ATOM 3619 C C . GLY A 1 457 ? 23.002 4.096 -4.703 1.00 94.56 457 GLY A C 1
ATOM 3620 O O . GLY A 1 457 ? 22.922 4.804 -5.699 1.00 94.56 457 GLY A O 1
ATOM 3621 N N . GLY A 1 458 ? 23.582 4.522 -3.576 1.00 92.81 458 GLY A N 1
ATOM 3622 C CA . GLY A 1 458 ? 24.244 5.825 -3.427 1.00 92.81 458 GLY A CA 1
ATOM 3623 C C . GLY A 1 458 ? 23.329 6.971 -2.980 1.00 92.81 458 GLY A C 1
ATOM 3624 O O . GLY A 1 458 ? 23.840 8.029 -2.611 1.00 92.81 458 GLY A O 1
ATOM 3625 N N . VAL A 1 459 ? 22.007 6.760 -2.922 1.00 95.25 459 VAL A N 1
ATOM 3626 C CA . VAL A 1 459 ? 21.033 7.790 -2.511 1.00 95.25 459 VAL A CA 1
ATOM 3627 C C . VAL A 1 459 ? 21.276 8.249 -1.075 1.00 95.25 459 VAL A C 1
ATOM 3629 O O . VAL A 1 459 ? 21.245 9.450 -0.809 1.00 95.25 459 VAL A O 1
ATOM 3632 N N . GLY A 1 460 ? 21.609 7.323 -0.166 1.00 93.31 460 GLY A N 1
ATOM 3633 C CA . GLY A 1 460 ? 21.844 7.598 1.258 1.00 93.31 460 GLY A CA 1
ATOM 3634 C C . GLY A 1 460 ? 22.931 8.637 1.561 1.00 93.31 460 GLY A C 1
ATOM 3635 O O . GLY A 1 460 ? 23.004 9.131 2.679 1.00 93.31 460 GLY A O 1
ATOM 3636 N N . LYS A 1 461 ? 23.767 9.005 0.579 1.00 91.19 461 LYS A N 1
ATOM 3637 C CA . LYS A 1 461 ? 24.795 10.051 0.720 1.00 91.19 461 LYS A CA 1
ATOM 3638 C C . LYS A 1 461 ? 24.234 11.476 0.699 1.00 91.19 461 LYS A C 1
ATOM 3640 O O . LYS A 1 461 ? 24.932 12.392 1.117 1.00 91.19 461 LYS A O 1
ATOM 3645 N N . PHE A 1 462 ? 23.018 11.652 0.183 1.00 91.94 462 PHE A N 1
ATOM 3646 C CA . PHE A 1 462 ? 22.398 12.956 -0.070 1.00 91.94 462 PHE A CA 1
ATOM 3647 C C . PHE A 1 462 ? 21.168 13.221 0.805 1.00 91.94 462 PHE A C 1
ATOM 3649 O O . PHE A 1 462 ? 20.566 14.289 0.718 1.00 91.94 462 PHE A O 1
ATOM 3656 N N . VAL A 1 463 ? 20.756 12.244 1.613 1.00 94.94 463 VAL A N 1
ATOM 3657 C CA . VAL A 1 463 ? 19.506 12.279 2.376 1.00 94.94 463 VAL A CA 1
ATOM 3658 C C . VAL A 1 463 ? 19.761 11.975 3.850 1.00 94.94 463 VAL A C 1
ATOM 3660 O O . VAL A 1 463 ? 20.638 11.181 4.188 1.00 94.94 463 VAL A O 1
ATOM 3663 N N . GLY A 1 464 ? 19.004 12.622 4.737 1.00 95.06 464 GLY A N 1
ATOM 3664 C CA . GLY A 1 464 ? 19.057 12.385 6.174 1.00 95.06 464 GLY A CA 1
ATOM 3665 C C . GLY A 1 464 ? 18.082 11.296 6.624 1.00 95.06 464 GLY A C 1
ATOM 3666 O O . GLY A 1 464 ? 17.381 10.666 5.832 1.00 95.06 464 GLY A O 1
ATOM 3667 N N . LYS A 1 465 ? 18.011 11.077 7.943 1.00 96.38 465 LYS A N 1
ATOM 3668 C CA . LYS A 1 465 ? 17.110 10.078 8.543 1.00 96.38 465 LYS A CA 1
ATOM 3669 C C . LYS A 1 465 ? 15.632 10.368 8.275 1.00 96.38 465 LYS A C 1
ATOM 3671 O O . LYS A 1 465 ? 14.863 9.428 8.095 1.00 96.38 465 LYS A O 1
ATOM 3676 N N . LEU A 1 466 ? 15.237 11.644 8.225 1.00 97.50 466 LEU A N 1
ATOM 3677 C CA . LEU A 1 466 ? 13.844 12.028 7.981 1.00 97.50 466 LEU A CA 1
ATOM 3678 C C . LEU A 1 466 ? 13.445 11.732 6.533 1.00 97.50 466 LEU A C 1
ATOM 3680 O O . LEU A 1 466 ? 12.354 11.233 6.281 1.00 97.50 466 LEU A O 1
ATOM 3684 N N . GLU A 1 467 ? 14.345 11.994 5.589 1.00 98.19 467 GLU A N 1
ATOM 3685 C CA . GLU A 1 467 ? 14.172 11.660 4.179 1.00 98.19 467 GLU A CA 1
ATOM 3686 C C . GLU A 1 467 ? 14.174 10.144 3.932 1.00 98.19 467 GLU A C 1
ATOM 3688 O O . GLU A 1 467 ? 13.390 9.667 3.118 1.00 98.19 467 GLU A O 1
ATOM 3693 N N . ILE A 1 468 ? 14.993 9.373 4.660 1.00 98.44 468 ILE A N 1
ATOM 3694 C CA . ILE A 1 468 ? 14.950 7.899 4.642 1.00 98.44 468 ILE A CA 1
ATOM 3695 C C . ILE A 1 468 ? 13.585 7.396 5.126 1.00 98.44 468 ILE A C 1
ATOM 3697 O O . ILE A 1 468 ? 12.969 6.559 4.466 1.00 98.44 468 ILE A O 1
ATOM 3701 N N . LEU A 1 469 ? 13.091 7.933 6.249 1.00 98.62 469 LEU A N 1
ATOM 3702 C CA . LEU A 1 469 ? 11.756 7.620 6.757 1.00 98.62 469 LEU A CA 1
ATOM 3703 C C . LEU A 1 469 ? 10.675 7.971 5.728 1.00 98.62 469 LEU A C 1
ATOM 3705 O O . LEU A 1 469 ? 9.781 7.162 5.492 1.00 98.62 469 LEU A O 1
ATOM 3709 N N . ALA A 1 470 ? 10.777 9.138 5.087 1.00 98.69 470 ALA A N 1
ATOM 3710 C CA . ALA A 1 470 ? 9.857 9.547 4.031 1.00 98.69 470 ALA A CA 1
ATOM 3711 C C . ALA A 1 470 ? 9.888 8.585 2.840 1.00 98.69 470 ALA A C 1
ATOM 3713 O O . ALA A 1 470 ? 8.830 8.192 2.364 1.00 98.69 470 ALA A O 1
ATOM 3714 N N . GLY A 1 471 ? 11.076 8.168 2.394 1.00 98.75 471 GLY A N 1
ATOM 3715 C CA . GLY A 1 471 ? 11.230 7.272 1.252 1.00 98.75 471 GLY A CA 1
ATOM 3716 C C . GLY A 1 471 ? 10.625 5.894 1.476 1.00 98.75 471 GLY A C 1
ATOM 3717 O O . GLY A 1 471 ? 9.891 5.396 0.621 1.00 98.75 471 GLY A O 1
ATOM 3718 N N . LEU A 1 472 ? 10.871 5.301 2.645 1.00 98.75 472 LEU A N 1
ATOM 3719 C CA . LEU A 1 472 ? 10.307 3.999 2.999 1.00 98.75 472 LEU A CA 1
ATOM 3720 C C . LEU A 1 472 ? 8.798 4.083 3.255 1.00 98.75 472 LEU A C 1
ATOM 3722 O O . LEU A 1 472 ? 8.058 3.223 2.783 1.00 98.75 472 LEU A O 1
ATOM 3726 N N . LEU A 1 473 ? 8.325 5.134 3.936 1.00 98.69 473 LEU A N 1
ATOM 3727 C CA . LEU A 1 473 ? 6.894 5.335 4.167 1.00 98.69 473 LEU A CA 1
ATOM 3728 C C . LEU A 1 473 ? 6.138 5.604 2.861 1.00 98.69 473 LEU A C 1
ATOM 3730 O O . LEU A 1 473 ? 5.069 5.039 2.672 1.00 98.69 473 LEU A O 1
ATOM 3734 N N . ALA A 1 474 ? 6.689 6.419 1.956 1.00 98.88 474 ALA A N 1
ATOM 3735 C CA . ALA A 1 474 ? 6.106 6.660 0.638 1.00 98.88 474 ALA A CA 1
ATOM 3736 C C . ALA A 1 474 ? 6.018 5.362 -0.170 1.00 98.88 474 ALA A C 1
ATOM 3738 O O . ALA A 1 474 ? 4.950 5.050 -0.682 1.00 98.88 474 ALA A O 1
ATOM 3739 N N . SER A 1 475 ? 7.096 4.571 -0.202 1.00 98.81 475 SER A N 1
ATOM 3740 C CA . SER A 1 475 ? 7.116 3.271 -0.890 1.00 98.81 475 SER A CA 1
ATOM 3741 C C . SER A 1 475 ? 6.056 2.316 -0.332 1.00 98.81 475 SER A C 1
ATOM 3743 O O . SER A 1 475 ? 5.343 1.688 -1.101 1.00 98.81 475 SER A O 1
ATOM 3745 N N . CYS A 1 476 ? 5.888 2.275 0.995 1.00 98.19 476 CYS A N 1
ATOM 3746 C CA . CYS A 1 476 ? 4.901 1.435 1.682 1.00 98.19 476 CYS A CA 1
ATOM 3747 C C . CYS A 1 476 ? 3.441 1.763 1.325 1.00 98.19 476 CYS A C 1
ATOM 3749 O O . CYS A 1 476 ? 2.574 0.913 1.508 1.00 98.19 476 CYS A O 1
ATOM 3751 N N . ILE A 1 477 ? 3.142 2.985 0.878 1.00 98.62 477 ILE A N 1
ATOM 3752 C CA . ILE A 1 477 ? 1.758 3.434 0.666 1.00 98.62 477 ILE A CA 1
ATOM 3753 C C . ILE A 1 477 ? 1.437 3.797 -0.782 1.00 98.62 477 ILE A C 1
ATOM 3755 O O . ILE A 1 477 ? 0.301 4.179 -1.051 1.00 98.62 477 ILE A O 1
ATOM 3759 N N . HIS A 1 478 ? 2.421 3.757 -1.686 1.00 98.75 478 HIS A N 1
ATOM 3760 C CA . HIS A 1 478 ? 2.305 4.418 -2.986 1.00 98.75 478 HIS A CA 1
ATOM 3761 C C . HIS A 1 478 ? 1.176 3.877 -3.869 1.00 98.75 478 HIS A C 1
ATOM 3763 O O . HIS A 1 478 ? 0.651 4.673 -4.632 1.00 98.75 478 HIS A O 1
ATOM 3769 N N . ASP A 1 479 ? 0.767 2.616 -3.677 1.00 98.56 479 ASP A N 1
ATOM 3770 C CA . ASP A 1 479 ? -0.336 1.937 -4.382 1.00 98.56 479 ASP A CA 1
ATOM 3771 C C . ASP A 1 479 ? -1.464 1.458 -3.448 1.00 98.56 479 ASP A C 1
ATOM 3773 O O . ASP A 1 479 ? -2.256 0.567 -3.773 1.00 98.56 479 ASP A O 1
ATOM 3777 N N . PHE A 1 480 ? -1.561 2.029 -2.246 1.00 98.25 480 PHE A N 1
ATOM 3778 C CA . PHE A 1 480 ? -2.520 1.564 -1.246 1.00 98.25 480 PHE A CA 1
ATOM 3779 C C . PHE A 1 480 ? -3.981 1.625 -1.742 1.00 98.25 480 PHE A C 1
ATOM 3781 O O . PHE A 1 480 ? -4.453 2.678 -2.169 1.00 98.25 480 PHE A O 1
ATOM 3788 N N . GLU A 1 481 ? -4.719 0.514 -1.632 1.00 94.69 481 GLU A N 1
ATOM 3789 C CA . GLU A 1 481 ? -6.095 0.323 -2.139 1.00 94.69 481 GLU A CA 1
ATOM 3790 C C . GLU A 1 481 ? -6.246 0.342 -3.674 1.00 94.69 481 GLU A C 1
ATOM 3792 O O . GLU A 1 481 ? -7.378 0.418 -4.150 1.00 94.69 481 GLU A O 1
ATOM 3797 N N . HIS A 1 482 ? -5.170 0.242 -4.471 1.00 95.88 482 HIS A N 1
ATOM 3798 C CA . HIS A 1 482 ? -5.274 0.230 -5.940 1.00 95.88 482 HIS A CA 1
ATOM 3799 C C . HIS A 1 482 ? -6.349 -0.758 -6.441 1.00 95.88 482 HIS A C 1
ATOM 3801 O O . HIS A 1 482 ? -6.457 -1.889 -5.967 1.00 95.88 482 HIS A O 1
ATOM 3807 N N . ARG A 1 483 ? -7.182 -0.330 -7.402 1.00 90.69 483 ARG A N 1
ATOM 3808 C CA . ARG A 1 483 ? -8.358 -1.096 -7.884 1.00 90.69 483 ARG A CA 1
ATOM 3809 C C . ARG A 1 483 ? -8.100 -1.942 -9.132 1.00 90.69 483 ARG A C 1
ATOM 3811 O O . ARG A 1 483 ? -9.019 -2.575 -9.643 1.00 90.69 483 ARG A O 1
ATOM 3818 N N . GLY A 1 484 ? -6.881 -1.893 -9.656 1.00 95.06 484 GLY A N 1
ATOM 3819 C CA . GLY A 1 484 ? -6.510 -2.550 -10.908 1.00 95.06 484 GLY A CA 1
ATOM 3820 C C . GLY A 1 484 ? -6.913 -1.778 -12.167 1.00 95.06 484 GLY A C 1
ATOM 3821 O O . GLY A 1 484 ? -7.009 -2.362 -13.243 1.00 95.06 484 GLY A O 1
ATOM 3822 N N . PHE A 1 485 ? -7.170 -0.471 -12.039 1.00 96.31 485 PHE A N 1
ATOM 3823 C CA . PHE A 1 485 ? -7.521 0.407 -13.153 1.00 96.31 485 PHE A CA 1
ATOM 3824 C C . PHE A 1 485 ? -6.581 1.607 -13.220 1.00 96.31 485 PHE A C 1
ATOM 3826 O O . PHE A 1 485 ? -6.269 2.218 -12.200 1.00 96.31 485 PHE A O 1
ATOM 3833 N N . ASN A 1 486 ? -6.172 1.983 -14.430 1.00 97.81 486 ASN A N 1
ATOM 3834 C CA . ASN A 1 486 ? -5.347 3.168 -14.637 1.00 97.81 486 ASN A CA 1
ATOM 3835 C C . ASN A 1 486 ? -6.146 4.481 -14.506 1.00 97.81 486 ASN A C 1
ATOM 3837 O O . ASN A 1 486 ? -7.372 4.517 -14.639 1.00 97.81 486 ASN A O 1
ATOM 3841 N N . ASN A 1 487 ? -5.422 5.588 -14.323 1.00 98.31 487 ASN A N 1
ATOM 3842 C CA . ASN A 1 487 ? -6.001 6.926 -14.168 1.00 98.31 487 ASN A CA 1
ATOM 3843 C C . ASN A 1 487 ? -6.958 7.318 -15.316 1.00 98.31 487 ASN A C 1
ATOM 3845 O O . ASN A 1 487 ? -8.023 7.880 -15.071 1.00 98.31 487 ASN A O 1
ATOM 3849 N N . ASP A 1 488 ? -6.628 6.985 -16.569 1.00 97.81 488 ASP A N 1
ATOM 3850 C CA . ASP A 1 488 ? -7.461 7.308 -17.741 1.00 97.81 488 ASP A CA 1
ATOM 3851 C C . ASP A 1 488 ? -8.815 6.572 -17.733 1.00 97.81 488 ASP A C 1
ATOM 3853 O O . ASP A 1 488 ? -9.838 7.156 -18.099 1.00 97.81 488 ASP A O 1
ATOM 3857 N N . PHE A 1 489 ? -8.852 5.319 -17.271 1.00 98.19 489 PHE A N 1
ATOM 3858 C CA . PHE A 1 489 ? -10.101 4.585 -17.087 1.00 98.19 489 PHE A CA 1
ATOM 3859 C C . PHE A 1 489 ? -10.977 5.244 -16.027 1.00 98.19 489 PHE A C 1
ATOM 3861 O O . PHE A 1 489 ? -12.139 5.532 -16.314 1.00 98.19 489 PHE A O 1
ATOM 3868 N N . LEU A 1 490 ? -10.412 5.553 -14.854 1.00 98.12 490 LEU A N 1
ATOM 3869 C CA . LEU A 1 490 ? -11.139 6.193 -13.752 1.00 98.12 490 LEU A CA 1
ATOM 3870 C C . LEU A 1 490 ? -11.780 7.516 -14.192 1.00 98.12 490 LEU A C 1
ATOM 3872 O O . LEU A 1 490 ? -12.962 7.749 -13.930 1.00 98.12 490 LEU A O 1
ATOM 3876 N N . VAL A 1 491 ? -11.035 8.339 -14.939 1.00 98.19 491 VAL A N 1
ATOM 3877 C CA . VAL A 1 491 ? -11.530 9.602 -15.510 1.00 98.19 491 VAL A CA 1
ATOM 3878 C C . VAL A 1 491 ? -12.662 9.357 -16.509 1.00 98.19 491 VAL A C 1
ATOM 3880 O O . VAL A 1 491 ? -13.730 9.965 -16.411 1.00 98.19 491 VAL A O 1
ATOM 3883 N N . LYS A 1 492 ? -12.483 8.435 -17.462 1.00 97.56 492 LYS A N 1
ATOM 3884 C CA . LYS A 1 492 ? -13.508 8.131 -18.478 1.00 97.56 492 LYS A CA 1
ATOM 3885 C C . LYS A 1 492 ? -14.793 7.570 -17.881 1.00 97.56 492 LYS A C 1
ATOM 3887 O O . LYS A 1 492 ? -15.863 7.797 -18.446 1.00 97.56 492 LYS A O 1
ATOM 3892 N N . THR A 1 493 ? -14.698 6.830 -16.780 1.00 96.62 493 THR A N 1
ATOM 3893 C CA . THR A 1 493 ? -15.857 6.249 -16.098 1.00 96.62 493 THR A CA 1
ATOM 3894 C C . THR A 1 493 ? -16.452 7.155 -15.029 1.00 96.62 493 THR A C 1
ATOM 3896 O O . THR A 1 493 ? -17.441 6.756 -14.424 1.00 96.62 493 THR A O 1
ATOM 3899 N N . GLN A 1 494 ? -15.885 8.350 -14.817 1.00 95.94 494 GLN A N 1
ATOM 3900 C CA . GLN A 1 494 ? -16.288 9.279 -13.758 1.00 95.94 494 GLN A CA 1
ATOM 3901 C C . GLN A 1 494 ? -16.295 8.602 -12.380 1.00 95.94 494 GLN A C 1
ATOM 3903 O O . GLN A 1 494 ? -17.253 8.734 -11.623 1.00 95.94 494 GLN A O 1
ATOM 3908 N N . ASP A 1 495 ? -15.245 7.828 -12.093 1.00 97.56 495 ASP A N 1
ATOM 3909 C CA . ASP A 1 495 ? -15.066 7.206 -10.781 1.00 97.56 495 ASP A CA 1
ATOM 3910 C C . ASP A 1 495 ? -14.949 8.285 -9.694 1.00 97.56 495 ASP A C 1
ATOM 3912 O O . ASP A 1 495 ? -14.420 9.373 -9.945 1.00 97.56 495 ASP A O 1
ATOM 3916 N N . ASP A 1 496 ? -15.411 7.979 -8.481 1.00 97.62 496 ASP A N 1
ATOM 3917 C CA . ASP A 1 496 ? -15.366 8.900 -7.343 1.00 97.62 496 ASP A CA 1
ATOM 3918 C C . ASP A 1 496 ? -13.950 9.448 -7.106 1.00 97.62 496 ASP A C 1
ATOM 3920 O O . ASP A 1 496 ? -13.789 10.631 -6.812 1.00 97.62 496 ASP A O 1
ATOM 3924 N N . TRP A 1 497 ? -12.905 8.639 -7.325 1.00 97.56 497 TRP A N 1
ATOM 3925 C CA . TRP A 1 497 ? -11.521 9.100 -7.176 1.00 97.56 497 TRP A CA 1
ATOM 3926 C C . TRP A 1 497 ? -11.130 10.137 -8.226 1.00 97.56 497 TRP A C 1
ATOM 3928 O O . TRP A 1 497 ? -10.410 11.090 -7.919 1.00 97.56 497 TRP A O 1
ATOM 3938 N N . ALA A 1 498 ? -11.620 9.995 -9.460 1.00 98.00 498 ALA A N 1
ATOM 3939 C CA . ALA A 1 498 ? -11.392 10.981 -10.510 1.00 98.00 498 ALA A CA 1
ATOM 3940 C C . ALA A 1 498 ? -12.135 12.288 -10.202 1.00 98.00 498 ALA A C 1
ATOM 3942 O O . ALA A 1 498 ? -11.566 13.372 -10.336 1.00 98.00 498 ALA A O 1
ATOM 3943 N N . ILE A 1 499 ? -13.363 12.192 -9.685 1.00 97.25 499 ILE A N 1
ATOM 3944 C CA . ILE A 1 499 ? -14.153 13.352 -9.253 1.00 97.25 499 ILE A CA 1
ATOM 3945 C C . ILE A 1 499 ? -13.451 14.096 -8.106 1.00 97.25 499 ILE A C 1
ATOM 3947 O O . ILE A 1 499 ? -13.245 15.308 -8.195 1.00 97.25 499 ILE A O 1
ATOM 3951 N N . ASP A 1 500 ? -13.034 13.383 -7.058 1.00 96.56 500 ASP A N 1
ATOM 3952 C CA . ASP A 1 500 ? -12.401 13.962 -5.867 1.00 96.56 500 ASP A CA 1
ATOM 3953 C C . ASP A 1 500 ? -11.063 14.650 -6.186 1.00 96.56 500 ASP A C 1
ATOM 3955 O O . ASP A 1 500 ? -10.744 15.717 -5.648 1.00 96.56 500 ASP A O 1
ATOM 3959 N N . SER A 1 501 ? -10.287 14.064 -7.100 1.00 97.00 501 SER A N 1
ATOM 3960 C CA . SER A 1 501 ? -8.989 14.583 -7.554 1.00 97.00 501 SER A CA 1
ATOM 3961 C C . SER A 1 501 ? -9.092 15.591 -8.704 1.00 97.00 501 SER A C 1
ATOM 3963 O O . SER A 1 501 ? -8.094 16.217 -9.068 1.00 97.00 501 SER A O 1
ATOM 3965 N N . ASN A 1 502 ? -10.292 15.822 -9.243 1.00 97.69 502 ASN A N 1
ATOM 3966 C CA . ASN A 1 502 ? -10.524 16.641 -10.436 1.00 97.69 502 ASN A CA 1
ATOM 3967 C C . ASN A 1 502 ? -9.655 16.188 -11.624 1.00 97.69 502 ASN A C 1
ATOM 3969 O O . ASN A 1 502 ? -8.972 17.007 -12.248 1.00 97.69 502 ASN A O 1
ATOM 3973 N N . ASP A 1 503 ? -9.664 14.881 -11.888 1.00 97.69 503 ASP A N 1
ATOM 3974 C CA . ASP A 1 503 ? -8.938 14.190 -12.960 1.00 97.69 503 ASP A CA 1
ATOM 3975 C C . ASP A 1 503 ? -7.400 14.297 -12.882 1.00 97.69 503 ASP A C 1
ATOM 3977 O O . ASP A 1 503 ? -6.704 14.023 -13.862 1.00 97.69 503 ASP A O 1
ATOM 3981 N N . LYS A 1 504 ? -6.837 14.707 -11.736 1.00 97.19 504 LYS A N 1
ATOM 3982 C CA . LYS A 1 504 ? -5.386 14.874 -11.546 1.00 97.19 504 LYS A CA 1
ATOM 3983 C C . LYS A 1 504 ? -4.818 13.769 -10.671 1.00 97.19 504 LYS A C 1
ATOM 3985 O O . LYS A 1 504 ? -4.976 13.821 -9.455 1.00 97.19 504 LYS A O 1
ATOM 3990 N N . SER A 1 505 ? -4.138 12.814 -11.300 1.00 97.75 505 SER A N 1
ATOM 3991 C CA . SER A 1 505 ? -3.539 11.651 -10.633 1.00 97.75 505 SER A CA 1
ATOM 3992 C C . SER A 1 505 ? -4.523 10.971 -9.654 1.00 97.75 505 SER A C 1
ATOM 3994 O O . SER A 1 505 ? -4.280 10.985 -8.441 1.00 97.75 505 SER A O 1
ATOM 3996 N N . PRO A 1 506 ? -5.702 10.491 -10.126 1.00 98.56 506 PRO A N 1
ATOM 3997 C CA . PRO A 1 506 ? -6.730 9.913 -9.256 1.00 98.56 506 PRO A CA 1
ATOM 3998 C C . PRO A 1 506 ? -6.228 8.818 -8.309 1.00 98.56 506 PRO A C 1
ATOM 4000 O O . PRO A 1 506 ? -6.525 8.882 -7.116 1.00 98.56 506 PRO A O 1
ATOM 4003 N N . ASN A 1 507 ? -5.454 7.857 -8.821 1.00 98.50 507 ASN A N 1
ATOM 4004 C CA . ASN A 1 507 ? -4.885 6.765 -8.034 1.00 98.50 507 ASN A CA 1
ATOM 4005 C C . ASN A 1 507 ? -3.943 7.305 -6.953 1.00 98.50 507 ASN A C 1
ATOM 4007 O O . ASN A 1 507 ? -4.202 7.134 -5.764 1.00 98.50 507 ASN A O 1
ATOM 4011 N N . GLU A 1 508 ? -2.921 8.070 -7.337 1.00 98.75 508 GLU A N 1
ATOM 4012 C CA . GLU A 1 508 ? -1.894 8.593 -6.428 1.00 98.75 508 GLU A CA 1
ATOM 4013 C C . GLU A 1 508 ? -2.496 9.508 -5.347 1.00 98.75 508 GLU A C 1
ATOM 4015 O O . GLU A 1 508 ? -2.121 9.455 -4.169 1.00 98.75 508 GLU A O 1
ATOM 4020 N N . SER A 1 509 ? -3.498 10.310 -5.723 1.00 98.38 509 SER A N 1
ATOM 4021 C CA . SER A 1 509 ? -4.271 11.136 -4.791 1.00 98.38 509 SER A CA 1
ATOM 4022 C C . SER A 1 509 ? -5.027 10.286 -3.770 1.00 98.38 509 SER A C 1
ATOM 4024 O O . SER A 1 509 ? -5.044 10.618 -2.577 1.00 98.38 509 SER A O 1
ATOM 4026 N N . HIS A 1 510 ? -5.646 9.191 -4.218 1.00 98.56 510 HIS A N 1
ATOM 4027 C CA . HIS A 1 510 ? -6.358 8.260 -3.351 1.00 98.56 510 HIS A CA 1
ATOM 4028 C C . HIS A 1 510 ? -5.404 7.550 -2.386 1.00 98.56 510 HIS A C 1
ATOM 4030 O O . HIS A 1 510 ? -5.620 7.647 -1.174 1.00 98.56 510 HIS A O 1
ATOM 4036 N N . HIS A 1 511 ? -4.316 6.958 -2.895 1.00 98.56 511 HIS A N 1
ATOM 4037 C CA . HIS A 1 511 ? -3.279 6.258 -2.122 1.00 98.56 511 HIS A CA 1
ATOM 4038 C C . HIS A 1 511 ? -2.785 7.107 -0.944 1.00 98.56 511 HIS A C 1
ATOM 4040 O O . HIS A 1 511 ? -2.788 6.673 0.215 1.00 98.56 511 HIS A O 1
ATOM 4046 N N . LEU A 1 512 ? -2.466 8.379 -1.210 1.00 98.75 512 LEU A N 1
ATOM 4047 C CA . LEU A 1 512 ? -2.094 9.348 -0.181 1.00 98.75 512 LEU A CA 1
ATOM 4048 C C . LEU A 1 512 ? -3.243 9.630 0.790 1.00 98.75 512 LEU A C 1
ATOM 4050 O O . LEU A 1 512 ? -3.057 9.606 2.011 1.00 98.75 512 LEU A O 1
ATOM 4054 N N . SER A 1 513 ? -4.428 9.955 0.268 1.00 97.81 513 SER A N 1
ATOM 4055 C CA . SER A 1 513 ? -5.551 10.392 1.097 1.00 97.81 513 SER A CA 1
ATOM 4056 C C . SER A 1 513 ? -6.012 9.306 2.073 1.00 97.81 513 SER A C 1
ATOM 4058 O O . SER A 1 513 ? -6.199 9.609 3.255 1.00 97.81 513 SER A O 1
ATOM 4060 N N . SER A 1 514 ? -6.142 8.056 1.621 1.00 97.25 514 SER A N 1
ATOM 4061 C CA . SER A 1 514 ? -6.563 6.923 2.447 1.00 97.25 514 SER A CA 1
ATOM 4062 C C . SER A 1 514 ? -5.506 6.562 3.484 1.00 97.25 514 SER A C 1
ATOM 4064 O O . SER A 1 514 ? -5.821 6.493 4.674 1.00 97.25 514 SER A O 1
ATOM 4066 N N . SER A 1 515 ? -4.235 6.480 3.090 1.00 98.19 515 SER A N 1
ATOM 4067 C CA . SER A 1 515 ? -3.135 6.176 4.015 1.00 98.19 515 SER A CA 1
ATOM 4068 C C . SER A 1 515 ? -3.014 7.214 5.132 1.00 98.19 515 SER A C 1
ATOM 4070 O O . SER A 1 515 ? -2.883 6.883 6.311 1.00 98.19 515 SER A O 1
ATOM 4072 N N . PHE A 1 516 ? -3.143 8.503 4.804 1.00 98.31 516 PHE A N 1
ATOM 4073 C CA . PHE A 1 516 ? -3.131 9.550 5.822 1.00 98.31 516 PHE A CA 1
ATOM 4074 C C . PHE A 1 516 ? -4.403 9.600 6.677 1.00 98.31 516 PHE A C 1
ATOM 4076 O O . PHE A 1 516 ? -4.345 10.116 7.794 1.00 98.31 516 PHE A O 1
ATOM 4083 N N . ARG A 1 517 ? -5.548 9.089 6.202 1.00 97.56 517 ARG A N 1
ATOM 4084 C CA . ARG A 1 517 ? -6.738 8.901 7.049 1.00 97.56 517 ARG A CA 1
ATOM 4085 C C . ARG A 1 517 ? -6.510 7.788 8.070 1.00 97.56 517 ARG A C 1
ATOM 4087 O O . ARG A 1 517 ? -6.844 8.008 9.231 1.00 97.56 517 ARG A O 1
ATOM 4094 N N . ILE A 1 518 ? -5.883 6.676 7.680 1.00 92.56 518 ILE A N 1
ATOM 4095 C CA . ILE A 1 518 ? -5.488 5.600 8.606 1.00 92.56 518 ILE A CA 1
ATOM 4096 C C . ILE A 1 518 ? -4.523 6.148 9.655 1.00 92.56 518 ILE A C 1
ATOM 4098 O O . ILE A 1 518 ? -4.763 6.013 10.847 1.00 92.56 518 ILE A O 1
ATOM 4102 N N . LEU A 1 519 ? -3.491 6.887 9.238 1.00 94.88 519 LEU A N 1
ATOM 4103 C CA . LEU A 1 519 ? -2.515 7.472 10.164 1.00 94.88 519 LEU A CA 1
ATOM 4104 C C . LEU A 1 519 ? -3.133 8.441 11.193 1.00 94.88 519 LEU A C 1
ATOM 4106 O O . LEU A 1 519 ? -2.547 8.689 12.244 1.00 94.88 519 LEU A O 1
ATOM 4110 N N . ARG A 1 520 ? -4.315 9.010 10.912 1.00 93.62 520 ARG A N 1
ATOM 4111 C CA . ARG A 1 520 ? -5.050 9.865 11.861 1.00 93.62 520 ARG A CA 1
ATOM 4112 C C . ARG A 1 520 ? -5.789 9.080 12.942 1.00 93.62 520 ARG A C 1
ATOM 4114 O O . ARG A 1 520 ? -6.180 9.694 13.936 1.00 93.62 520 ARG A O 1
ATOM 4121 N N . GLN A 1 521 ? -6.014 7.784 12.753 1.00 89.69 521 GLN A N 1
ATOM 4122 C CA . GLN A 1 521 ? -6.668 6.938 13.744 1.00 89.69 521 GLN A CA 1
ATOM 4123 C C . GLN A 1 521 ? -5.758 6.778 14.980 1.00 89.69 521 GLN A C 1
ATOM 4125 O O . GLN A 1 521 ? -4.551 6.567 14.818 1.00 89.69 521 GLN A O 1
ATOM 4130 N N . PRO A 1 522 ? -6.274 6.914 16.219 1.00 86.50 522 PRO A N 1
ATOM 4131 C CA . PRO A 1 522 ? -5.462 6.855 17.443 1.00 86.50 522 PRO A CA 1
ATOM 4132 C C . PRO A 1 522 ? -4.565 5.613 17.580 1.00 86.50 522 PRO A C 1
ATOM 4134 O O . PRO A 1 522 ? -3.448 5.721 18.099 1.00 86.50 522 PRO A O 1
ATOM 4137 N N . GLU A 1 523 ? -5.056 4.474 17.101 1.00 80.38 523 GLU A N 1
ATOM 4138 C CA . GLU A 1 523 ? -4.459 3.138 17.110 1.00 80.38 523 GLU A CA 1
ATOM 4139 C C . GLU A 1 523 ? -3.415 2.910 16.009 1.00 80.38 523 GLU A C 1
ATOM 4141 O O . GLU A 1 523 ? -2.616 1.986 16.129 1.00 80.38 523 GLU A O 1
ATOM 4146 N N . CYS A 1 524 ? -3.388 3.768 14.985 1.00 76.00 524 CYS A N 1
ATOM 4147 C CA . CYS A 1 524 ? -2.448 3.713 13.859 1.00 76.00 524 CYS A CA 1
ATOM 4148 C C . CYS A 1 524 ? -1.493 4.920 13.828 1.00 76.00 524 CYS A C 1
ATOM 4150 O O . CYS A 1 524 ? -0.551 4.949 13.040 1.00 76.00 524 CYS A O 1
ATOM 4152 N N . ASN A 1 525 ? -1.703 5.934 14.677 1.00 94.31 525 ASN A N 1
ATOM 4153 C CA . ASN A 1 525 ? -0.873 7.140 14.720 1.00 94.31 525 ASN A CA 1
ATOM 4154 C C . ASN A 1 525 ? 0.482 6.893 15.407 1.00 94.31 525 ASN A C 1
ATOM 4156 O O . ASN A 1 525 ? 0.735 7.329 16.539 1.00 94.31 525 ASN A O 1
ATOM 4160 N N . PHE A 1 526 ? 1.376 6.200 14.706 1.00 94.19 526 PHE A N 1
ATOM 4161 C CA . PHE A 1 526 ? 2.719 5.886 15.191 1.00 94.19 526 PHE A CA 1
ATOM 4162 C C . PHE A 1 526 ? 3.655 7.099 15.258 1.00 94.19 526 PHE A C 1
ATOM 4164 O O . PHE A 1 526 ? 4.669 7.052 15.947 1.00 94.19 526 PHE A O 1
ATOM 4171 N N . LEU A 1 527 ? 3.287 8.212 14.613 1.00 97.00 527 LEU A N 1
ATOM 4172 C CA . LEU A 1 527 ? 4.038 9.470 14.624 1.00 97.00 527 LEU A CA 1
ATOM 4173 C C . LEU A 1 527 ? 3.692 10.382 15.810 1.00 97.00 527 LEU A C 1
ATOM 4175 O O . LEU A 1 527 ? 4.235 11.479 15.904 1.00 97.00 527 LEU A O 1
ATOM 4179 N N . HIS A 1 528 ? 2.781 9.988 16.705 1.00 95.38 528 HIS A N 1
ATOM 4180 C CA . HIS A 1 528 ? 2.211 10.903 17.702 1.00 95.38 528 HIS A CA 1
ATOM 4181 C C . HIS A 1 528 ? 3.234 11.548 18.662 1.00 95.38 528 HIS A C 1
ATOM 4183 O O . HIS A 1 528 ? 2.947 12.614 19.205 1.00 95.38 528 HIS A O 1
ATOM 4189 N N . GLN A 1 529 ? 4.410 10.938 18.854 1.00 94.19 529 GLN A N 1
ATOM 4190 C CA . GLN A 1 529 ? 5.503 11.479 19.679 1.00 94.19 529 GLN A CA 1
ATOM 4191 C C . GLN A 1 529 ? 6.489 12.355 18.886 1.00 94.19 529 GLN A C 1
ATOM 4193 O O . GLN A 1 529 ? 7.261 13.110 19.477 1.00 94.19 529 GLN A O 1
ATOM 4198 N N . MET A 1 530 ? 6.447 12.306 17.552 1.00 96.19 530 MET A N 1
ATOM 4199 C CA . MET A 1 530 ? 7.308 13.105 16.684 1.00 96.19 530 MET A CA 1
ATOM 4200 C C . MET A 1 530 ? 6.907 14.593 16.745 1.00 96.19 530 MET A C 1
ATOM 4202 O O . MET A 1 530 ? 5.716 14.911 16.689 1.00 96.19 530 MET A O 1
ATOM 4206 N N . PRO A 1 531 ? 7.858 15.545 16.786 1.00 97.38 531 PRO A N 1
ATOM 4207 C CA . PRO A 1 531 ? 7.565 16.975 16.700 1.00 97.38 531 PRO A CA 1
ATOM 4208 C C . PRO A 1 531 ? 6.692 17.345 15.490 1.00 97.38 531 PRO A C 1
ATOM 4210 O O . PRO A 1 531 ? 6.969 16.939 14.362 1.00 97.38 531 PRO A O 1
ATOM 4213 N N . GLN A 1 532 ? 5.685 18.205 15.686 1.00 96.25 532 GLN A N 1
ATOM 4214 C CA . GLN A 1 532 ? 4.741 18.586 14.619 1.00 96.25 532 GLN A CA 1
ATOM 4215 C C . GLN A 1 532 ? 5.416 19.168 13.367 1.00 96.25 532 GLN A C 1
ATOM 4217 O O . GLN A 1 532 ? 4.960 18.922 12.254 1.00 96.25 532 GLN A O 1
ATOM 4222 N N . ALA A 1 533 ? 6.514 19.916 13.527 1.00 97.31 533 ALA A N 1
ATOM 4223 C CA . ALA A 1 533 ? 7.271 20.448 12.395 1.00 97.31 533 ALA A CA 1
ATOM 4224 C C . ALA A 1 533 ? 7.908 19.332 11.544 1.00 97.31 533 ALA A C 1
ATOM 4226 O O . ALA A 1 533 ? 7.882 19.411 10.317 1.00 97.31 533 ALA A O 1
ATOM 4227 N N . GLN A 1 534 ? 8.420 18.274 12.184 1.00 97.06 534 GLN A N 1
ATOM 4228 C CA . GLN A 1 534 ? 8.948 17.098 11.488 1.00 97.06 534 GLN A CA 1
ATOM 4229 C C . GLN A 1 534 ? 7.823 16.294 10.835 1.00 97.06 534 GLN A C 1
ATOM 4231 O O . GLN A 1 534 ? 7.960 15.937 9.672 1.00 97.06 534 GLN A O 1
ATOM 4236 N N . GLN A 1 535 ? 6.684 16.100 11.513 1.00 97.81 535 GLN A N 1
ATOM 4237 C CA . GLN A 1 535 ? 5.517 15.440 10.911 1.00 97.81 535 GLN A CA 1
ATOM 4238 C C . GLN A 1 535 ? 5.021 16.181 9.660 1.00 97.81 535 GLN A C 1
ATOM 4240 O O . GLN A 1 535 ? 4.706 15.559 8.647 1.00 97.81 535 GLN A O 1
ATOM 4245 N N . ALA A 1 536 ? 4.972 17.517 9.704 1.00 97.81 536 ALA A N 1
ATOM 4246 C CA . ALA A 1 536 ? 4.574 18.335 8.562 1.00 97.81 536 ALA A CA 1
ATOM 4247 C C . ALA A 1 536 ? 5.566 18.215 7.395 1.00 97.81 536 ALA A C 1
ATOM 4249 O O . ALA A 1 536 ? 5.144 18.123 6.240 1.00 97.81 536 ALA A O 1
ATOM 4250 N N . HIS A 1 537 ? 6.871 18.182 7.687 1.00 97.56 537 HIS A N 1
ATOM 4251 C CA . HIS A 1 537 ? 7.899 17.993 6.666 1.00 97.56 537 HIS A CA 1
ATOM 4252 C C . HIS A 1 537 ? 7.847 16.580 6.064 1.00 97.56 537 HIS A C 1
ATOM 4254 O O . HIS A 1 537 ? 7.786 16.447 4.844 1.00 97.56 537 HIS A O 1
ATOM 4260 N N . LEU A 1 538 ? 7.763 15.542 6.902 1.00 98.44 538 LEU A N 1
ATOM 4261 C CA . LEU A 1 538 ? 7.592 14.150 6.485 1.00 98.44 538 LEU A CA 1
ATOM 4262 C C . LEU A 1 538 ? 6.374 13.998 5.571 1.00 98.44 538 LEU A C 1
ATOM 4264 O O . LEU A 1 538 ? 6.484 13.452 4.478 1.00 98.44 538 LEU A O 1
ATOM 4268 N N . ARG A 1 539 ? 5.225 14.550 5.981 1.00 98.38 539 ARG A N 1
ATOM 4269 C CA . ARG A 1 539 ? 3.999 14.540 5.176 1.00 98.38 539 ARG A CA 1
ATOM 4270 C C . ARG A 1 539 ? 4.224 15.167 3.803 1.00 98.38 539 ARG A C 1
ATOM 4272 O O . ARG A 1 539 ? 3.758 14.614 2.815 1.00 98.38 539 ARG A O 1
ATOM 4279 N N . LYS A 1 540 ? 4.904 16.315 3.738 1.00 98.38 540 LYS A N 1
ATOM 4280 C CA . LYS A 1 540 ? 5.189 16.991 2.469 1.00 98.38 540 LYS A CA 1
ATOM 4281 C C . LYS A 1 540 ? 6.061 16.122 1.558 1.00 98.38 540 LYS A C 1
ATOM 4283 O O . LYS A 1 540 ? 5.699 15.938 0.405 1.00 98.38 540 LYS A O 1
ATOM 4288 N N . LEU A 1 541 ? 7.147 15.554 2.088 1.00 98.56 541 LEU A N 1
ATOM 4289 C CA . LEU A 1 541 ? 8.035 14.668 1.329 1.00 98.56 541 LEU A CA 1
ATOM 4290 C C . LEU A 1 541 ? 7.283 13.450 0.786 1.00 98.56 541 LEU A C 1
ATOM 4292 O O . LEU A 1 541 ? 7.374 13.163 -0.399 1.00 98.56 541 LEU A O 1
ATOM 4296 N N . VAL A 1 542 ? 6.492 12.781 1.628 1.00 98.88 542 VAL A N 1
ATOM 4297 C CA . VAL A 1 542 ? 5.705 11.607 1.223 1.00 98.88 542 VAL A CA 1
ATOM 4298 C C . VAL A 1 542 ? 4.692 11.958 0.128 1.00 98.88 542 VAL A C 1
ATOM 4300 O O . VAL A 1 542 ? 4.579 11.216 -0.842 1.00 98.88 542 VAL A O 1
ATOM 4303 N N . ILE A 1 543 ? 4.003 13.104 0.233 1.00 98.81 543 ILE A N 1
ATOM 4304 C CA . ILE A 1 543 ? 3.097 13.587 -0.825 1.00 98.81 543 ILE A CA 1
ATOM 4305 C C . ILE A 1 543 ? 3.863 13.806 -2.130 1.00 98.81 543 ILE A C 1
ATOM 4307 O O . ILE A 1 543 ? 3.459 13.280 -3.162 1.00 98.81 543 ILE A O 1
ATOM 4311 N N . ASP A 1 544 ? 4.971 14.547 -2.088 1.00 98.56 544 ASP A N 1
ATOM 4312 C CA . ASP A 1 544 ? 5.755 14.857 -3.286 1.00 98.56 544 ASP A CA 1
ATOM 4313 C C . ASP A 1 544 ? 6.326 13.584 -3.946 1.00 98.56 544 ASP A C 1
ATOM 4315 O O . ASP A 1 544 ? 6.477 13.547 -5.167 1.00 98.56 544 ASP A O 1
ATOM 4319 N N . MET A 1 545 ? 6.628 12.542 -3.161 1.00 98.75 545 MET A N 1
ATOM 4320 C CA . MET A 1 545 ? 7.121 11.250 -3.649 1.00 98.75 545 MET A CA 1
ATOM 4321 C C . MET A 1 545 ? 6.033 10.389 -4.287 1.00 98.75 545 MET A C 1
ATOM 4323 O O . MET A 1 545 ? 6.232 9.921 -5.401 1.00 98.75 545 MET A O 1
ATOM 4327 N N . VAL A 1 546 ? 4.893 10.180 -3.622 1.00 98.81 546 VAL A N 1
ATOM 4328 C CA . VAL A 1 546 ? 3.821 9.340 -4.187 1.00 98.81 546 VAL A CA 1
ATOM 4329 C C . VAL A 1 546 ? 3.194 10.020 -5.401 1.00 98.81 546 VAL A C 1
ATOM 4331 O O . VAL A 1 546 ? 2.978 9.37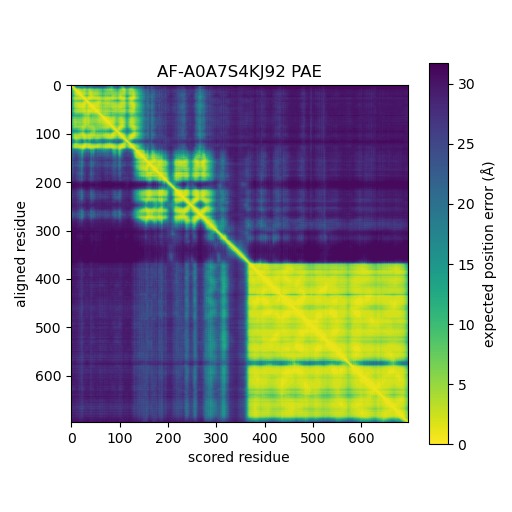7 -6.411 1.00 98.81 546 VAL A O 1
ATOM 4334 N N . MET A 1 547 ? 3.017 11.345 -5.400 1.00 98.50 547 MET A N 1
ATOM 4335 C CA . MET A 1 547 ? 2.542 12.044 -6.607 1.00 98.50 547 MET A CA 1
ATOM 4336 C C . MET A 1 547 ? 3.502 11.909 -7.800 1.00 98.50 547 MET A C 1
ATOM 4338 O O . MET A 1 547 ? 3.096 12.090 -8.943 1.00 98.50 547 MET A O 1
ATOM 4342 N N . ALA A 1 548 ? 4.783 11.622 -7.553 1.00 98.25 548 ALA A N 1
ATOM 4343 C CA . ALA A 1 548 ? 5.769 11.411 -8.604 1.00 98.25 548 ALA A CA 1
ATOM 4344 C C . ALA A 1 548 ? 5.711 10.006 -9.228 1.00 98.25 548 ALA A C 1
ATOM 4346 O O . ALA A 1 548 ? 6.333 9.811 -10.278 1.00 98.25 548 ALA A O 1
ATOM 4347 N N . THR A 1 549 ? 5.000 9.038 -8.633 1.00 98.50 549 THR A N 1
ATOM 4348 C CA . THR A 1 549 ? 4.843 7.700 -9.228 1.00 98.50 549 THR A CA 1
ATOM 4349 C C . THR A 1 549 ? 3.945 7.742 -10.463 1.00 98.50 549 THR A C 1
ATOM 4351 O O . THR A 1 549 ? 4.245 7.023 -11.415 1.00 98.50 549 THR A O 1
ATOM 4354 N N . ASP A 1 550 ? 3.019 8.710 -10.557 1.00 98.38 550 ASP A N 1
ATOM 4355 C CA . ASP A 1 550 ? 2.205 8.948 -11.756 1.00 98.38 550 ASP A CA 1
ATOM 4356 C C . ASP A 1 550 ? 3.077 8.992 -13.024 1.00 98.38 550 ASP A C 1
ATOM 4358 O O . ASP A 1 550 ? 3.995 9.811 -13.196 1.00 98.38 550 ASP A O 1
ATOM 4362 N N . MET A 1 551 ? 2.793 8.073 -13.944 1.00 95.44 551 MET A N 1
ATOM 4363 C CA . MET A 1 551 ? 3.522 7.942 -15.201 1.00 95.44 551 MET A CA 1
ATOM 4364 C C . MET A 1 551 ? 3.311 9.134 -16.145 1.00 95.44 551 MET A C 1
ATOM 4366 O O . MET A 1 551 ? 4.147 9.356 -17.027 1.00 95.44 551 MET A O 1
ATOM 4370 N N . GLY A 1 552 ? 2.274 9.951 -15.934 1.00 95.12 552 GLY A N 1
ATOM 4371 C CA . GLY A 1 552 ? 2.089 11.240 -16.604 1.00 95.12 552 GLY A CA 1
ATOM 4372 C C . GLY A 1 552 ? 3.208 12.250 -16.309 1.00 95.12 552 GLY A C 1
ATOM 4373 O O . GLY A 1 552 ? 3.581 13.029 -17.189 1.00 95.12 552 GLY A O 1
ATOM 4374 N N . GLU A 1 553 ? 3.820 12.183 -15.123 1.00 94.19 553 GLU A N 1
ATOM 4375 C CA . GLU A 1 553 ? 4.889 13.094 -14.684 1.00 94.19 553 GLU A CA 1
ATOM 4376 C C . GLU A 1 553 ? 6.304 12.572 -15.001 1.00 94.19 553 GLU A C 1
ATOM 4378 O O . GLU A 1 553 ? 7.298 13.293 -14.852 1.00 94.19 553 GLU A O 1
ATOM 4383 N N . HIS A 1 554 ? 6.424 11.332 -15.492 1.00 96.25 554 HIS A N 1
ATOM 4384 C CA . HIS A 1 554 ? 7.702 10.628 -15.662 1.00 96.25 554 HIS A CA 1
ATOM 4385 C C . HIS A 1 554 ? 8.751 11.434 -16.431 1.00 96.25 554 HIS A C 1
ATOM 4387 O O . HIS A 1 554 ? 9.848 11.682 -15.931 1.00 96.25 554 HIS A O 1
ATOM 4393 N N . MET A 1 555 ? 8.414 11.908 -17.633 1.00 96.44 555 MET A N 1
ATOM 4394 C CA . MET A 1 555 ? 9.375 12.629 -18.478 1.00 96.44 555 MET A CA 1
ATOM 4395 C C . MET A 1 555 ? 9.751 14.001 -17.910 1.00 96.44 555 MET A C 1
ATOM 4397 O O . MET A 1 555 ? 10.873 14.473 -18.130 1.00 96.44 555 MET A O 1
ATOM 4401 N N . ALA A 1 556 ? 8.848 14.639 -17.159 1.00 97.25 556 ALA A N 1
ATOM 4402 C CA . ALA A 1 556 ? 9.133 15.898 -16.483 1.00 97.25 556 ALA A CA 1
ATOM 4403 C C . ALA A 1 556 ? 10.149 15.689 -15.349 1.00 97.25 556 ALA A C 1
ATOM 4405 O O . ALA A 1 556 ? 11.101 16.464 -15.229 1.00 97.25 556 ALA A O 1
ATOM 4406 N N . ILE A 1 557 ? 9.997 14.617 -14.568 1.00 97.25 557 ILE A N 1
ATOM 4407 C CA . ILE A 1 557 ? 10.919 14.256 -13.483 1.00 97.25 557 ILE A CA 1
ATOM 4408 C C . ILE A 1 557 ? 12.284 13.836 -14.038 1.00 97.25 557 ILE A C 1
ATOM 4410 O O . ILE A 1 557 ? 13.300 14.360 -13.584 1.00 97.25 557 ILE A O 1
ATOM 4414 N N . VAL A 1 558 ? 12.332 12.986 -15.072 1.00 97.56 558 VAL A N 1
ATOM 4415 C CA . VAL A 1 558 ? 13.590 12.600 -15.747 1.00 97.56 558 VAL A CA 1
ATOM 4416 C C . VAL A 1 558 ? 14.331 13.834 -16.273 1.00 97.56 558 VAL A C 1
ATOM 4418 O O . VAL A 1 558 ? 15.541 13.977 -16.084 1.00 97.56 558 VAL A O 1
ATOM 4421 N N . SER A 1 559 ? 13.604 14.775 -16.881 1.00 97.19 559 SER A N 1
ATOM 4422 C CA . SER A 1 559 ? 14.191 16.024 -17.378 1.00 97.19 559 SER A CA 1
ATOM 4423 C C . SER A 1 559 ? 14.774 16.881 -16.251 1.00 97.19 559 SER A C 1
ATOM 4425 O O . SER A 1 559 ? 15.873 17.415 -16.416 1.00 97.19 559 SER A O 1
ATOM 4427 N N . LYS A 1 560 ? 14.079 16.980 -15.108 1.00 96.62 560 LYS A N 1
ATOM 4428 C CA . LYS A 1 560 ? 14.565 17.692 -13.914 1.00 96.62 560 LYS A CA 1
ATOM 4429 C C . LYS A 1 560 ? 15.783 17.010 -13.294 1.00 96.62 560 LYS A C 1
ATOM 4431 O O . LYS A 1 560 ? 16.754 17.694 -12.992 1.00 96.62 560 LYS A O 1
ATOM 4436 N N . LEU A 1 561 ? 15.787 15.680 -13.160 1.00 95.81 561 LEU A N 1
ATOM 4437 C CA . LEU A 1 561 ? 16.955 14.921 -12.687 1.00 95.81 561 LEU A CA 1
ATOM 4438 C C . LEU A 1 561 ? 18.185 15.230 -13.544 1.00 95.81 561 LEU A C 1
ATOM 4440 O O . LEU A 1 561 ? 19.262 15.524 -13.028 1.00 95.81 561 LEU A O 1
ATOM 4444 N N . LYS A 1 562 ? 18.010 15.254 -14.866 1.00 94.50 562 LYS A N 1
ATOM 4445 C CA . LYS A 1 562 ? 19.085 15.602 -15.791 1.00 94.50 562 LYS A CA 1
ATOM 4446 C C . LYS A 1 562 ? 19.544 17.055 -15.645 1.00 94.50 562 LYS A C 1
ATOM 4448 O O . LYS A 1 562 ? 20.743 17.322 -15.663 1.00 94.50 562 LYS A O 1
ATOM 4453 N N . SER A 1 563 ? 18.624 18.017 -15.560 1.00 93.44 563 SER A N 1
ATOM 4454 C CA . SER A 1 563 ? 18.990 19.438 -15.535 1.00 93.44 563 SER A CA 1
ATOM 4455 C C . SER A 1 563 ? 19.553 19.902 -14.195 1.00 93.44 563 SER A C 1
ATOM 4457 O O . SER A 1 563 ? 20.490 20.699 -14.193 1.00 93.44 563 SER A O 1
ATOM 4459 N N . ASP A 1 564 ? 19.001 19.404 -13.090 1.00 90.31 564 ASP A N 1
ATOM 4460 C CA . ASP A 1 564 ? 19.184 19.990 -11.761 1.00 90.31 564 ASP A CA 1
ATOM 4461 C C . ASP A 1 564 ? 20.085 19.144 -10.858 1.00 90.31 564 ASP A C 1
ATOM 4463 O O . ASP A 1 564 ? 20.614 19.677 -9.884 1.00 90.31 564 ASP A O 1
ATOM 4467 N N . LEU A 1 565 ? 20.300 17.864 -11.191 1.00 88.62 565 LEU A N 1
ATOM 4468 C CA . LEU A 1 565 ? 21.199 16.967 -10.463 1.00 88.62 565 LEU A CA 1
ATOM 4469 C C . LEU A 1 565 ? 22.384 16.529 -11.331 1.00 88.62 565 LEU A C 1
ATOM 4471 O O . LEU A 1 565 ? 23.520 16.879 -11.015 1.00 88.62 565 LEU A O 1
ATOM 4475 N N . GLN A 1 566 ? 22.135 15.838 -12.451 1.00 88.19 566 GLN A N 1
ATOM 4476 C CA . GLN A 1 566 ? 23.199 15.256 -13.284 1.00 88.19 566 GLN A CA 1
ATOM 4477 C C . GLN A 1 566 ? 24.229 16.307 -13.720 1.00 88.19 566 GLN A C 1
ATOM 4479 O O . GLN A 1 566 ? 25.424 16.137 -13.500 1.00 88.19 566 GLN A O 1
ATOM 4484 N N . LYS A 1 567 ? 23.771 17.430 -14.288 1.00 86.50 567 LYS A N 1
ATOM 4485 C CA . LYS A 1 567 ? 24.667 18.504 -14.752 1.00 86.50 567 LYS A CA 1
ATOM 4486 C C . LYS A 1 567 ? 25.523 19.114 -13.643 1.00 86.50 567 LYS A C 1
ATOM 4488 O O . LYS A 1 567 ? 26.634 19.546 -13.926 1.00 86.50 567 LYS A O 1
ATOM 4493 N N . ARG A 1 568 ? 25.004 19.180 -12.413 1.00 84.25 568 ARG A N 1
ATOM 4494 C CA . ARG A 1 568 ? 25.750 19.708 -11.262 1.00 84.25 568 ARG A CA 1
ATOM 4495 C C . ARG A 1 568 ? 26.830 18.721 -10.837 1.00 84.25 568 ARG A C 1
ATOM 4497 O O . ARG A 1 568 ? 27.971 19.114 -10.675 1.00 84.25 568 ARG A O 1
ATOM 4504 N N . LEU A 1 569 ? 26.497 17.431 -10.780 1.00 83.25 569 LEU A N 1
ATOM 4505 C CA . LEU A 1 569 ? 27.463 16.366 -10.484 1.00 83.25 569 LEU A CA 1
ATOM 4506 C C . LEU A 1 569 ? 28.575 16.245 -11.540 1.00 83.25 569 LEU A C 1
ATOM 4508 O O . LEU A 1 569 ? 29.693 15.853 -11.215 1.00 83.25 569 LEU A O 1
ATOM 4512 N N . GLU A 1 570 ? 28.288 16.577 -12.801 1.00 83.00 570 GLU A N 1
ATOM 4513 C CA . GLU A 1 570 ? 29.281 16.600 -13.884 1.00 83.00 570 GLU A CA 1
ATOM 4514 C C . GLU A 1 570 ? 30.239 17.801 -13.805 1.00 83.00 570 GLU A C 1
ATOM 4516 O O . GLU A 1 570 ? 31.325 17.748 -14.388 1.00 83.00 570 GLU A O 1
ATOM 4521 N N . ASN A 1 571 ? 29.862 18.877 -13.107 1.00 80.56 571 ASN A N 1
ATOM 4522 C CA . ASN A 1 571 ? 30.675 20.077 -12.972 1.00 80.56 571 ASN A CA 1
ATOM 4523 C C . ASN A 1 571 ? 31.473 20.045 -11.653 1.00 80.56 571 ASN A C 1
ATOM 4525 O O . ASN A 1 571 ? 30.879 20.174 -10.586 1.00 80.56 571 ASN A O 1
ATOM 4529 N N . PRO A 1 572 ? 32.817 19.939 -11.687 1.00 69.56 572 PRO A N 1
ATOM 4530 C CA . PRO A 1 572 ? 33.639 19.873 -10.475 1.00 69.56 572 PRO A CA 1
ATOM 4531 C C . PRO A 1 572 ? 33.509 21.094 -9.554 1.00 69.56 572 PRO A C 1
ATOM 4533 O O . PRO A 1 572 ? 33.828 20.993 -8.372 1.00 69.56 572 PRO A O 1
ATOM 4536 N N . ASP A 1 573 ? 33.074 22.234 -10.099 1.00 74.25 573 ASP A N 1
ATOM 4537 C CA . ASP A 1 573 ? 32.877 23.478 -9.351 1.00 74.25 573 ASP A CA 1
ATOM 4538 C C . ASP A 1 573 ? 31.497 23.552 -8.657 1.00 74.25 573 ASP A C 1
ATOM 4540 O O . ASP A 1 573 ? 31.316 24.378 -7.760 1.00 74.25 573 ASP A O 1
ATOM 4544 N N . ASP A 1 574 ? 30.536 22.693 -9.029 1.00 72.75 574 ASP A N 1
ATOM 4545 C CA . ASP A 1 574 ? 29.183 22.637 -8.452 1.00 72.75 574 ASP A CA 1
ATOM 4546 C C . ASP A 1 574 ? 29.085 21.520 -7.393 1.00 72.75 574 ASP A C 1
ATOM 4548 O O . ASP A 1 574 ? 28.362 20.533 -7.554 1.00 72.75 574 ASP A O 1
ATOM 4552 N N . ASP A 1 575 ? 29.814 21.675 -6.283 1.00 72.12 575 ASP A N 1
ATOM 4553 C CA . ASP A 1 575 ? 29.719 20.743 -5.154 1.00 72.12 575 ASP A CA 1
ATOM 4554 C C . ASP A 1 575 ? 28.312 20.780 -4.531 1.00 72.12 575 ASP A C 1
ATOM 4556 O O . ASP A 1 575 ? 27.842 21.808 -4.035 1.00 72.12 575 ASP A O 1
ATOM 4560 N N . ILE A 1 576 ? 27.633 19.634 -4.557 1.00 75.94 576 ILE A N 1
ATOM 4561 C CA . ILE A 1 576 ? 26.303 19.446 -3.965 1.00 75.94 576 ILE A CA 1
ATOM 4562 C C . ILE A 1 576 ? 26.406 19.278 -2.439 1.00 75.94 576 ILE A C 1
ATOM 4564 O O . ILE A 1 576 ? 25.429 19.510 -1.723 1.00 75.94 576 ILE A O 1
ATOM 4568 N N . GLY A 1 577 ? 27.596 18.939 -1.934 1.00 73.06 577 GLY A N 1
ATOM 4569 C CA . GLY A 1 577 ? 27.836 18.667 -0.527 1.00 73.06 577 GLY A CA 1
ATOM 4570 C C . GLY A 1 577 ? 27.093 17.425 -0.023 1.00 73.06 577 GLY A C 1
ATOM 4571 O O . GLY A 1 577 ? 26.412 16.716 -0.762 1.00 73.06 577 GLY A O 1
ATOM 4572 N N . SER A 1 578 ? 27.237 17.158 1.275 1.00 72.81 578 SER A N 1
ATOM 4573 C CA . SER A 1 578 ? 26.539 16.061 1.969 1.00 72.81 578 SER A CA 1
ATOM 4574 C C . SER A 1 578 ? 25.127 16.427 2.435 1.00 72.81 578 SER A C 1
ATOM 4576 O O . SER A 1 578 ? 24.359 15.541 2.796 1.00 72.81 578 SER A O 1
ATOM 4578 N N . ASP A 1 579 ? 24.775 17.715 2.418 1.00 81.06 579 ASP A N 1
ATOM 4579 C CA . ASP A 1 579 ? 23.462 18.219 2.824 1.00 81.06 579 ASP A CA 1
ATOM 4580 C C . ASP A 1 579 ? 22.873 19.119 1.726 1.00 81.06 579 ASP A C 1
ATOM 4582 O O . ASP A 1 579 ? 22.965 20.350 1.795 1.00 81.06 579 ASP A O 1
ATOM 4586 N N . PRO A 1 580 ? 22.333 18.520 0.651 1.00 89.06 580 PRO A N 1
ATOM 4587 C CA . PRO A 1 580 ? 21.771 19.282 -0.451 1.00 89.06 580 PRO A CA 1
ATOM 4588 C C . PRO A 1 580 ? 20.513 20.060 -0.034 1.00 89.06 580 PRO A C 1
ATOM 4590 O O . PRO A 1 580 ? 19.821 19.674 0.908 1.00 89.06 580 PRO A O 1
ATOM 4593 N N . PRO A 1 581 ? 20.141 21.123 -0.773 1.00 91.69 581 PRO A N 1
ATOM 4594 C CA . PRO A 1 581 ? 18.887 21.833 -0.535 1.00 91.69 581 PRO A CA 1
ATOM 4595 C C . PRO A 1 581 ? 17.672 20.897 -0.596 1.00 91.69 581 PRO A C 1
ATOM 4597 O O . PRO A 1 581 ? 17.627 20.011 -1.451 1.00 91.69 581 PRO A O 1
ATOM 4600 N N . ASP A 1 582 ? 16.645 21.155 0.220 1.00 91.81 582 ASP A N 1
ATOM 4601 C CA . ASP A 1 582 ? 15.443 20.307 0.320 1.00 91.81 582 ASP A CA 1
ATOM 4602 C C . ASP A 1 582 ? 14.807 19.984 -1.038 1.00 91.81 582 ASP A C 1
ATOM 4604 O O . ASP A 1 582 ? 14.447 18.844 -1.296 1.00 91.81 582 ASP A O 1
ATOM 4608 N N . ALA A 1 583 ? 14.736 20.955 -1.954 1.00 93.75 583 ALA A N 1
ATOM 4609 C CA . ALA A 1 583 ? 14.187 20.730 -3.293 1.00 93.75 583 ALA A CA 1
ATOM 4610 C C . ALA A 1 583 ? 14.960 19.659 -4.088 1.00 93.75 583 ALA A C 1
ATOM 4612 O O . ALA A 1 583 ? 14.365 18.910 -4.860 1.00 93.75 583 ALA A O 1
ATOM 4613 N N . LEU A 1 584 ? 16.280 19.580 -3.895 1.00 94.00 584 LEU A N 1
ATOM 4614 C CA . LEU A 1 584 ? 17.119 18.572 -4.532 1.00 94.00 584 LEU A CA 1
ATOM 4615 C C . LEU A 1 584 ? 16.968 17.213 -3.839 1.00 94.00 584 LEU A C 1
ATOM 4617 O O . LEU A 1 584 ? 16.884 16.207 -4.534 1.00 94.00 584 LEU A O 1
ATOM 4621 N N . LYS A 1 585 ? 16.844 17.179 -2.504 1.00 95.50 585 LYS A N 1
ATOM 4622 C CA . LYS A 1 585 ? 16.505 15.951 -1.759 1.00 95.50 585 LYS A CA 1
ATOM 4623 C C . LYS A 1 585 ? 15.170 15.374 -2.220 1.00 95.50 585 LYS A C 1
ATOM 4625 O O . LYS A 1 585 ? 15.097 14.190 -2.531 1.00 95.50 585 LYS A O 1
ATOM 4630 N N . THR A 1 586 ? 14.139 16.213 -2.341 1.00 97.56 586 THR A N 1
ATOM 4631 C CA . THR A 1 586 ? 12.832 15.816 -2.878 1.00 97.56 586 THR A CA 1
ATOM 4632 C C . THR A 1 586 ? 12.971 15.247 -4.286 1.00 97.56 586 THR A C 1
ATOM 4634 O O . THR A 1 586 ? 12.467 14.161 -4.540 1.00 97.56 586 THR A O 1
ATOM 4637 N N . LEU A 1 587 ? 13.702 15.916 -5.186 1.00 97.75 587 LEU A N 1
ATOM 4638 C CA . LEU A 1 587 ? 13.907 15.425 -6.552 1.00 97.75 587 LEU A CA 1
ATOM 4639 C C . LEU A 1 587 ? 14.654 14.079 -6.592 1.00 97.75 587 LEU A C 1
ATOM 4641 O O . LEU A 1 587 ? 14.295 13.201 -7.374 1.00 97.75 587 LEU A O 1
ATOM 4645 N N . ILE A 1 588 ? 15.671 13.904 -5.744 1.00 97.56 588 ILE A N 1
ATOM 4646 C CA . ILE A 1 588 ? 16.405 12.640 -5.599 1.00 97.56 588 ILE A CA 1
ATOM 4647 C C . ILE A 1 588 ? 15.456 11.525 -5.153 1.00 97.56 588 ILE A C 1
ATOM 4649 O O . ILE A 1 588 ? 15.455 10.455 -5.755 1.00 97.56 588 ILE A O 1
ATOM 4653 N N . LEU A 1 589 ? 14.628 11.780 -4.138 1.00 98.50 589 LEU A N 1
ATOM 4654 C CA . LEU A 1 589 ? 13.660 10.812 -3.628 1.00 98.50 589 LEU A CA 1
ATOM 4655 C C . LEU A 1 589 ? 12.552 10.492 -4.643 1.00 98.50 589 LEU A C 1
ATOM 4657 O O . LEU A 1 589 ? 12.179 9.331 -4.778 1.00 98.50 589 LEU A O 1
ATOM 4661 N N . GLN A 1 590 ? 12.070 11.484 -5.399 1.00 98.62 590 GLN A N 1
ATOM 4662 C CA . GLN A 1 590 ? 11.143 11.277 -6.516 1.00 98.62 590 GLN A CA 1
ATOM 4663 C C . GLN A 1 590 ? 11.766 10.377 -7.588 1.00 98.62 590 GLN A C 1
ATOM 4665 O O . GLN A 1 590 ? 11.130 9.444 -8.061 1.00 98.62 590 GLN A O 1
ATOM 4670 N N . GLY A 1 591 ? 13.030 10.606 -7.949 1.00 98.38 591 GLY A N 1
ATOM 4671 C CA . GLY A 1 591 ? 13.743 9.705 -8.854 1.00 98.38 591 GLY A CA 1
ATOM 4672 C C . GLY A 1 591 ? 13.909 8.299 -8.273 1.00 98.38 591 GLY A C 1
ATOM 4673 O O . GLY A 1 591 ? 13.671 7.322 -8.978 1.00 98.38 591 GLY A O 1
ATOM 4674 N N . ALA A 1 592 ? 14.251 8.195 -6.984 1.00 98.69 592 ALA A N 1
ATOM 4675 C CA . ALA A 1 592 ? 14.454 6.920 -6.304 1.00 98.69 592 ALA A CA 1
ATOM 4676 C C . ALA A 1 592 ? 13.178 6.074 -6.286 1.00 98.69 592 ALA A C 1
ATOM 4678 O O . ALA A 1 592 ? 13.239 4.897 -6.628 1.00 98.69 592 ALA A O 1
ATOM 4679 N N . ILE A 1 593 ? 12.025 6.660 -5.938 1.00 98.75 593 ILE A N 1
ATOM 4680 C CA . ILE A 1 593 ? 10.765 5.908 -5.904 1.00 98.75 593 ILE A CA 1
ATOM 4681 C C . ILE A 1 593 ? 10.351 5.473 -7.305 1.00 98.75 593 ILE A C 1
ATOM 4683 O O . ILE A 1 593 ? 9.951 4.333 -7.464 1.00 98.75 593 ILE A O 1
ATOM 4687 N N . LYS A 1 594 ? 10.573 6.292 -8.345 1.00 98.25 594 LYS A N 1
ATOM 4688 C CA . LYS A 1 594 ? 10.318 5.860 -9.728 1.00 98.25 594 LYS A CA 1
ATOM 4689 C C . LYS A 1 594 ? 11.225 4.717 -10.173 1.00 98.25 594 LYS A C 1
ATOM 4691 O O . LYS A 1 594 ? 10.772 3.852 -10.907 1.00 98.25 594 LYS A O 1
ATOM 4696 N N . VAL A 1 595 ? 12.494 4.708 -9.759 1.00 98.50 595 VAL A N 1
ATOM 4697 C CA . VAL A 1 595 ? 13.417 3.591 -10.033 1.00 98.50 595 VAL A CA 1
ATOM 4698 C C . VAL A 1 595 ? 13.017 2.333 -9.255 1.00 98.50 595 VAL A C 1
ATOM 4700 O O . VAL A 1 595 ? 13.168 1.231 -9.778 1.00 98.50 595 VAL A O 1
ATOM 4703 N N . ALA A 1 596 ? 12.523 2.480 -8.026 1.00 98.62 596 ALA A N 1
ATOM 4704 C CA . ALA A 1 596 ? 12.048 1.369 -7.206 1.00 98.62 596 ALA A CA 1
ATOM 4705 C C . ALA A 1 596 ? 10.742 0.758 -7.741 1.00 98.62 596 ALA A C 1
ATOM 4707 O O . ALA A 1 596 ? 10.635 -0.458 -7.827 1.00 98.62 596 ALA A O 1
ATOM 4708 N N . ASP A 1 597 ? 9.796 1.601 -8.149 1.00 98.62 597 ASP A N 1
ATOM 4709 C CA . ASP A 1 597 ? 8.464 1.242 -8.649 1.00 98.62 597 ASP A CA 1
ATOM 4710 C C . ASP A 1 597 ? 8.536 0.364 -9.915 1.00 98.62 597 ASP A C 1
ATOM 4712 O O . ASP A 1 597 ? 7.987 -0.735 -9.980 1.00 98.62 597 ASP A O 1
ATOM 4716 N N . ILE A 1 598 ? 9.388 0.736 -10.878 1.00 97.12 598 ILE A N 1
ATOM 4717 C CA . ILE A 1 598 ? 9.669 -0.108 -12.056 1.00 97.12 598 ILE A CA 1
ATOM 4718 C C . ILE A 1 598 ? 10.801 -1.123 -11.811 1.00 97.12 598 ILE A C 1
ATOM 4720 O O . ILE A 1 598 ? 11.493 -1.551 -12.743 1.00 97.12 598 ILE A O 1
ATOM 4724 N N . GLY A 1 599 ? 11.007 -1.515 -10.551 1.00 96.25 599 GLY A N 1
ATOM 4725 C CA . GLY A 1 599 ? 12.128 -2.342 -10.110 1.00 96.25 599 GLY A CA 1
ATOM 4726 C C . GLY A 1 599 ? 12.173 -3.735 -10.731 1.00 96.25 599 GLY A C 1
ATOM 4727 O O . GLY A 1 599 ? 13.255 -4.276 -10.981 1.00 96.25 599 GLY A O 1
ATOM 4728 N N . HIS A 1 600 ? 11.010 -4.258 -11.133 1.00 95.62 600 HIS A N 1
ATOM 4729 C CA . HIS A 1 600 ? 10.905 -5.544 -11.815 1.00 95.62 600 HIS A CA 1
ATOM 4730 C C . HIS A 1 600 ? 11.800 -5.640 -13.065 1.00 95.62 600 HIS A C 1
ATOM 4732 O O . HIS A 1 600 ? 12.180 -6.739 -13.456 1.00 95.62 600 HIS A O 1
ATOM 4738 N N . LEU A 1 601 ? 12.171 -4.523 -13.705 1.00 97.19 601 LEU A N 1
ATOM 4739 C CA . LEU A 1 601 ? 13.012 -4.492 -14.910 1.00 97.19 601 LEU A CA 1
ATOM 4740 C C . LEU A 1 601 ? 14.473 -4.893 -14.663 1.00 97.19 601 LEU A C 1
ATOM 4742 O O . LEU A 1 601 ? 15.105 -5.463 -15.556 1.00 97.19 601 LEU A O 1
ATOM 4746 N N . TYR A 1 602 ? 15.014 -4.603 -13.478 1.00 97.12 602 TYR A N 1
ATOM 4747 C CA . TYR A 1 602 ? 16.361 -5.024 -13.067 1.00 97.12 602 TYR A CA 1
ATOM 4748 C C . TYR A 1 602 ? 16.347 -6.207 -12.097 1.00 97.12 602 TYR A C 1
ATOM 4750 O O . TYR A 1 602 ? 17.420 -6.635 -11.658 1.00 97.12 602 TYR A O 1
ATOM 4758 N N . ALA A 1 603 ? 15.170 -6.736 -11.763 1.00 96.69 603 ALA A N 1
ATOM 4759 C CA . ALA A 1 603 ? 15.047 -7.949 -10.975 1.00 96.69 603 ALA A CA 1
ATOM 4760 C C . ALA A 1 603 ? 15.696 -9.144 -11.690 1.00 96.69 603 ALA A C 1
ATOM 4762 O O . ALA A 1 603 ? 15.943 -9.133 -12.907 1.00 96.69 603 ALA A O 1
ATOM 4763 N N . ASP A 1 604 ? 15.967 -10.193 -10.916 1.00 95.56 604 ASP A N 1
ATOM 4764 C CA . ASP A 1 604 ? 16.401 -11.461 -11.483 1.00 95.56 604 ASP A CA 1
ATOM 4765 C C . ASP A 1 604 ? 15.380 -11.995 -12.489 1.00 95.56 604 ASP A C 1
ATOM 4767 O O . ASP A 1 604 ? 14.180 -11.738 -12.406 1.00 95.56 604 ASP A O 1
ATOM 4771 N N . HIS A 1 605 ? 15.884 -12.729 -13.477 1.00 94.75 605 HIS A N 1
ATOM 4772 C CA . HIS A 1 605 ? 15.152 -13.021 -14.704 1.00 94.75 605 HIS A CA 1
ATOM 4773 C C . HIS A 1 605 ? 13.775 -13.671 -14.473 1.00 94.75 605 HIS A C 1
ATOM 4775 O O . HIS A 1 605 ? 12.793 -13.294 -15.110 1.00 94.75 605 HIS A O 1
ATOM 4781 N N . GLU A 1 606 ? 13.694 -14.618 -13.538 1.00 94.38 606 GLU A N 1
ATOM 4782 C CA . GLU A 1 606 ? 12.447 -15.316 -13.200 1.00 94.38 606 GLU A CA 1
ATOM 4783 C C . GLU A 1 606 ? 11.431 -14.380 -12.529 1.00 94.38 606 GLU A C 1
ATOM 4785 O O . GLU A 1 606 ? 10.261 -14.364 -12.912 1.00 94.38 606 GLU A O 1
ATOM 4790 N N . VAL A 1 607 ? 11.895 -13.537 -11.601 1.00 95.56 607 VAL A N 1
ATOM 4791 C CA . VAL A 1 607 ? 11.083 -12.514 -10.919 1.00 95.56 607 VAL A CA 1
ATOM 4792 C C . VAL A 1 607 ? 10.561 -11.495 -11.935 1.00 95.56 607 VAL A C 1
ATOM 4794 O O . VAL A 1 607 ? 9.377 -11.161 -11.938 1.00 95.56 607 VAL A O 1
ATOM 4797 N N . HIS A 1 608 ? 11.420 -11.053 -12.859 1.00 97.19 608 HIS A N 1
ATOM 4798 C CA . HIS A 1 608 ? 11.057 -10.122 -13.925 1.00 97.19 608 HIS A CA 1
ATOM 4799 C C . HIS A 1 608 ? 9.945 -10.667 -14.836 1.00 97.19 608 HIS A C 1
ATOM 4801 O O . HIS A 1 608 ? 9.002 -9.936 -15.159 1.00 97.19 608 HIS A O 1
ATOM 4807 N N . ILE A 1 609 ? 10.039 -11.936 -15.254 1.00 95.56 609 ILE A N 1
ATOM 4808 C CA . ILE A 1 609 ? 8.999 -12.582 -16.069 1.00 95.56 609 ILE A CA 1
ATOM 4809 C C . ILE A 1 609 ? 7.686 -12.633 -15.291 1.00 95.56 609 ILE A C 1
ATOM 4811 O O . ILE A 1 609 ? 6.664 -12.195 -15.817 1.00 95.56 609 ILE A O 1
ATOM 4815 N N . GLN A 1 610 ? 7.718 -13.097 -14.040 1.00 95.81 610 GLN A N 1
ATOM 4816 C CA . GLN A 1 610 ? 6.514 -13.235 -13.224 1.00 95.81 610 GLN A CA 1
ATOM 4817 C C . GLN A 1 610 ? 5.802 -11.890 -13.022 1.00 95.81 610 GLN A C 1
ATOM 4819 O O . GLN A 1 610 ? 4.581 -11.815 -13.169 1.00 95.81 610 GLN A O 1
ATOM 4824 N N . TRP A 1 611 ? 6.545 -10.813 -12.752 1.00 97.81 611 TRP A N 1
ATOM 4825 C CA . TRP A 1 611 ? 5.967 -9.471 -12.670 1.00 97.81 611 TRP A CA 1
ATOM 4826 C C . TRP A 1 611 ? 5.405 -8.982 -14.006 1.00 97.81 611 TRP A C 1
ATOM 4828 O O . TRP A 1 611 ? 4.318 -8.411 -14.037 1.00 97.81 611 TRP A O 1
ATOM 4838 N N . SER A 1 612 ? 6.102 -9.242 -15.114 1.00 96.94 612 SER A N 1
ATOM 4839 C CA . SER A 1 612 ? 5.641 -8.842 -16.451 1.00 96.94 612 SER A CA 1
ATOM 4840 C C . SER A 1 612 ? 4.333 -9.538 -16.843 1.00 96.94 612 SER A C 1
ATOM 4842 O O . SER A 1 612 ? 3.456 -8.908 -17.431 1.00 96.94 612 SER A O 1
ATOM 4844 N N . GLU A 1 613 ? 4.185 -10.819 -16.501 1.00 94.50 613 GLU A N 1
ATOM 4845 C CA . GLU A 1 613 ? 2.963 -11.600 -16.732 1.00 94.50 613 GLU A CA 1
ATOM 4846 C C . GLU A 1 613 ? 1.814 -11.152 -15.819 1.00 94.50 613 GLU A C 1
ATOM 4848 O O . GLU A 1 613 ? 0.681 -11.013 -16.279 1.00 94.50 613 GLU A O 1
ATOM 4853 N N . ARG A 1 614 ? 2.097 -10.860 -14.541 1.00 96.00 614 ARG A N 1
ATOM 4854 C CA . ARG A 1 614 ? 1.114 -10.293 -13.603 1.00 96.00 614 ARG A CA 1
ATOM 4855 C C . ARG A 1 614 ? 0.599 -8.933 -14.085 1.00 96.00 614 ARG A C 1
ATOM 4857 O O . ARG A 1 614 ? -0.610 -8.715 -14.099 1.00 96.00 614 ARG A O 1
ATOM 4864 N N . LEU A 1 615 ? 1.491 -8.050 -14.542 1.00 96.75 615 LEU A N 1
ATOM 4865 C CA . LEU A 1 615 ? 1.111 -6.750 -15.102 1.00 96.75 615 LEU A CA 1
ATOM 4866 C C . LEU A 1 615 ? 0.252 -6.904 -16.363 1.00 96.75 615 LEU A C 1
ATOM 4868 O O . LEU A 1 615 ? -0.733 -6.189 -16.534 1.00 96.75 615 LEU A O 1
ATOM 4872 N N . GLU A 1 616 ? 0.604 -7.850 -17.237 1.00 96.12 616 GLU A N 1
ATOM 4873 C CA . GLU A 1 616 ? -0.176 -8.161 -18.436 1.00 96.12 616 GLU A CA 1
ATOM 4874 C C . GLU A 1 616 ? -1.596 -8.631 -18.094 1.00 96.12 616 GLU A C 1
ATOM 4876 O O . GLU A 1 616 ? -2.563 -8.108 -18.649 1.00 96.12 616 GLU A O 1
ATOM 4881 N N . GLU A 1 617 ? -1.730 -9.566 -17.150 1.00 96.25 617 GLU A N 1
ATOM 4882 C CA . GLU A 1 617 ? -3.029 -10.076 -16.703 1.00 96.25 617 GLU A CA 1
ATOM 4883 C C . GLU A 1 617 ? -3.889 -8.971 -16.078 1.00 96.25 617 GLU A C 1
ATOM 4885 O O . GLU A 1 617 ? -5.082 -8.886 -16.369 1.00 96.25 617 GLU A O 1
ATOM 4890 N N . GLU A 1 618 ? -3.312 -8.083 -15.267 1.00 96.25 618 GLU A N 1
ATOM 4891 C CA . GLU A 1 618 ? -4.060 -6.959 -14.700 1.00 96.25 618 GLU A CA 1
ATOM 4892 C C . GLU A 1 618 ? -4.550 -5.983 -15.778 1.00 96.25 618 GLU A C 1
ATOM 4894 O O . GLU A 1 618 ? -5.729 -5.619 -15.809 1.00 96.25 618 GLU A O 1
ATOM 4899 N N . MET A 1 619 ? -3.680 -5.630 -16.729 1.00 96.75 619 MET A N 1
ATOM 4900 C CA . MET A 1 619 ? -4.051 -4.795 -17.871 1.00 96.75 619 MET A CA 1
ATOM 4901 C C . MET A 1 619 ? -5.144 -5.445 -18.731 1.00 96.75 619 MET A C 1
ATOM 4903 O O . MET A 1 619 ? -6.058 -4.760 -19.192 1.00 96.75 619 MET A O 1
ATOM 4907 N N . TRP A 1 620 ? -5.110 -6.766 -18.919 1.00 96.81 620 TRP A N 1
ATOM 4908 C CA . TRP A 1 620 ? -6.175 -7.492 -19.613 1.00 96.81 620 TRP A CA 1
ATOM 4909 C C . TRP A 1 620 ? -7.494 -7.515 -18.845 1.00 96.81 620 TRP A C 1
ATOM 4911 O O . TRP A 1 620 ? -8.550 -7.398 -19.468 1.00 96.81 620 TRP A O 1
ATOM 4921 N N . ARG A 1 621 ? -7.471 -7.616 -17.510 1.00 95.56 621 ARG A N 1
ATOM 4922 C CA . ARG A 1 621 ? -8.689 -7.498 -16.690 1.00 95.56 621 ARG A CA 1
ATOM 4923 C C . ARG A 1 621 ? -9.345 -6.130 -16.867 1.00 95.56 621 ARG A C 1
ATOM 4925 O O . ARG A 1 621 ? -10.561 -6.076 -17.049 1.00 95.56 621 ARG A O 1
ATOM 4932 N N . GLN A 1 622 ? -8.566 -5.045 -16.912 1.00 97.25 622 GLN A N 1
ATOM 4933 C CA . GLN A 1 622 ? -9.106 -3.728 -17.267 1.00 97.25 622 GLN A CA 1
ATOM 4934 C C . GLN A 1 622 ? -9.723 -3.738 -18.675 1.00 97.25 622 GLN A C 1
ATOM 4936 O O . GLN A 1 622 ? -10.859 -3.290 -18.848 1.00 97.25 622 GLN A O 1
ATOM 4941 N N . GLY A 1 623 ? -9.020 -4.272 -19.678 1.00 97.81 623 GLY A N 1
ATOM 4942 C CA . GLY A 1 623 ? -9.521 -4.310 -21.054 1.00 97.81 623 GLY A CA 1
ATOM 4943 C C . GLY A 1 623 ? -10.802 -5.130 -21.235 1.00 97.81 623 GLY A C 1
ATOM 4944 O O . GLY A 1 623 ? -11.667 -4.762 -22.035 1.00 97.81 623 GLY A O 1
ATOM 4945 N N . ASP A 1 624 ? -10.986 -6.196 -20.455 1.00 96.88 624 ASP A N 1
ATOM 4946 C CA . ASP A 1 624 ? -12.240 -6.950 -20.424 1.00 96.88 624 ASP A CA 1
ATOM 4947 C C . ASP A 1 624 ? -13.392 -6.113 -19.869 1.00 96.88 624 ASP A C 1
ATOM 4949 O O . ASP A 1 624 ? -14.493 -6.138 -20.422 1.00 96.88 624 ASP A O 1
ATOM 4953 N N . VAL A 1 625 ? -13.149 -5.349 -18.800 1.00 96.81 625 VAL A N 1
ATOM 4954 C CA . VAL A 1 625 ? -14.147 -4.434 -18.231 1.00 96.81 625 VAL A CA 1
ATOM 4955 C C . VAL A 1 625 ? -14.487 -3.327 -19.231 1.00 96.81 625 VAL A C 1
ATOM 4957 O O . VAL A 1 625 ? -15.664 -3.022 -19.425 1.00 96.81 625 VAL A O 1
ATOM 4960 N N . GLU A 1 626 ? -13.496 -2.764 -19.925 1.00 98.00 626 GLU A N 1
ATOM 4961 C CA . GLU A 1 626 ? -13.718 -1.792 -21.003 1.00 98.00 626 GLU A CA 1
ATOM 4962 C C . GLU A 1 626 ? -14.575 -2.392 -22.129 1.00 98.00 626 GLU A C 1
ATOM 4964 O O . GLU A 1 626 ? -15.542 -1.766 -22.565 1.00 98.00 626 GLU A O 1
ATOM 4969 N N . LYS A 1 627 ? -14.291 -3.633 -22.550 1.00 96.56 627 LYS A N 1
ATOM 4970 C CA . LYS A 1 627 ? -15.077 -4.361 -23.561 1.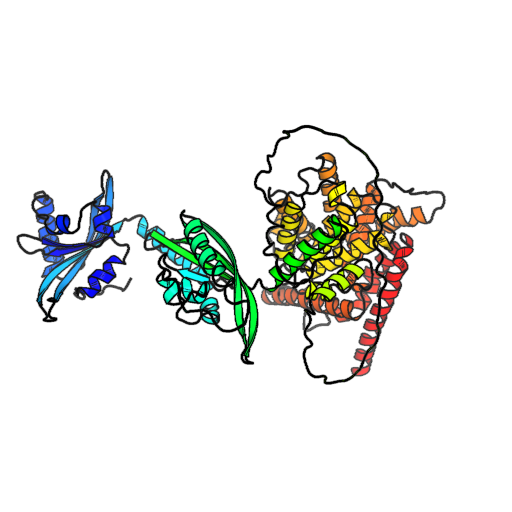00 96.56 627 LYS A CA 1
ATOM 4971 C C . LYS A 1 627 ? -16.520 -4.592 -23.102 1.00 96.56 627 LYS A C 1
ATOM 4973 O O . LYS A 1 627 ? -17.442 -4.382 -23.887 1.00 96.56 627 LYS A O 1
ATOM 4978 N N . GLN A 1 628 ? -16.726 -4.988 -21.844 1.00 96.88 628 GLN A N 1
ATOM 4979 C CA . GLN A 1 628 ? -18.056 -5.188 -21.250 1.00 96.88 628 GLN A CA 1
ATOM 4980 C C . GLN A 1 628 ? -18.863 -3.887 -21.162 1.00 96.88 628 GLN A C 1
ATOM 4982 O O . GLN A 1 628 ? -20.080 -3.910 -21.326 1.00 96.88 628 GLN A O 1
ATOM 4987 N N . ARG A 1 629 ? -18.192 -2.755 -20.927 1.00 95.38 629 ARG A N 1
ATOM 4988 C CA . ARG A 1 629 ? -18.800 -1.416 -20.878 1.00 95.38 629 ARG A CA 1
ATOM 4989 C C . ARG A 1 629 ? -18.932 -0.754 -22.255 1.00 95.38 629 ARG A C 1
ATOM 4991 O O . ARG A 1 629 ? -19.232 0.434 -22.322 1.00 95.38 629 ARG A O 1
ATOM 4998 N N . GLU A 1 630 ? -18.687 -1.495 -23.338 1.00 96.25 630 GLU A N 1
ATOM 4999 C CA . GLU A 1 630 ? -18.703 -0.991 -24.720 1.00 96.25 630 GLU A CA 1
ATOM 5000 C C . GLU A 1 630 ? -17.757 0.209 -24.946 1.00 96.25 630 GLU A C 1
ATOM 5002 O O . GLU A 1 630 ? -17.955 1.041 -25.835 1.00 96.25 630 GLU A O 1
ATOM 5007 N N . MET A 1 631 ? -16.692 0.299 -24.146 1.00 96.75 631 MET A N 1
ATOM 5008 C CA . MET A 1 631 ? -15.646 1.305 -24.273 1.00 96.75 631 MET A CA 1
ATOM 5009 C C . MET A 1 631 ? -14.592 0.848 -25.285 1.00 96.75 631 MET A C 1
ATOM 5011 O O . MET A 1 631 ? -14.399 -0.339 -25.558 1.00 96.75 631 MET A O 1
ATOM 5015 N N . LYS A 1 632 ? -13.856 1.809 -25.851 1.00 96.50 632 LYS A N 1
ATOM 5016 C CA . LYS A 1 632 ? -12.668 1.486 -26.644 1.00 96.50 632 LYS A CA 1
ATOM 5017 C C . LYS A 1 632 ? -11.619 0.871 -25.716 1.00 96.50 632 LYS A C 1
ATOM 5019 O O . LYS A 1 632 ? -11.102 1.590 -24.867 1.00 96.50 632 LYS A O 1
ATOM 5024 N N . ILE A 1 633 ? -11.276 -0.395 -25.960 1.00 97.12 633 ILE A N 1
ATOM 5025 C CA . ILE A 1 633 ? -10.214 -1.095 -25.230 1.00 97.12 633 ILE A CA 1
ATOM 5026 C C . ILE A 1 633 ? -8.900 -0.315 -25.357 1.00 97.12 633 ILE A C 1
ATOM 5028 O O . ILE A 1 633 ? -8.487 0.074 -26.462 1.00 97.12 633 ILE A O 1
ATOM 5032 N N . SER A 1 634 ? -8.276 -0.070 -24.216 1.00 96.06 634 SER A N 1
ATOM 5033 C CA . SER A 1 634 ? -7.040 0.673 -24.051 1.00 96.06 634 SER A CA 1
ATOM 5034 C C . SER A 1 634 ? -5.846 -0.053 -24.679 1.00 96.06 634 SER A C 1
ATOM 5036 O O . SER A 1 634 ? -5.858 -1.255 -24.958 1.00 96.06 634 SER A O 1
ATOM 5038 N N . PHE A 1 635 ? -4.799 0.711 -24.992 1.00 94.31 635 PHE A N 1
ATOM 5039 C CA . PHE A 1 635 ? -3.594 0.173 -25.625 1.00 94.31 635 PHE A CA 1
ATOM 5040 C C . PHE A 1 635 ? -2.928 -0.874 -24.713 1.00 94.31 635 PHE A C 1
ATOM 5042 O O . PHE A 1 635 ? -2.813 -0.635 -23.519 1.00 94.31 635 PHE A O 1
ATOM 5049 N N . LEU A 1 636 ? -2.504 -2.014 -25.281 1.00 93.94 636 LEU A N 1
ATOM 5050 C CA . LEU A 1 636 ? -1.959 -3.206 -24.590 1.00 93.94 636 LEU A CA 1
ATOM 5051 C C . LEU A 1 636 ? -2.940 -4.005 -23.712 1.00 93.94 636 LEU A C 1
ATOM 5053 O O . LEU A 1 636 ? -2.573 -5.071 -23.231 1.00 93.94 636 LEU A O 1
ATOM 5057 N N . MET A 1 637 ? -4.188 -3.555 -23.564 1.00 97.06 637 MET A N 1
ATOM 5058 C CA . MET A 1 637 ? -5.169 -4.165 -22.652 1.00 97.06 637 MET A CA 1
ATOM 5059 C C . MET A 1 637 ? -6.094 -5.188 -23.326 1.00 97.06 637 MET A C 1
ATOM 5061 O O . MET A 1 637 ? -6.946 -5.790 -22.688 1.00 97.06 637 MET A O 1
ATOM 5065 N N . ASP A 1 638 ? -5.931 -5.426 -24.626 1.00 94.94 638 ASP A N 1
ATOM 5066 C CA . ASP A 1 638 ? -6.721 -6.411 -25.364 1.00 94.94 638 ASP A CA 1
ATOM 5067 C C . ASP A 1 638 ? -6.021 -7.778 -25.359 1.00 94.94 638 ASP A C 1
ATOM 5069 O O . ASP A 1 638 ? -5.022 -7.953 -26.060 1.00 94.94 638 ASP A O 1
ATOM 5073 N N . ARG A 1 639 ? -6.571 -8.753 -24.620 1.00 94.56 639 ARG A N 1
ATOM 5074 C CA . ARG A 1 639 ? -6.037 -10.129 -24.541 1.00 94.56 639 ARG A CA 1
ATOM 5075 C C . ARG A 1 639 ? -6.019 -10.881 -25.879 1.00 94.56 639 ARG A C 1
ATOM 5077 O O . ARG A 1 639 ? -5.367 -11.915 -25.995 1.00 94.56 639 ARG A O 1
ATOM 5084 N N . GLU A 1 640 ? -6.705 -10.381 -26.911 1.00 91.75 640 GLU A N 1
ATOM 5085 C CA . GLU A 1 640 ? -6.654 -10.934 -28.274 1.00 91.75 640 GLU A CA 1
ATOM 5086 C C . GLU A 1 640 ? -5.480 -10.367 -29.105 1.00 91.75 640 GLU A C 1
ATOM 5088 O O . GLU A 1 640 ? -5.200 -10.840 -30.212 1.00 91.75 640 GLU A O 1
ATOM 5093 N N . LYS A 1 641 ? -4.774 -9.351 -28.591 1.00 91.44 641 LYS A N 1
ATOM 5094 C CA . LYS A 1 641 ? -3.644 -8.668 -29.239 1.00 91.44 641 LYS A CA 1
ATOM 5095 C C . LYS A 1 641 ? -2.351 -8.846 -28.427 1.00 91.44 641 LYS A C 1
ATOM 5097 O O . LYS A 1 641 ? -2.386 -9.314 -27.296 1.00 91.44 641 LYS A O 1
ATOM 5102 N N . PRO A 1 642 ? -1.176 -8.502 -28.993 1.00 88.12 642 PRO A N 1
ATOM 5103 C CA . PRO A 1 642 ? 0.052 -8.390 -28.206 1.00 88.12 642 PRO A CA 1
ATOM 5104 C C . PRO A 1 642 ? -0.134 -7.443 -27.009 1.00 88.12 642 PRO A C 1
ATOM 5106 O O . PRO A 1 642 ? -0.493 -6.282 -27.216 1.00 88.12 642 PRO A O 1
ATOM 5109 N N . GLY A 1 643 ? 0.099 -7.948 -25.796 1.00 90.69 643 GLY A N 1
ATOM 5110 C CA . GLY A 1 643 ? 0.022 -7.186 -24.553 1.00 90.69 643 GLY A CA 1
ATOM 5111 C C . GLY A 1 643 ? 1.391 -6.716 -24.055 1.00 90.69 643 GLY A C 1
ATOM 5112 O O . GLY A 1 643 ? 2.323 -6.488 -24.837 1.00 90.69 643 GLY A O 1
ATOM 5113 N N . VAL A 1 644 ? 1.493 -6.562 -22.736 1.00 89.56 644 VAL A N 1
ATOM 5114 C CA . VAL A 1 644 ? 2.657 -6.029 -22.022 1.00 89.56 644 VAL A CA 1
ATOM 5115 C C . VAL A 1 644 ? 3.927 -6.826 -22.307 1.00 89.56 644 VAL A C 1
ATOM 5117 O O . VAL A 1 644 ? 4.949 -6.210 -22.618 1.00 89.56 644 VAL A O 1
ATOM 5120 N N . THR A 1 645 ? 3.880 -8.161 -22.276 1.00 90.06 645 THR A N 1
ATOM 5121 C CA . THR A 1 645 ? 5.078 -9.017 -22.410 1.00 90.06 645 THR A CA 1
ATOM 5122 C C . THR A 1 645 ? 5.774 -8.812 -23.757 1.00 90.06 645 THR A C 1
ATOM 5124 O O . THR A 1 645 ? 6.993 -8.673 -23.834 1.00 90.06 645 THR A O 1
ATOM 5127 N N . LYS A 1 646 ? 4.994 -8.673 -24.834 1.00 89.75 646 LYS A N 1
ATOM 5128 C CA . LYS A 1 646 ? 5.506 -8.398 -26.189 1.00 89.75 646 LYS A CA 1
ATOM 5129 C C . LYS A 1 646 ? 5.933 -6.949 -26.412 1.00 89.75 646 LYS A C 1
ATOM 5131 O O . LYS A 1 646 ? 6.572 -6.661 -27.414 1.00 89.75 646 LYS A O 1
ATOM 5136 N N . SER A 1 647 ? 5.557 -6.034 -25.524 1.00 92.25 647 SER A N 1
ATOM 5137 C CA . SER A 1 647 ? 5.895 -4.609 -25.629 1.00 92.25 647 SER A CA 1
ATOM 5138 C C . SER A 1 647 ? 7.122 -4.208 -24.801 1.00 92.25 647 SER A C 1
ATOM 5140 O O . SER A 1 647 ? 7.573 -3.066 -24.905 1.00 92.25 647 SER A O 1
ATOM 5142 N N . GLN A 1 648 ? 7.688 -5.144 -24.025 1.00 93.12 648 GLN A N 1
ATOM 5143 C CA . GLN A 1 648 ? 8.813 -4.899 -23.117 1.00 93.12 648 GLN A CA 1
ATOM 5144 C C . GLN A 1 648 ? 10.014 -4.214 -23.793 1.00 93.12 648 GLN A C 1
ATOM 5146 O O . GLN A 1 648 ? 10.486 -3.219 -23.241 1.00 93.12 648 GLN A O 1
ATOM 5151 N N . PRO A 1 649 ? 10.491 -4.615 -24.994 1.00 94.69 649 PRO A N 1
ATOM 5152 C CA . PRO A 1 649 ? 11.605 -3.912 -25.635 1.00 94.69 649 PRO A CA 1
ATOM 5153 C C . PRO A 1 649 ? 11.298 -2.438 -25.927 1.00 94.69 649 PRO A C 1
ATOM 5155 O O . PRO A 1 649 ? 12.128 -1.568 -25.673 1.00 94.69 649 PRO A O 1
ATOM 5158 N N . GLY A 1 650 ? 10.081 -2.140 -26.390 1.00 94.31 650 GLY A N 1
ATOM 5159 C CA . GLY A 1 650 ? 9.640 -0.763 -26.614 1.00 94.31 650 GLY A CA 1
ATOM 5160 C C . GLY A 1 650 ? 9.549 0.036 -25.314 1.00 94.31 650 GLY A C 1
ATOM 5161 O O . GLY A 1 650 ? 10.011 1.175 -25.258 1.00 94.31 650 GLY A O 1
ATOM 5162 N N . PHE A 1 651 ? 9.006 -0.561 -24.251 1.00 95.56 651 PHE A N 1
ATOM 5163 C CA . PHE A 1 651 ? 8.960 0.074 -22.934 1.00 95.56 651 PHE A CA 1
ATOM 5164 C C . PHE A 1 651 ? 10.367 0.411 -22.426 1.00 95.56 651 PHE A C 1
ATOM 5166 O O . PHE A 1 651 ? 10.618 1.543 -22.001 1.00 95.56 651 PHE A O 1
ATOM 5173 N N . VAL A 1 652 ? 11.313 -0.525 -22.568 1.00 96.75 652 VAL A N 1
ATOM 5174 C CA . VAL A 1 652 ? 12.707 -0.303 -22.182 1.00 96.75 652 VAL A CA 1
ATOM 5175 C C . VAL A 1 652 ? 13.330 0.850 -22.969 1.00 96.75 652 VAL A C 1
ATOM 5177 O O . VAL A 1 652 ? 13.896 1.763 -22.369 1.00 96.75 652 VAL A O 1
ATOM 5180 N N . ASP A 1 653 ? 13.190 0.858 -24.293 1.00 95.50 653 ASP A N 1
ATOM 5181 C CA . ASP A 1 653 ? 13.836 1.856 -25.149 1.00 95.50 653 ASP A CA 1
ATOM 5182 C C . ASP A 1 653 ? 13.289 3.277 -24.948 1.00 95.50 653 ASP A C 1
ATOM 5184 O O . ASP A 1 653 ? 14.058 4.241 -24.982 1.00 95.50 653 ASP A O 1
ATOM 5188 N N . PHE A 1 654 ? 11.978 3.423 -24.729 1.00 94.50 654 PHE A N 1
ATOM 5189 C CA . PHE A 1 654 ? 11.328 4.737 -24.709 1.00 94.50 654 PHE A CA 1
ATOM 5190 C C . PHE A 1 654 ? 11.034 5.290 -23.312 1.00 94.50 654 PHE A C 1
ATOM 5192 O O . PHE A 1 654 ? 10.898 6.507 -23.179 1.00 94.50 654 PHE A O 1
ATOM 5199 N N . VAL A 1 655 ? 10.934 4.446 -22.281 1.00 95.06 655 VAL A N 1
ATOM 5200 C CA . VAL A 1 655 ? 10.565 4.875 -20.919 1.00 95.06 655 VAL A CA 1
ATOM 5201 C C . VAL A 1 655 ? 11.685 4.609 -19.922 1.00 95.06 655 VAL A C 1
ATOM 5203 O O . VAL A 1 655 ? 12.065 5.515 -19.175 1.00 95.06 655 VAL A O 1
ATOM 5206 N N . VAL A 1 656 ? 12.239 3.396 -19.938 1.00 97.06 656 VAL A N 1
ATOM 5207 C CA . VAL A 1 656 ? 13.193 2.921 -18.924 1.00 97.06 656 VAL A CA 1
ATOM 5208 C C . VAL A 1 656 ? 14.581 3.504 -19.150 1.00 97.06 656 VAL A C 1
ATOM 5210 O O . VAL A 1 656 ? 15.126 4.138 -18.250 1.00 97.06 656 VAL A O 1
ATOM 5213 N N . ARG A 1 657 ? 15.156 3.346 -20.351 1.00 96.06 657 ARG A N 1
ATOM 5214 C CA . ARG A 1 657 ? 16.516 3.820 -20.657 1.00 96.06 657 ARG A CA 1
ATOM 5215 C C . ARG A 1 657 ? 16.709 5.309 -20.353 1.00 96.06 657 ARG A C 1
ATOM 5217 O O . ARG A 1 657 ? 17.663 5.619 -19.645 1.00 96.06 657 ARG A O 1
ATOM 5224 N N . PRO A 1 658 ? 15.805 6.230 -20.756 1.00 96.81 658 PRO A N 1
ATOM 5225 C CA . PRO A 1 658 ? 15.941 7.642 -20.398 1.00 96.81 658 PRO A CA 1
ATOM 5226 C C . PRO A 1 658 ? 16.052 7.899 -18.889 1.00 96.81 658 PRO A C 1
ATOM 5228 O O . PRO A 1 658 ? 16.831 8.759 -18.482 1.00 96.81 658 PRO A O 1
ATOM 5231 N N . LEU A 1 659 ? 15.303 7.159 -18.061 1.00 97.69 659 LEU A N 1
ATOM 5232 C CA . LEU A 1 659 ? 15.389 7.274 -16.606 1.00 97.69 659 LEU A CA 1
ATOM 5233 C C . LEU A 1 659 ? 16.701 6.681 -16.085 1.00 97.69 659 LEU A C 1
ATOM 5235 O O . LEU A 1 659 ? 17.423 7.371 -15.371 1.00 97.69 659 LEU A O 1
ATOM 5239 N N . PHE A 1 660 ? 17.027 5.437 -16.440 1.00 97.75 660 PHE A N 1
ATOM 5240 C CA . PHE A 1 660 ? 18.178 4.737 -15.865 1.00 97.75 660 PHE A CA 1
ATOM 5241 C C . PHE A 1 660 ? 19.528 5.279 -16.338 1.00 97.75 660 PHE A C 1
ATOM 5243 O O . PHE A 1 660 ? 20.465 5.303 -15.542 1.00 97.75 660 PHE A O 1
ATOM 5250 N N . ASP A 1 661 ? 19.636 5.771 -17.574 1.00 95.81 661 ASP A N 1
ATOM 5251 C CA . ASP A 1 661 ? 20.853 6.426 -18.063 1.00 95.81 661 ASP A CA 1
ATOM 5252 C C . ASP A 1 661 ? 21.133 7.708 -17.266 1.00 95.81 661 ASP A C 1
ATOM 5254 O O . ASP A 1 661 ? 22.257 7.935 -16.812 1.00 95.81 661 ASP A O 1
ATOM 5258 N N . THR A 1 662 ? 20.103 8.531 -17.035 1.00 96.38 662 THR A N 1
ATOM 5259 C CA . THR A 1 662 ? 20.219 9.726 -16.187 1.00 96.38 662 THR A CA 1
ATOM 5260 C C . THR A 1 662 ? 20.450 9.351 -14.722 1.00 96.38 662 THR A C 1
ATOM 5262 O O . THR A 1 662 ? 21.311 9.942 -14.074 1.00 96.38 662 THR A O 1
ATOM 5265 N N . TRP A 1 663 ? 19.748 8.344 -14.199 1.00 97.12 663 TRP A N 1
ATOM 5266 C CA . TRP A 1 663 ? 19.898 7.889 -12.818 1.00 97.12 663 TRP A CA 1
ATOM 5267 C C . TRP A 1 663 ? 21.310 7.372 -12.534 1.00 97.12 663 TRP A C 1
ATOM 5269 O O . TRP A 1 663 ? 21.937 7.813 -11.579 1.00 97.12 663 TRP A O 1
ATOM 5279 N N . CYS A 1 664 ? 21.857 6.504 -13.388 1.00 95.62 664 CYS A N 1
ATOM 5280 C CA . CYS A 1 664 ? 23.198 5.940 -13.213 1.00 95.62 664 CYS A CA 1
ATOM 5281 C C . CYS A 1 664 ? 24.318 6.955 -13.475 1.00 95.62 664 CYS A C 1
ATOM 5283 O O . CYS A 1 664 ? 25.442 6.759 -13.006 1.00 95.62 664 CYS A O 1
ATOM 5285 N N . ALA A 1 665 ? 24.036 8.033 -14.214 1.00 93.44 665 ALA A N 1
ATOM 5286 C CA . ALA A 1 665 ? 24.941 9.174 -14.308 1.00 93.44 665 ALA A CA 1
ATOM 5287 C C . ALA A 1 665 ? 25.005 9.950 -12.980 1.00 93.44 665 ALA A C 1
ATOM 5289 O O . ALA A 1 665 ? 26.091 10.352 -12.570 1.00 93.44 665 ALA A O 1
ATOM 5290 N N . CYS A 1 666 ? 23.871 10.110 -12.286 1.00 92.44 666 CYS A N 1
ATOM 5291 C CA . CYS A 1 666 ? 23.815 10.733 -10.959 1.00 92.44 666 CYS A CA 1
ATOM 5292 C C . CYS A 1 666 ? 24.349 9.820 -9.842 1.00 92.44 666 CYS A C 1
ATOM 5294 O O . CYS A 1 666 ? 25.008 10.289 -8.918 1.00 92.44 666 CYS A O 1
ATOM 5296 N N . PHE A 1 667 ? 24.070 8.521 -9.935 1.00 94.31 667 PHE A N 1
ATOM 5297 C CA . PHE A 1 667 ? 24.361 7.514 -8.918 1.00 94.31 667 PHE A CA 1
ATOM 5298 C C . PHE A 1 667 ? 25.135 6.341 -9.535 1.00 94.31 667 PHE A C 1
ATOM 5300 O O . PHE A 1 667 ? 24.543 5.311 -9.877 1.00 94.31 667 PHE A O 1
ATOM 5307 N N . PRO A 1 668 ? 26.464 6.467 -9.709 1.00 93.31 668 PRO A N 1
ATOM 5308 C CA . PRO A 1 668 ? 27.280 5.440 -10.356 1.00 93.31 668 PRO A CA 1
ATOM 5309 C C . PRO A 1 668 ? 27.227 4.064 -9.680 1.00 93.31 668 PRO A C 1
ATOM 5311 O O . PRO A 1 668 ? 27.452 3.053 -10.342 1.00 93.31 668 PRO A O 1
ATOM 5314 N N . GLU A 1 669 ? 26.918 4.004 -8.384 1.00 94.19 669 GLU A N 1
ATOM 5315 C CA . GLU A 1 669 ? 26.721 2.767 -7.623 1.00 94.19 669 GLU A CA 1
ATOM 5316 C C . GLU A 1 669 ? 25.508 1.959 -8.108 1.00 94.19 669 GLU A C 1
ATOM 5318 O O . GLU A 1 669 ? 25.477 0.739 -7.959 1.00 94.19 669 GLU A O 1
ATOM 5323 N N . SER A 1 670 ? 24.545 2.616 -8.760 1.00 95.62 670 SER A N 1
ATOM 5324 C CA . SER A 1 670 ? 23.364 1.984 -9.355 1.00 95.62 670 SER A CA 1
ATOM 5325 C C . SER A 1 670 ? 23.614 1.421 -10.765 1.00 95.62 670 SER A C 1
ATOM 5327 O O . SER A 1 670 ? 22.695 0.878 -11.369 1.00 95.62 670 SER A O 1
ATOM 5329 N N . LYS A 1 671 ? 24.841 1.484 -11.312 1.00 94.94 671 LYS A N 1
ATOM 5330 C CA . LYS A 1 671 ? 25.151 0.962 -12.665 1.00 94.94 671 LYS A CA 1
ATOM 5331 C C . LYS A 1 671 ? 24.819 -0.516 -12.857 1.00 94.94 671 LYS A C 1
ATOM 5333 O O . LYS A 1 671 ? 24.475 -0.914 -13.966 1.00 94.94 671 LYS A O 1
ATOM 5338 N N . VAL A 1 672 ? 24.877 -1.304 -11.783 1.00 95.31 672 VAL A N 1
ATOM 5339 C CA . VAL A 1 672 ? 24.468 -2.714 -11.807 1.00 95.31 672 VAL A CA 1
ATOM 5340 C C . VAL A 1 672 ? 23.025 -2.878 -12.297 1.00 95.31 672 VAL A C 1
ATOM 5342 O O . VAL A 1 672 ? 22.730 -3.850 -12.979 1.00 95.31 672 VAL A O 1
ATOM 5345 N N . LEU A 1 673 ? 22.134 -1.914 -12.038 1.00 96.88 673 LEU A N 1
ATOM 5346 C CA . LEU A 1 673 ? 20.737 -1.981 -12.472 1.00 96.88 673 LEU A CA 1
ATOM 5347 C C . LEU A 1 673 ? 20.617 -1.963 -14.002 1.00 96.88 673 LEU A C 1
ATOM 5349 O O . LEU A 1 673 ? 19.869 -2.760 -14.563 1.00 96.88 673 LEU A O 1
ATOM 5353 N N . LEU A 1 674 ? 21.402 -1.121 -14.688 1.00 95.81 674 LEU A N 1
ATOM 5354 C CA . LEU A 1 674 ? 21.426 -1.058 -16.156 1.00 95.81 674 LEU A CA 1
ATOM 5355 C C . LEU A 1 674 ? 21.890 -2.376 -16.781 1.00 95.81 674 LEU A C 1
ATOM 5357 O O . LEU A 1 674 ? 21.260 -2.861 -17.717 1.00 95.81 674 LEU A O 1
ATOM 5361 N N . GLU A 1 675 ? 22.939 -2.992 -16.232 1.00 94.44 675 GLU A N 1
ATOM 5362 C CA . GLU A 1 675 ? 23.430 -4.288 -16.717 1.00 94.44 675 GLU A CA 1
ATOM 5363 C C . GLU A 1 675 ? 22.346 -5.370 -16.614 1.00 94.44 675 GLU A C 1
ATOM 5365 O O . GLU A 1 675 ? 22.211 -6.225 -17.491 1.00 94.44 675 GLU A O 1
ATOM 5370 N N . ARG A 1 676 ? 21.532 -5.329 -15.555 1.00 96.31 676 ARG A N 1
ATOM 5371 C CA . ARG A 1 676 ? 20.422 -6.268 -15.357 1.00 96.31 676 ARG A CA 1
ATOM 5372 C C . ARG A 1 676 ? 19.255 -6.004 -16.299 1.00 96.31 676 ARG A C 1
ATOM 5374 O O . ARG A 1 676 ? 18.742 -6.959 -16.879 1.00 96.31 676 ARG A O 1
ATOM 5381 N N . ILE A 1 677 ? 18.908 -4.735 -16.509 1.00 97.62 677 ILE A N 1
ATOM 5382 C CA . ILE A 1 677 ? 17.909 -4.322 -17.504 1.00 97.62 677 ILE A CA 1
ATOM 5383 C C . ILE A 1 677 ? 18.323 -4.802 -18.894 1.00 97.62 677 ILE A C 1
ATOM 5385 O O . ILE A 1 677 ? 17.501 -5.378 -19.600 1.00 97.62 677 ILE A O 1
ATOM 5389 N N . ASP A 1 678 ? 19.593 -4.638 -19.274 1.00 96.69 678 ASP A N 1
ATOM 5390 C CA . ASP A 1 678 ? 20.096 -5.093 -20.573 1.00 96.69 678 ASP A CA 1
ATOM 5391 C C . ASP A 1 678 ? 19.971 -6.620 -20.736 1.00 96.69 678 ASP A C 1
ATOM 5393 O O . ASP A 1 678 ? 19.580 -7.090 -21.806 1.00 96.69 678 ASP A O 1
ATOM 5397 N N . ARG A 1 679 ? 20.211 -7.412 -19.677 1.00 96.12 679 ARG A N 1
ATOM 5398 C CA . ARG A 1 679 ? 19.989 -8.874 -19.707 1.00 96.12 679 ARG A CA 1
ATOM 5399 C C . ARG A 1 679 ? 18.521 -9.227 -19.972 1.00 96.12 679 ARG A C 1
ATOM 5401 O O . ARG A 1 679 ? 18.244 -10.043 -20.853 1.00 96.12 679 ARG A O 1
ATOM 5408 N N . ASN A 1 680 ? 17.590 -8.614 -19.241 1.00 96.88 680 ASN A N 1
ATOM 5409 C CA . ASN A 1 680 ? 16.152 -8.856 -19.413 1.00 96.88 680 ASN A CA 1
ATOM 5410 C C . ASN A 1 680 ? 15.645 -8.345 -20.775 1.00 96.88 680 ASN A C 1
ATOM 5412 O O . ASN A 1 680 ? 14.830 -8.992 -21.432 1.00 96.88 680 ASN A O 1
ATOM 5416 N N . TYR A 1 681 ? 16.185 -7.229 -21.257 1.00 96.31 681 TYR A N 1
ATOM 5417 C CA . TYR A 1 681 ? 15.888 -6.672 -22.574 1.00 96.31 681 TYR A CA 1
ATOM 5418 C C . TYR A 1 681 ? 16.306 -7.603 -23.722 1.00 96.31 681 TYR A C 1
ATOM 5420 O O . TYR A 1 681 ? 15.520 -7.847 -24.642 1.00 96.31 681 TYR A O 1
ATOM 5428 N N . GLU A 1 682 ? 17.517 -8.165 -23.665 1.00 95.81 682 GLU A N 1
ATOM 5429 C CA . GLU A 1 682 ? 17.988 -9.121 -24.674 1.00 95.81 682 GLU A CA 1
ATOM 5430 C C . GLU A 1 682 ? 17.158 -10.412 -24.680 1.00 95.81 682 GLU A C 1
ATOM 5432 O O . GLU A 1 682 ? 16.895 -10.965 -25.754 1.00 95.81 682 GLU A O 1
ATOM 5437 N N . TYR A 1 683 ? 16.665 -10.859 -23.519 1.00 94.81 683 TYR A N 1
ATOM 5438 C CA . TYR A 1 683 ? 15.706 -11.963 -23.457 1.00 94.81 683 TYR A CA 1
ATOM 5439 C C . TYR A 1 683 ? 14.443 -11.661 -24.274 1.00 94.81 683 TYR A C 1
ATOM 5441 O O . TYR A 1 683 ? 14.100 -12.437 -25.172 1.00 94.81 683 TYR A O 1
ATOM 5449 N N . TRP A 1 684 ? 13.781 -10.524 -24.045 1.00 94.31 684 TRP A N 1
ATOM 5450 C CA . TRP A 1 684 ? 12.558 -10.188 -24.783 1.00 94.31 684 TRP A CA 1
ATOM 5451 C C . TRP A 1 684 ? 12.805 -10.011 -26.282 1.00 94.31 684 TRP A C 1
ATOM 5453 O O . TRP A 1 684 ? 12.033 -10.519 -27.097 1.00 94.31 684 TRP A O 1
ATOM 5463 N N . LYS A 1 685 ? 13.933 -9.403 -26.670 1.00 92.69 685 LYS A N 1
ATOM 5464 C CA . LYS A 1 685 ? 14.353 -9.333 -28.079 1.00 92.69 685 LYS A CA 1
ATOM 5465 C C . LYS A 1 685 ? 14.578 -10.705 -28.707 1.00 92.69 685 LYS A C 1
ATOM 5467 O O . LYS A 1 685 ? 14.274 -10.898 -29.886 1.00 92.69 685 LYS A O 1
ATOM 5472 N N . SER A 1 686 ? 15.131 -11.659 -27.958 1.00 91.69 686 SER A N 1
ATOM 5473 C CA . SER A 1 686 ? 15.296 -13.030 -28.450 1.00 91.69 686 SER A CA 1
ATOM 5474 C C . SER A 1 686 ? 13.939 -13.698 -28.701 1.00 91.69 686 SER A C 1
ATOM 5476 O O . SER A 1 686 ? 13.752 -14.321 -29.747 1.00 91.69 686 SER A O 1
ATOM 5478 N N . LYS A 1 687 ? 12.951 -13.465 -27.824 1.00 87.81 687 LYS A N 1
ATOM 5479 C CA . LYS A 1 687 ? 11.581 -13.978 -27.970 1.00 87.81 687 LYS A CA 1
ATOM 5480 C C . LYS A 1 687 ? 10.822 -13.367 -29.141 1.00 87.81 687 LYS A C 1
ATOM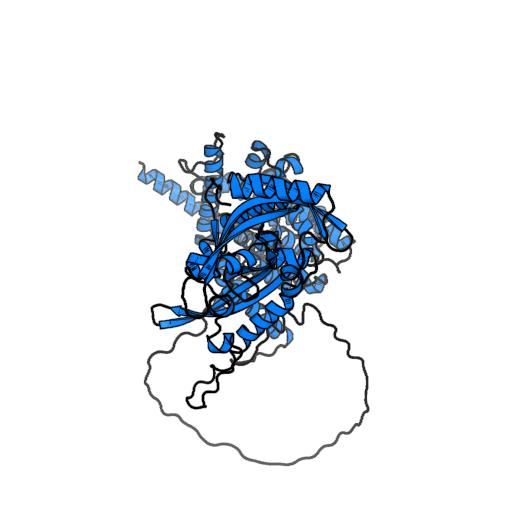 5482 O O . LYS A 1 687 ? 10.094 -14.083 -29.832 1.00 87.81 687 LYS A O 1
ATOM 5487 N N . GLU A 1 688 ? 11.022 -12.082 -29.421 1.00 83.19 688 GLU A N 1
ATOM 5488 C CA . GLU A 1 688 ? 10.486 -11.454 -30.632 1.00 83.19 688 GLU A CA 1
ATOM 5489 C C . GLU A 1 688 ? 11.032 -12.127 -31.899 1.00 83.19 688 GLU A C 1
ATOM 5491 O O . GLU A 1 688 ? 10.254 -12.485 -32.787 1.00 83.19 688 GLU A O 1
ATOM 5496 N N . LYS A 1 689 ? 12.352 -12.359 -31.967 1.00 78.25 689 LYS A N 1
ATOM 5497 C CA . LYS A 1 689 ? 13.003 -13.025 -33.110 1.00 78.25 689 LYS A CA 1
ATOM 5498 C C . LYS A 1 689 ? 12.514 -14.461 -33.302 1.00 78.25 689 LYS A C 1
ATOM 5500 O O . LYS A 1 689 ? 12.097 -14.795 -34.405 1.00 78.25 689 LYS A O 1
ATOM 5505 N N . GLU A 1 690 ? 12.468 -15.273 -32.242 1.00 75.94 690 GLU A N 1
ATOM 5506 C CA . GLU A 1 690 ? 11.949 -16.654 -32.296 1.00 75.94 690 GLU A CA 1
ATOM 5507 C C . GLU A 1 690 ? 10.511 -16.710 -32.841 1.00 75.94 690 GLU A C 1
ATOM 5509 O O . GLU A 1 690 ? 10.155 -17.585 -33.630 1.00 75.94 690 GLU A O 1
ATOM 5514 N N . HIS A 1 691 ? 9.661 -15.763 -32.445 1.00 69.69 691 HIS A N 1
ATOM 5515 C CA . HIS A 1 691 ? 8.282 -15.695 -32.921 1.00 69.69 691 HIS A CA 1
ATOM 5516 C C . HIS A 1 691 ? 8.176 -15.203 -34.377 1.00 69.69 691 HIS A C 1
ATOM 5518 O O . HIS A 1 691 ? 7.253 -15.605 -35.090 1.00 69.69 691 HIS A O 1
ATOM 5524 N N . HIS A 1 692 ? 9.092 -14.345 -34.836 1.00 68.12 692 HIS A N 1
ATOM 5525 C CA . HIS A 1 692 ? 9.188 -13.954 -36.244 1.00 68.12 692 HIS A CA 1
ATOM 5526 C C . HIS A 1 692 ? 9.670 -15.110 -37.128 1.00 68.12 692 HIS A C 1
ATOM 5528 O O . HIS A 1 692 ? 9.058 -15.356 -38.167 1.00 68.12 692 HIS A O 1
ATOM 5534 N N . ASP A 1 693 ? 10.683 -15.853 -36.685 1.00 61.56 693 ASP A N 1
ATOM 5535 C CA . ASP A 1 693 ? 11.251 -16.987 -37.420 1.00 61.56 693 ASP A CA 1
ATOM 5536 C C . ASP A 1 693 ? 10.278 -18.176 -37.499 1.00 61.56 693 ASP A C 1
ATOM 5538 O O . ASP A 1 693 ? 10.228 -18.857 -38.514 1.00 61.56 693 ASP A O 1
ATOM 5542 N N . ASN A 1 694 ? 9.437 -18.390 -36.479 1.00 56.16 694 ASN A N 1
ATOM 5543 C CA . ASN A 1 694 ? 8.388 -19.422 -36.499 1.00 56.16 694 ASN A CA 1
ATOM 5544 C C . ASN A 1 694 ? 7.151 -19.051 -37.347 1.00 56.16 694 ASN A C 1
ATOM 5546 O O . ASN A 1 694 ? 6.271 -19.891 -37.546 1.00 56.16 694 ASN A O 1
ATOM 5550 N N . LYS A 1 695 ? 7.036 -17.793 -37.798 1.00 52.97 695 LYS A N 1
ATOM 5551 C CA . LYS A 1 695 ? 5.952 -17.314 -38.679 1.00 52.97 695 LYS A CA 1
ATOM 5552 C C . LYS A 1 695 ? 6.381 -17.133 -40.140 1.00 52.97 695 LYS A C 1
ATOM 5554 O O . LYS A 1 695 ? 5.498 -16.947 -40.980 1.00 52.97 695 LYS A O 1
ATOM 5559 N N . ALA A 1 696 ? 7.685 -17.132 -40.414 1.00 46.28 696 ALA A N 1
ATOM 5560 C CA . ALA A 1 696 ? 8.276 -17.123 -41.753 1.00 46.28 696 ALA A CA 1
ATOM 5561 C C . ALA A 1 696 ? 8.377 -18.551 -42.306 1.00 46.28 696 ALA A C 1
ATOM 5563 O O . ALA A 1 696 ? 8.240 -18.697 -43.543 1.00 46.28 696 ALA A O 1
#

Solvent-accessible surface area (backbone atoms only — not comparable to full-atom values): 39280 Å² total; per-residue (Å²): 129,82,84,80,66,92,64,75,44,76,40,42,72,71,52,55,60,55,48,49,75,41,60,53,30,33,40,33,32,33,79,54,93,82,40,36,38,72,47,66,24,61,51,31,34,62,50,53,70,48,53,70,72,60,50,43,68,39,63,65,66,82,78,50,54,78,67,54,51,48,54,51,52,52,48,45,47,40,18,65,74,65,56,37,76,43,78,46,80,44,73,49,66,38,84,93,47,74,44,62,24,42,33,39,36,33,38,27,33,41,38,46,69,45,99,85,73,51,85,45,71,72,42,69,26,42,36,35,44,36,42,52,68,73,54,60,62,53,37,58,54,43,52,54,51,54,50,51,52,44,72,69,47,88,52,30,34,39,33,24,40,84,92,31,49,62,74,51,65,22,73,54,28,40,73,72,63,43,96,71,56,38,48,55,43,71,73,47,65,44,51,82,49,55,75,68,77,46,81,87,86,76,81,93,85,77,99,66,100,69,80,76,66,75,67,53,56,45,53,50,51,51,53,51,40,58,59,50,44,71,45,90,72,26,64,40,75,50,74,42,84,43,77,47,72,44,98,86,71,49,73,47,82,38,28,36,34,38,41,37,32,29,42,63,35,71,73,64,64,45,68,25,37,39,37,38,53,44,85,35,45,56,62,56,56,53,57,57,47,57,58,51,53,55,55,42,69,76,62,78,51,94,82,84,76,90,82,90,76,93,60,72,64,55,72,58,69,67,70,74,78,89,86,84,80,77,91,81,87,79,83,88,80,89,83,89,81,89,84,89,82,90,84,87,84,86,90,86,79,87,85,91,87,87,84,87,86,90,82,89,90,86,81,73,84,72,66,68,60,50,37,52,56,46,60,74,35,51,70,43,76,77,54,56,52,68,58,33,22,62,49,45,65,76,41,28,30,47,55,48,50,53,52,52,38,56,73,69,45,46,42,74,76,49,50,39,39,64,65,19,40,51,46,35,36,51,54,49,42,70,46,33,44,99,39,65,37,66,21,39,58,46,34,30,42,20,31,40,38,38,49,27,33,39,75,58,23,54,51,47,61,45,48,55,73,64,52,50,51,22,52,46,53,23,34,63,32,43,61,42,52,41,84,60,68,56,54,70,56,35,44,76,68,64,33,69,49,14,61,78,42,68,64,50,56,20,59,37,51,43,9,50,53,54,53,55,53,50,41,66,36,85,66,22,33,20,59,74,72,39,56,66,70,57,53,55,49,38,51,50,50,24,50,58,32,27,60,40,59,42,74,89,46,42,68,61,51,42,51,45,46,42,65,73,43,29,53,32,73,74,35,90,87,44,76,61,68,67,74,43,58,68,73,56,39,50,51,51,47,26,51,44,49,45,56,14,66,59,34,51,52,40,30,47,69,70,59,25,51,53,50,39,52,23,44,31,53,30,39,25,54,39,17,51,50,27,52,74,68,73,42,82,57,51,90,52,9,41,81,93,48,78,30,46,68,79,39,45,56,59,47,39,68,73,56,44,43,64,42,50,57,47,45,28,68,61,24,63,63,35,43,65,45,56,60,31,30,51,54,50,42,52,51,47,52,50,54,53,48,55,55,51,63,76,72,107

Radius of gyration: 36.68 Å; Cα contacts (8 Å, |Δi|>4): 929; chains: 1; bounding box: 113×72×96 Å

Nearest PDB structures (foldseek):
  3d3p-assembly1_A  TM=9.314E-01  e=1.283E-21  Homo sapiens
  4x0f-assembly1_B  TM=9.311E-01  e=3.240E-21  Homo sapiens
  3qi3-assembly1_A  TM=9.255E-01  e=1.133E-17  Homo sapiens
  4y87-assembly1_B  TM=9.257E-01  e=2.101E-17  Homo sapiens
  2yy2-assembly1_A  TM=9.282E-01  e=3.125E-17  Homo sapiens

pLDDT: mean 73.77, std 22.92, range [20.78, 98.88]

InterPro domains:
  IPR002073 3'5'-cyclic nucleotide phosphodiesterase, catalytic domain [PF00233] (437-676)
  IPR002073 3'5'-cyclic nucleotide phosphodiesterase, catalytic domain [PS51845] (363-691)
  IPR003607 HD/PDEase domain [cd00077] (437-551)
  IPR023088 3'5'-cyclic nucleotide phosphodiesterase [PR00387] (433-446)
  IPR023088 3'5'-cyclic nucleotide phosphodiesterase [PR00387] (464-477)
  IPR023088 3'5'-cyclic nucleotide phosphodiesterase [PR00387] (478-493)
  IPR023088 3'5'-cyclic nucleotide phosphodiesterase [PR00387] (505-521)
  IPR023088 3'5'-cyclic nucleotide phosphodiesterase [PR00387] (610-626)
  IPR023174 3'5'-cyclic nucleotide phosphodiesterase, conserved site [PS00126] (478-489)
  IPR035965 PAS domain superfamily [SSF55785] (136-192)
  IPR036971 3'5'-cyclic nucleotide phosphodiesterase, catalytic domain superfamily [G3DSA:1.10.1300.10] (369-696)